Protein AF-0000000068151904 (afdb_homodimer)

Nearest PDB structures (foldseek):
  4ymw-assembly1_C  TM=9.106E-01  e=4.013E-12  Caldanaerobacter subterraneus subsp. tengcongensis MB4
  3tui-assembly2_E  TM=8.557E-01  e=8.790E-06  Escherichia coli K-12
  3tuz-assembly2_F  TM=8.215E-01  e=3.469E-05  Escherichia coli K-12
  7mc0-assembly1_B  TM=7.447E-01  e=1.802E-04  Neisseria meningitidis MC58
  3dhw-assembly1_B  TM=8.117E-01  e=1.777E-03  Escherichia coli K-12

Radius of gyration: 23.11 Å; Cα contacts (8 Å, |Δi|>4): 592; chains: 2; bounding box: 59×69×54 Å

Structure (mmCIF, N/CA/C/O backbone):
data_AF-0000000068151904-model_v1
#
loop_
_entity.id
_entity.type
_entity.pdbx_description
1 polymer 'ABC transporter, permease'
#
loop_
_atom_site.group_PDB
_atom_site.id
_atom_site.type_symbol
_atom_site.label_atom_id
_atom_site.lab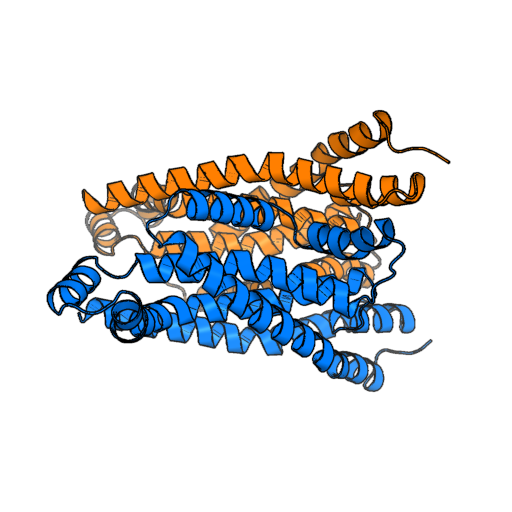el_alt_id
_atom_site.label_comp_id
_atom_site.label_asym_id
_atom_site.label_entity_id
_atom_site.label_seq_id
_atom_site.pdbx_PDB_ins_code
_atom_site.Cartn_x
_atom_site.Cartn_y
_atom_site.Cartn_z
_atom_site.occupancy
_atom_site.B_iso_or_equiv
_atom_site.auth_seq_id
_atom_site.auth_comp_id
_atom_site.auth_asym_id
_atom_site.auth_atom_id
_atom_site.pdbx_PDB_model_num
ATOM 1 N N . MET A 1 1 ? 6.191 -21.047 -32 1 61.62 1 MET A N 1
ATOM 2 C CA . MET A 1 1 ? 6.223 -20.312 -30.75 1 61.62 1 MET A CA 1
ATOM 3 C C . MET A 1 1 ? 5.77 -18.875 -30.953 1 61.62 1 MET A C 1
ATOM 5 O O . MET A 1 1 ? 6.094 -18.25 -31.969 1 61.62 1 MET A O 1
ATOM 9 N N . ARG A 1 2 ? 4.641 -18.438 -30.375 1 81.44 2 ARG A N 1
ATOM 10 C CA . ARG A 1 2 ? 4.086 -17.109 -30.594 1 81.44 2 ARG A CA 1
ATOM 11 C C . ARG A 1 2 ? 5.023 -16.031 -30.062 1 81.44 2 ARG A C 1
ATOM 13 O O . ARG A 1 2 ? 5.684 -16.219 -29.047 1 81.44 2 ARG A O 1
ATOM 20 N N . THR A 1 3 ? 5.391 -15.156 -30.953 1 89.19 3 THR A N 1
ATOM 21 C CA . THR A 1 3 ? 6.277 -14.07 -30.562 1 89.19 3 THR A CA 1
ATOM 22 C C . THR A 1 3 ? 5.473 -12.867 -30.062 1 89.19 3 THR A C 1
ATOM 24 O O . THR A 1 3 ? 4.34 -12.648 -30.5 1 89.19 3 THR A O 1
ATOM 27 N N . PHE A 1 4 ? 6.051 -12.211 -29.125 1 92.44 4 PHE A N 1
ATOM 28 C CA . PHE A 1 4 ? 5.406 -11.016 -28.594 1 92.44 4 PHE A CA 1
ATOM 29 C C . PHE A 1 4 ? 5.328 -9.93 -29.656 1 92.44 4 PHE A C 1
ATOM 31 O O . PHE A 1 4 ? 6.355 -9.492 -30.188 1 92.44 4 PHE A O 1
ATOM 38 N N . GLY A 1 5 ? 4.207 -9.664 -30.109 1 92.06 5 GLY A N 1
ATOM 39 C CA . GLY A 1 5 ? 3.967 -8.641 -31.109 1 92.06 5 GLY A CA 1
ATOM 40 C C . GLY A 1 5 ? 2.781 -7.75 -30.781 1 92.06 5 GLY A C 1
ATOM 41 O O . GLY A 1 5 ? 2.475 -7.52 -29.609 1 92.06 5 GLY A O 1
ATOM 42 N N . SER A 1 6 ? 2.252 -7.25 -31.812 1 93 6 SER A N 1
ATOM 43 C CA . SER A 1 6 ? 1.152 -6.301 -31.672 1 93 6 SER A CA 1
ATOM 44 C C . SER A 1 6 ? -0.084 -6.969 -31.078 1 93 6 SER A C 1
ATOM 46 O O . SER A 1 6 ? -0.736 -6.406 -30.203 1 93 6 SER A O 1
ATOM 48 N N . PRO A 1 7 ? -0.417 -8.18 -31.516 1 94.06 7 PRO A N 1
ATOM 49 C CA . PRO A 1 7 ? -1.604 -8.82 -30.953 1 94.06 7 PRO A CA 1
ATOM 50 C C . PRO A 1 7 ? -1.471 -9.07 -29.453 1 94.06 7 PRO A C 1
ATOM 52 O O . PRO A 1 7 ? -2.441 -8.906 -28.703 1 94.06 7 PRO A O 1
ATOM 55 N N . GLU A 1 8 ? -0.339 -9.5 -29.016 1 95.44 8 GLU A N 1
ATOM 56 C CA . GLU A 1 8 ? -0.094 -9.742 -27.594 1 95.44 8 GLU A CA 1
ATOM 57 C C . GLU A 1 8 ? -0.188 -8.453 -26.781 1 95.44 8 GLU A C 1
ATOM 59 O O . GLU A 1 8 ? -0.773 -8.438 -25.703 1 95.44 8 GLU A O 1
ATOM 64 N N . PHE A 1 9 ? 0.425 -7.445 -27.344 1 96.5 9 PHE A N 1
ATOM 65 C CA . PHE A 1 9 ? 0.354 -6.152 -26.672 1 96.5 9 PHE A CA 1
ATOM 66 C C . PHE A 1 9 ? -1.088 -5.664 -26.578 1 96.5 9 PHE A C 1
ATOM 68 O O . PHE A 1 9 ? -1.512 -5.148 -25.547 1 96.5 9 PHE A O 1
ATOM 75 N N . LEU A 1 10 ? -1.829 -5.848 -27.625 1 96.94 10 LEU A N 1
ATOM 76 C CA . LEU A 1 10 ? -3.223 -5.414 -27.641 1 96.94 10 LEU A CA 1
ATOM 77 C C . LEU A 1 10 ? -4.062 -6.234 -26.672 1 96.94 10 LEU A C 1
ATOM 79 O O . LEU A 1 10 ? -5.008 -5.719 -26.062 1 96.94 10 LEU A O 1
ATOM 83 N N . PHE A 1 11 ? -3.727 -7.504 -26.531 1 97.5 11 PHE A N 1
ATOM 84 C CA . PHE A 1 11 ? -4.398 -8.359 -25.562 1 97.5 11 PHE A CA 1
ATOM 85 C C . PHE A 1 11 ? -4.23 -7.805 -24.156 1 97.5 11 PHE A C 1
ATOM 87 O O . PHE A 1 11 ? -5.195 -7.75 -23.375 1 97.5 11 PHE A O 1
ATOM 94 N N . ILE A 1 12 ? -3.08 -7.312 -23.828 1 98.19 12 ILE A N 1
ATOM 95 C CA . ILE A 1 12 ? -2.791 -6.738 -22.516 1 98.19 12 ILE A CA 1
ATOM 96 C C . ILE A 1 12 ? -3.549 -5.422 -22.344 1 98.19 12 ILE A C 1
ATOM 98 O O . ILE A 1 12 ? -4.141 -5.164 -21.297 1 98.19 12 ILE A O 1
ATOM 102 N N . VAL A 1 13 ? -3.562 -4.598 -23.406 1 98.38 13 VAL A N 1
ATOM 103 C CA . VAL A 1 13 ? -4.254 -3.311 -23.359 1 98.38 13 VAL A CA 1
ATOM 104 C C . VAL A 1 13 ? -5.746 -3.533 -23.141 1 98.38 13 VAL A C 1
ATOM 106 O O . VAL A 1 13 ? -6.383 -2.799 -22.375 1 98.38 13 VAL A O 1
ATOM 109 N N . TYR A 1 14 ? -6.305 -4.59 -23.75 1 98.19 14 TYR A N 1
ATOM 110 C CA . TYR A 1 14 ? -7.727 -4.883 -23.625 1 98.19 14 TYR A CA 1
ATOM 111 C C . TYR A 1 14 ? -8.078 -5.312 -22.203 1 98.19 14 TYR A C 1
ATOM 113 O O . TYR A 1 14 ? -9.195 -5.074 -21.734 1 98.19 14 TYR A O 1
ATOM 121 N N . ALA A 1 15 ? -7.141 -5.918 -21.531 1 98.56 15 ALA A N 1
ATOM 122 C CA . ALA A 1 15 ? -7.352 -6.379 -20.156 1 98.56 15 ALA A CA 1
ATOM 123 C C . ALA A 1 15 ? -7.512 -5.199 -19.203 1 98.56 15 ALA A C 1
ATOM 125 O O . ALA A 1 15 ? -7.973 -5.371 -18.078 1 98.56 15 ALA A O 1
ATOM 126 N N . LEU A 1 16 ? -7.18 -3.986 -19.672 1 98.44 16 LEU A N 1
ATOM 127 C CA . LEU A 1 16 ? -7.312 -2.768 -18.891 1 98.44 16 LEU A CA 1
ATOM 128 C C . LEU A 1 16 ? -8.758 -2.568 -18.438 1 98.44 16 LEU A C 1
ATOM 130 O O . LEU A 1 16 ? -9 -2.062 -17.328 1 98.44 16 LEU A O 1
ATOM 134 N N . ARG A 1 17 ? -9.68 -3.02 -19.234 1 98.31 17 ARG A N 1
ATOM 135 C CA . ARG A 1 17 ? -11.086 -2.844 -18.891 1 98.31 17 ARG A CA 1
ATOM 136 C C . ARG A 1 17 ? -11.422 -3.557 -17.594 1 98.31 17 ARG A C 1
ATOM 138 O O . ARG A 1 17 ? -12.219 -3.057 -16.797 1 98.31 17 ARG A O 1
ATOM 145 N N . TRP A 1 18 ? -10.844 -4.691 -17.359 1 98.44 18 TRP A N 1
ATOM 146 C CA . TRP A 1 18 ? -11.133 -5.473 -16.156 1 98.44 18 TRP A CA 1
ATOM 147 C C . TRP A 1 18 ? -10.422 -4.887 -14.945 1 98.44 18 TRP A C 1
ATOM 149 O O . TRP A 1 18 ? -10.953 -4.93 -13.828 1 98.44 18 TRP A O 1
ATOM 159 N N . THR A 1 19 ? -9.203 -4.32 -15.141 1 98.75 19 THR A N 1
ATOM 160 C CA . THR A 1 19 ? -8.531 -3.568 -14.086 1 98.75 19 THR A CA 1
ATOM 161 C C . THR A 1 19 ? -9.375 -2.373 -13.656 1 98.75 19 THR A C 1
ATOM 163 O O . THR A 1 19 ? -9.57 -2.145 -12.461 1 98.75 19 THR A O 1
ATOM 166 N N . LEU A 1 20 ? -9.914 -1.674 -14.609 1 98.69 20 LEU A N 1
ATOM 167 C CA . LEU A 1 20 ? -10.734 -0.504 -14.312 1 98.69 20 LEU A CA 1
ATOM 168 C C . LEU A 1 20 ? -12.055 -0.914 -13.656 1 98.69 20 LEU A C 1
ATOM 170 O O . LEU A 1 20 ? -12.539 -0.227 -12.758 1 98.69 20 LEU A O 1
ATOM 174 N N . THR A 1 21 ? -12.641 -2.035 -14.109 1 98.69 21 THR A N 1
ATOM 175 C CA . THR A 1 21 ? -13.867 -2.543 -13.508 1 98.69 21 THR A CA 1
ATOM 176 C C . THR A 1 21 ? -13.664 -2.859 -12.031 1 98.69 21 THR A C 1
ATOM 178 O O . THR A 1 21 ? -14.453 -2.438 -11.188 1 98.69 21 THR A O 1
ATOM 181 N N . LEU A 1 22 ? -12.609 -3.549 -11.711 1 98.81 22 LEU A N 1
ATOM 182 C CA . LEU A 1 22 ? -12.297 -3.867 -10.328 1 98.81 22 LEU A CA 1
ATOM 183 C C . LEU A 1 22 ? -12.039 -2.598 -9.523 1 98.81 22 LEU A C 1
ATOM 185 O O . LEU A 1 22 ? -12.438 -2.504 -8.359 1 98.81 22 LEU A O 1
ATOM 189 N N . THR A 1 23 ? -11.352 -1.638 -10.148 1 98.94 23 THR A N 1
ATOM 190 C CA . THR A 1 23 ? -11.047 -0.375 -9.484 1 98.94 23 THR A CA 1
ATOM 191 C C . THR A 1 23 ? -12.328 0.359 -9.102 1 98.94 23 THR A C 1
ATOM 193 O O . THR A 1 23 ? -12.469 0.826 -7.973 1 98.94 23 THR A O 1
ATOM 196 N N . VAL A 1 24 ? -13.242 0.398 -10.062 1 98.88 24 VAL A N 1
ATOM 197 C CA . VAL A 1 24 ? -14.508 1.097 -9.836 1 98.88 24 VAL A CA 1
ATOM 198 C C . VAL A 1 24 ? -15.297 0.388 -8.734 1 98.88 24 VAL A C 1
ATOM 200 O O . VAL A 1 24 ? -15.844 1.035 -7.84 1 98.88 24 VAL A O 1
ATOM 203 N N . LEU A 1 25 ? -15.359 -0.893 -8.773 1 98.88 25 LEU A N 1
ATOM 204 C CA . LEU A 1 25 ? -16.078 -1.661 -7.766 1 98.88 25 LEU A CA 1
ATOM 205 C C . LEU A 1 25 ? -15.477 -1.447 -6.379 1 98.88 25 LEU A C 1
ATOM 207 O O . LEU A 1 25 ? -16.203 -1.212 -5.41 1 98.88 25 LEU A O 1
ATOM 211 N N . ALA A 1 26 ? -14.18 -1.537 -6.324 1 98.94 26 ALA A N 1
ATOM 212 C CA . ALA A 1 26 ? -13.477 -1.383 -5.051 1 98.94 26 ALA A CA 1
ATOM 213 C C . ALA A 1 26 ? -13.625 0.037 -4.512 1 98.94 26 ALA A C 1
ATOM 215 O O . ALA A 1 26 ? -13.828 0.233 -3.312 1 98.94 26 ALA A O 1
ATOM 216 N N . PHE A 1 27 ? -13.5 1.029 -5.434 1 98.88 27 PHE A N 1
ATOM 217 C CA . PHE A 1 27 ? -13.555 2.424 -5.012 1 98.88 27 PHE A CA 1
ATOM 218 C C . PHE A 1 27 ? -14.961 2.807 -4.57 1 98.88 27 PHE A C 1
ATOM 220 O O . PHE A 1 27 ? -15.141 3.439 -3.529 1 98.88 27 PHE A O 1
ATOM 227 N N . VAL A 1 28 ? -15.922 2.434 -5.352 1 98.88 28 VAL A N 1
ATOM 228 C CA . VAL A 1 28 ? -17.312 2.785 -5.051 1 98.88 28 VAL A CA 1
ATOM 229 C C . VAL A 1 28 ? -17.797 1.979 -3.848 1 98.88 28 VAL A C 1
ATOM 231 O O . VAL A 1 28 ? -18.344 2.541 -2.895 1 98.88 28 VAL A O 1
ATOM 234 N N . GLY A 1 29 ? -17.625 0.664 -3.91 1 98.88 29 GLY A N 1
ATOM 235 C CA . GLY A 1 29 ? -18.016 -0.156 -2.773 1 98.88 29 GLY A CA 1
ATOM 236 C C . GLY A 1 29 ? -17.281 0.204 -1.498 1 98.88 29 GLY A C 1
ATOM 237 O O . GLY A 1 29 ? -17.906 0.391 -0.449 1 98.88 29 GLY A O 1
ATOM 238 N N . GLY A 1 30 ? -15.953 0.266 -1.577 1 98.88 30 GLY A N 1
ATOM 239 C CA . GLY A 1 30 ? -15.148 0.674 -0.44 1 98.88 30 GLY A CA 1
ATOM 240 C C . GLY A 1 30 ? -15.453 2.082 0.035 1 98.88 30 GLY A C 1
ATOM 241 O O . GLY A 1 30 ? -15.367 2.373 1.229 1 98.88 30 GLY A O 1
ATOM 242 N N . GLY A 1 31 ? -15.758 2.934 -0.953 1 98.81 31 GLY A N 1
ATOM 243 C CA . GLY A 1 31 ? -16.141 4.293 -0.604 1 98.81 31 GLY A CA 1
ATOM 244 C C . GLY A 1 31 ? -17.438 4.363 0.196 1 98.81 31 GLY A C 1
ATOM 245 O O . GLY A 1 31 ? -17.5 5.059 1.211 1 98.81 31 GLY A O 1
ATOM 246 N N . ILE A 1 32 ? -18.422 3.691 -0.241 1 98.75 32 ILE A N 1
ATOM 247 C CA . ILE A 1 32 ? -19.703 3.666 0.458 1 98.75 32 ILE A CA 1
ATOM 248 C C . ILE A 1 32 ? -19.516 3.133 1.876 1 98.75 32 ILE A C 1
ATOM 250 O O . ILE A 1 32 ? -19.938 3.766 2.848 1 98.75 32 ILE A O 1
ATOM 254 N N . MET A 1 33 ? -18.844 2.039 1.998 1 98.62 33 MET A N 1
ATOM 255 C CA . MET A 1 33 ? -18.578 1.467 3.316 1 98.62 33 MET A CA 1
ATOM 256 C C . MET A 1 33 ? -17.656 2.365 4.125 1 98.62 33 MET A C 1
ATOM 258 O O . MET A 1 33 ? -17.797 2.477 5.344 1 98.62 33 MET A O 1
ATOM 262 N N . GLY A 1 34 ? -16.672 2.986 3.438 1 98.62 34 GLY A N 1
ATOM 263 C CA . GLY A 1 34 ? -15.75 3.9 4.086 1 98.62 34 GLY A CA 1
ATOM 264 C C . GLY A 1 34 ? -16.438 5.109 4.695 1 98.62 34 GLY A C 1
ATOM 265 O O . GLY A 1 34 ? -16.062 5.562 5.781 1 98.62 34 GLY A O 1
ATOM 266 N N . ILE A 1 35 ? -17.453 5.637 4.016 1 97.69 35 ILE A N 1
ATOM 267 C CA . ILE A 1 35 ? -18.219 6.762 4.535 1 97.69 35 ILE A CA 1
ATOM 268 C C . ILE A 1 35 ? -18.922 6.344 5.828 1 97.69 35 ILE A C 1
ATOM 270 O O . ILE A 1 35 ? -18.891 7.078 6.82 1 97.69 35 ILE A O 1
ATOM 274 N N . VAL A 1 36 ? -19.516 5.191 5.805 1 97.06 36 VAL A N 1
ATOM 275 C CA . VAL A 1 36 ? -20.234 4.684 6.973 1 97.06 36 VAL A CA 1
ATOM 276 C C . VAL A 1 36 ? -19.25 4.527 8.141 1 97.06 36 VAL A C 1
ATOM 278 O O . VAL A 1 36 ? -19.547 4.949 9.258 1 97.06 36 VAL A O 1
ATOM 281 N N . LEU A 1 37 ? -18.094 3.979 7.898 1 97.56 37 LEU A N 1
ATOM 282 C CA . LEU A 1 37 ? -17.094 3.771 8.938 1 97.56 37 LEU A CA 1
ATOM 283 C C . LEU A 1 37 ? -16.609 5.105 9.508 1 97.56 37 LEU A C 1
ATOM 285 O O . LEU A 1 37 ? -16.5 5.266 10.719 1 97.56 37 LEU A O 1
ATOM 289 N N . ALA A 1 38 ? -16.344 6.051 8.617 1 96.5 38 ALA A N 1
ATOM 290 C CA . ALA A 1 38 ? -15.859 7.363 9.047 1 96.5 38 ALA A CA 1
ATOM 291 C C . ALA A 1 38 ? -16.891 8.062 9.93 1 96.5 38 ALA A C 1
ATOM 293 O O . ALA A 1 38 ? -16.531 8.648 10.961 1 96.5 38 ALA A O 1
ATOM 294 N N . LEU A 1 39 ? -18.156 7.996 9.562 1 94.25 39 LEU A N 1
ATOM 295 C CA . LEU A 1 39 ? -19.219 8.664 10.305 1 94.25 39 LEU A CA 1
ATOM 296 C C . LEU A 1 39 ? -19.438 7.984 11.656 1 94.25 39 LEU A C 1
ATOM 298 O O . LEU A 1 39 ? -19.703 8.656 12.656 1 94.25 39 LEU A O 1
ATOM 302 N N . LEU A 1 40 ? -19.375 6.676 11.672 1 94.56 40 LEU A N 1
ATOM 303 C CA . LEU A 1 40 ? -19.531 5.957 12.93 1 94.56 40 LEU A CA 1
ATOM 304 C C . LEU A 1 40 ? -18.406 6.281 13.898 1 94.56 40 LEU A C 1
ATOM 306 O O . LEU A 1 40 ? -18.609 6.32 15.109 1 94.56 40 LEU A O 1
ATOM 310 N N . ARG A 1 41 ? -17.25 6.527 13.383 1 92.62 41 ARG A N 1
ATOM 311 C CA . ARG A 1 41 ? -16.078 6.812 14.211 1 92.62 41 ARG A CA 1
ATOM 312 C C . ARG A 1 41 ? -16.188 8.195 14.836 1 92.62 41 ARG A C 1
ATOM 314 O O . ARG A 1 41 ? -15.656 8.43 15.93 1 92.62 41 ARG A O 1
ATOM 321 N N . ILE A 1 42 ? -16.812 9.117 14.133 1 88.69 42 ILE A N 1
ATOM 322 C CA . ILE A 1 42 ? -16.875 10.477 14.664 1 88.69 42 ILE A CA 1
ATOM 323 C C . ILE A 1 42 ? -18.109 10.625 15.539 1 88.69 42 ILE A C 1
ATOM 325 O O . ILE A 1 42 ? -18.234 11.602 16.281 1 88.69 42 ILE A O 1
ATOM 329 N N . ALA A 1 43 ? -18.969 9.68 15.406 1 83.81 43 ALA A N 1
ATOM 330 C CA . ALA A 1 43 ? -20.203 9.742 16.203 1 83.81 43 ALA A CA 1
ATOM 331 C C . ALA A 1 43 ? -19.891 9.547 17.688 1 83.81 43 ALA A C 1
ATOM 333 O O . ALA A 1 43 ? -18.891 8.93 18.047 1 83.81 43 ALA A O 1
ATOM 334 N N . ARG A 1 44 ? -20.609 10.023 18.625 1 78.19 44 ARG A N 1
ATOM 335 C CA . ARG A 1 44 ? -20.406 10.094 20.062 1 78.19 44 ARG A CA 1
ATOM 336 C C . ARG A 1 44 ? -20.797 8.781 20.734 1 78.19 44 ARG A C 1
ATOM 338 O O . ARG A 1 44 ? -20.734 8.672 21.969 1 78.19 44 ARG A O 1
ATOM 345 N N . ILE A 1 45 ? -21.062 7.742 20 1 84.88 45 ILE A N 1
ATOM 346 C CA . ILE A 1 45 ? -21.453 6.473 20.594 1 84.88 45 ILE A CA 1
ATOM 347 C C . ILE A 1 45 ? -20.234 5.555 20.688 1 84.88 45 ILE A C 1
ATOM 349 O O . ILE A 1 45 ? -19.703 5.121 19.672 1 84.88 45 ILE A O 1
ATOM 353 N N . ARG A 1 46 ? -19.859 5.203 21.859 1 84.94 46 ARG A N 1
ATOM 354 C CA . ARG A 1 46 ? -18.641 4.496 22.188 1 84.94 46 ARG A CA 1
ATOM 355 C C . ARG A 1 46 ? -18.609 3.107 21.547 1 84.94 46 ARG A C 1
ATOM 357 O O . ARG A 1 46 ? -17.594 2.668 21.031 1 84.94 46 ARG A O 1
ATOM 364 N N . ALA A 1 47 ? -19.75 2.371 21.656 1 85.69 47 ALA A N 1
ATOM 365 C CA . ALA A 1 47 ? -19.812 1.005 21.141 1 85.69 47 ALA A CA 1
ATOM 366 C C . ALA A 1 47 ? -19.531 0.969 19.641 1 85.69 47 ALA A C 1
ATOM 368 O O . ALA A 1 47 ? -18.828 0.084 19.156 1 85.69 47 ALA A O 1
ATOM 369 N N . PHE A 1 48 ? -20 1.877 18.891 1 86.75 48 PHE A N 1
ATOM 370 C CA . PHE A 1 48 ? -19.797 1.938 17.453 1 86.75 48 PHE A CA 1
ATOM 371 C C . PHE A 1 48 ? -18.344 2.275 17.125 1 86.75 48 PHE A C 1
ATOM 373 O O . PHE A 1 48 ? -17.75 1.708 16.203 1 86.75 48 PHE A O 1
ATOM 380 N N . SER A 1 49 ? -17.844 2.988 18 1 88 49 SER A N 1
ATOM 381 C CA . SER A 1 49 ? -16.453 3.404 17.781 1 88 49 SER A CA 1
ATOM 382 C C . SER A 1 49 ? -15.492 2.244 18 1 88 49 SER A C 1
ATOM 384 O O . SER A 1 49 ? -14.539 2.072 17.234 1 88 49 SER A O 1
ATOM 386 N N . ALA A 1 50 ? -15.781 1.43 18.953 1 91.56 50 ALA A N 1
ATOM 387 C CA . ALA A 1 50 ? -14.898 0.308 19.25 1 91.56 50 ALA A CA 1
ATOM 388 C C . ALA A 1 50 ? -14.938 -0.742 18.156 1 91.56 50 ALA A C 1
ATOM 390 O O . ALA A 1 50 ? -13.898 -1.275 17.75 1 91.56 50 ALA A O 1
ATOM 391 N N . ILE A 1 51 ? -16.078 -1.016 17.625 1 94.81 51 ILE A N 1
ATOM 392 C CA . ILE A 1 51 ? -16.266 -2.025 16.594 1 94.81 51 ILE A CA 1
ATOM 393 C C . ILE A 1 51 ? -15.633 -1.553 15.297 1 94.81 51 ILE A C 1
ATOM 395 O O . ILE A 1 51 ? -14.969 -2.332 14.602 1 94.81 51 ILE A O 1
ATOM 399 N N . THR A 1 52 ? -15.836 -0.321 14.977 1 96.12 52 THR A N 1
ATOM 400 C CA . THR A 1 52 ? -15.273 0.227 13.742 1 96.12 52 THR A CA 1
ATOM 401 C C . THR A 1 52 ? -13.75 0.284 13.82 1 96.12 52 THR A C 1
ATOM 403 O O . THR A 1 52 ? -13.062 -0.023 12.844 1 96.12 52 THR A O 1
ATOM 406 N N . THR A 1 53 ? -13.273 0.606 14.992 1 93.75 53 THR A N 1
ATOM 407 C CA . THR A 1 53 ? -11.828 0.637 15.195 1 93.75 53 THR A CA 1
ATOM 408 C C . THR A 1 53 ? -11.227 -0.759 15.047 1 93.75 53 THR A C 1
ATOM 410 O O . THR A 1 53 ? -10.203 -0.93 14.391 1 93.75 53 THR A O 1
ATOM 413 N N . PHE A 1 54 ? -11.883 -1.674 15.609 1 95 54 PHE A N 1
ATOM 414 C CA . PHE A 1 54 ? -11.422 -3.055 15.523 1 95 54 PHE A CA 1
ATOM 415 C C . PHE A 1 54 ? -11.43 -3.543 14.086 1 95 54 PHE A C 1
ATOM 417 O O . PHE A 1 54 ? -10.445 -4.133 13.617 1 95 54 PHE A O 1
ATOM 424 N N . TYR A 1 55 ? -12.516 -3.283 13.391 1 97.25 55 TYR A N 1
ATOM 425 C CA . TYR A 1 55 ? -12.625 -3.648 11.977 1 97.25 55 TYR A CA 1
ATOM 426 C C . TYR A 1 55 ? -11.484 -3.045 11.164 1 97.25 55 TYR A C 1
ATOM 428 O O . TYR A 1 55 ? -10.805 -3.754 10.422 1 97.25 55 TYR A O 1
ATOM 436 N N . MET A 1 56 ? -11.25 -1.81 11.32 1 97.19 56 MET A N 1
ATOM 437 C CA . MET A 1 56 ? -10.242 -1.096 10.539 1 97.19 56 MET A CA 1
ATOM 438 C C . MET A 1 56 ? -8.836 -1.593 10.867 1 97.19 56 MET A C 1
ATOM 440 O O . MET A 1 56 ? -8.016 -1.781 9.969 1 97.19 56 MET A O 1
ATOM 444 N N . GLN A 1 57 ? -8.586 -1.892 12.148 1 95.56 57 GLN A N 1
ATOM 445 C CA . GLN A 1 57 ? -7.273 -2.371 12.57 1 95.56 57 GLN A CA 1
ATOM 446 C C . GLN A 1 57 ? -6.992 -3.766 12.016 1 95.56 57 GLN A C 1
ATOM 448 O O . GLN A 1 57 ? -5.875 -4.055 11.586 1 95.56 57 GLN A O 1
ATOM 453 N N . VAL A 1 58 ? -7.969 -4.527 12.008 1 97.5 58 VAL A N 1
ATOM 454 C CA . VAL A 1 58 ? -7.809 -5.891 11.516 1 97.5 58 VAL A CA 1
ATOM 455 C C . VAL A 1 58 ? -7.559 -5.867 10.008 1 97.5 58 VAL A C 1
ATOM 457 O O . VAL A 1 58 ? -6.602 -6.473 9.523 1 97.5 58 VAL A O 1
ATOM 460 N N . ILE A 1 59 ? -8.398 -5.172 9.297 1 98.25 59 ILE A N 1
ATOM 461 C CA . ILE A 1 59 ? -8.305 -5.145 7.84 1 98.25 59 ILE A CA 1
ATOM 462 C C . ILE A 1 59 ? -6.992 -4.492 7.414 1 98.25 59 ILE A C 1
ATOM 464 O O . ILE A 1 59 ? -6.312 -4.984 6.512 1 98.25 59 ILE A O 1
ATOM 468 N N . GLN A 1 60 ? -6.605 -3.451 8.086 1 97.38 60 GLN A N 1
ATOM 469 C CA . GLN A 1 60 ? -5.383 -2.742 7.723 1 97.38 60 GLN A CA 1
ATOM 470 C C . GLN A 1 60 ? -4.145 -3.51 8.188 1 97.38 60 GLN A C 1
ATOM 472 O O . GLN A 1 60 ? -3.031 -3.225 7.746 1 97.38 60 GLN A O 1
ATOM 477 N N . GLY A 1 61 ? -4.367 -4.484 9.023 1 96.5 61 GLY A N 1
ATOM 478 C CA . GLY A 1 61 ? -3.25 -5.266 9.531 1 96.5 61 GLY A CA 1
ATOM 479 C C . GLY A 1 61 ? -2.982 -6.523 8.727 1 96.5 61 GLY A C 1
ATOM 480 O O . GLY A 1 61 ? -1.964 -7.188 8.93 1 96.5 61 GLY A O 1
ATOM 481 N N . LEU A 1 62 ? -3.793 -6.762 7.77 1 98.06 62 LEU A N 1
ATOM 482 C CA . LEU A 1 62 ? -3.67 -7.961 6.949 1 98.06 62 LEU A CA 1
ATOM 483 C C . LEU A 1 62 ? -3.096 -7.625 5.578 1 98.06 62 LEU A C 1
ATOM 485 O O . LEU A 1 62 ? -3.434 -6.59 4.992 1 98.06 62 LEU A O 1
ATOM 489 N N . PRO A 1 63 ? -2.164 -8.477 5.074 1 98.5 63 PRO A N 1
ATOM 490 C CA . PRO A 1 63 ? -1.858 -8.336 3.648 1 98.5 63 PRO A CA 1
ATOM 491 C C . PRO A 1 63 ? -3.088 -8.516 2.76 1 98.5 63 PRO A C 1
ATOM 493 O O . PRO A 1 63 ? -3.896 -9.422 2.992 1 98.5 63 PRO A O 1
ATOM 496 N N . LEU A 1 64 ? -3.213 -7.664 1.819 1 98.69 64 LEU A N 1
ATOM 497 C CA . LEU A 1 64 ? -4.363 -7.754 0.929 1 98.69 64 LEU A CA 1
ATOM 498 C C . LEU A 1 64 ? -4.406 -9.109 0.232 1 98.69 64 LEU A C 1
ATOM 500 O O . LEU A 1 64 ? -5.488 -9.656 -0.013 1 98.69 64 LEU A O 1
ATOM 504 N N . LEU A 1 65 ? -3.252 -9.672 -0.103 1 98.75 65 LEU A N 1
ATOM 505 C CA . LEU A 1 65 ? -3.193 -10.992 -0.726 1 98.75 65 LEU A CA 1
ATOM 506 C C . LEU A 1 65 ? -3.861 -12.039 0.156 1 98.75 65 LEU A C 1
ATOM 508 O O . LEU A 1 65 ? -4.602 -12.891 -0.34 1 98.75 65 LEU A O 1
ATOM 512 N N . VAL A 1 66 ? -3.613 -11.969 1.461 1 98.69 66 VAL A N 1
ATOM 513 C CA . VAL A 1 66 ? -4.195 -12.914 2.406 1 98.69 66 VAL A CA 1
ATOM 514 C C . VAL A 1 66 ? -5.703 -12.703 2.492 1 98.69 66 VAL A C 1
ATOM 516 O O . VAL A 1 66 ? -6.473 -13.664 2.521 1 98.69 66 VAL A O 1
ATOM 519 N N . LEU A 1 67 ? -6.082 -11.461 2.543 1 98.69 67 LEU A N 1
ATOM 520 C CA . LEU A 1 67 ? -7.504 -11.133 2.525 1 98.69 67 LEU A CA 1
ATOM 521 C C . LEU A 1 67 ? -8.172 -11.672 1.264 1 98.69 67 LEU A C 1
ATOM 523 O O . LEU A 1 67 ? -9.289 -12.188 1.319 1 98.69 67 LEU A O 1
ATOM 527 N N . LEU A 1 68 ? -7.504 -11.57 0.138 1 98.62 68 LEU A N 1
ATOM 528 C CA . LEU A 1 68 ? -8 -12.086 -1.13 1 98.62 68 LEU A CA 1
ATOM 529 C C . LEU A 1 68 ? -8.195 -13.602 -1.058 1 98.62 68 LEU A C 1
ATOM 531 O O . LEU A 1 68 ? -9.234 -14.117 -1.479 1 98.62 68 LEU A O 1
ATOM 535 N N . PHE A 1 69 ? -7.238 -14.305 -0.517 1 98.12 69 PHE A N 1
ATOM 536 C CA . PHE A 1 69 ? -7.34 -15.75 -0.379 1 98.12 69 PHE A CA 1
ATOM 537 C C . PHE A 1 69 ? -8.5 -16.125 0.538 1 98.12 69 PHE A C 1
ATOM 539 O O . PHE A 1 69 ? -9.242 -17.062 0.25 1 98.12 69 PHE A O 1
ATOM 546 N N . LEU A 1 70 ? -8.617 -15.406 1.62 1 97.75 70 LEU A N 1
ATOM 547 C CA . LEU A 1 70 ? -9.711 -15.68 2.549 1 97.75 70 LEU A CA 1
ATOM 548 C C . LEU A 1 70 ? -11.062 -15.477 1.875 1 97.75 70 LEU A C 1
ATOM 550 O O . LEU A 1 70 ? -11.961 -16.312 2.01 1 97.75 70 LEU A O 1
ATOM 554 N N . CYS A 1 71 ? -11.203 -14.43 1.116 1 97.31 71 CYS A N 1
ATOM 555 C CA . CYS A 1 71 ? -12.461 -14.148 0.432 1 97.31 71 CYS A CA 1
ATOM 556 C C . CYS A 1 71 ? -12.727 -15.172 -0.664 1 97.31 71 CYS A C 1
ATOM 558 O O . CYS A 1 71 ? -13.883 -15.492 -0.952 1 97.31 71 CYS A O 1
ATOM 560 N N . TYR A 1 72 ? -11.664 -15.641 -1.279 1 96.38 72 TYR A N 1
ATOM 561 C CA . TYR A 1 72 ? -11.797 -16.594 -2.375 1 96.38 72 TYR A CA 1
ATOM 562 C C . TYR A 1 72 ? -12.18 -17.969 -1.856 1 96.38 72 TYR A C 1
ATOM 564 O O . TYR A 1 72 ? -12.984 -18.672 -2.473 1 96.38 72 TYR A O 1
ATOM 572 N N . TYR A 1 73 ? -11.703 -18.328 -0.673 1 94.62 73 TYR A N 1
ATOM 573 C CA . TYR A 1 73 ? -11.844 -19.703 -0.212 1 94.62 73 TYR A CA 1
ATOM 574 C C . TYR A 1 73 ? -12.898 -19.812 0.881 1 94.62 73 TYR A C 1
ATOM 576 O O . TYR A 1 73 ? -13.398 -20.906 1.168 1 94.62 73 TYR A O 1
ATOM 584 N N . ALA A 1 74 ? -13.203 -18.781 1.566 1 92.25 74 ALA A N 1
ATOM 585 C CA . ALA A 1 74 ? -14.148 -18.797 2.682 1 92.25 74 ALA A CA 1
ATOM 586 C C . ALA A 1 74 ? -15.508 -19.344 2.24 1 92.25 74 ALA A C 1
ATOM 588 O O . ALA A 1 74 ? -16.109 -20.156 2.945 1 92.25 74 ALA A O 1
ATOM 589 N N . PRO A 1 75 ? -16.016 -18.938 1.1 1 92.44 75 PRO A N 1
ATOM 590 C CA . PRO A 1 75 ? -17.328 -19.438 0.685 1 92.44 75 PRO A CA 1
ATOM 591 C C . PRO A 1 75 ? -17.344 -20.969 0.513 1 92.44 75 PRO A C 1
ATOM 593 O O . PRO A 1 75 ? -18.422 -21.578 0.542 1 92.44 75 PRO A O 1
ATOM 596 N N . SER A 1 76 ? -16.172 -21.547 0.248 1 86.62 76 SER A N 1
ATOM 597 C CA . SER A 1 76 ? -16.109 -22.984 0.054 1 86.62 76 SER A CA 1
ATOM 598 C C . SER A 1 76 ? -16.578 -23.734 1.297 1 86.62 76 SER A C 1
ATOM 600 O O . SER A 1 76 ? -16.984 -24.891 1.214 1 86.62 76 SER A O 1
ATOM 602 N N . LEU A 1 77 ? -16.516 -23.109 2.531 1 85.5 77 LEU A N 1
ATOM 603 C CA . LEU A 1 77 ? -17.016 -23.688 3.773 1 85.5 77 LEU A CA 1
ATOM 604 C C . LEU A 1 77 ? -18.516 -23.938 3.682 1 85.5 77 LEU A C 1
ATOM 606 O O . LEU A 1 77 ? -19.031 -24.828 4.359 1 85.5 77 LEU A O 1
ATOM 610 N N . PHE A 1 78 ? -19.141 -23.188 2.803 1 89.69 78 PHE A N 1
ATOM 611 C CA . PHE A 1 78 ? -20.578 -23.297 2.656 1 89.69 78 PHE A CA 1
ATOM 612 C C . PHE A 1 78 ? -20.938 -24 1.346 1 89.69 78 PHE A C 1
ATOM 614 O O . PHE A 1 78 ? -22.094 -23.938 0.897 1 89.69 78 PHE A O 1
ATOM 621 N N . GLY A 1 79 ? -19.906 -24.547 0.679 1 88.31 79 GLY A N 1
ATOM 622 C CA . GLY A 1 79 ? -20.125 -25.266 -0.563 1 88.31 79 GLY A CA 1
ATOM 623 C C . GLY A 1 79 ? -20.344 -24.359 -1.757 1 88.31 79 GLY A C 1
ATOM 624 O O . GLY A 1 79 ? -20.875 -24.781 -2.781 1 88.31 79 GLY A O 1
ATOM 625 N N . ILE A 1 80 ? -19.984 -23.109 -1.612 1 90.94 80 ILE A N 1
ATOM 626 C CA . ILE A 1 80 ? -20.203 -22.141 -2.67 1 90.94 80 ILE A CA 1
ATOM 627 C C . ILE A 1 80 ? -18.891 -21.844 -3.387 1 90.94 80 ILE A C 1
ATOM 629 O O . ILE A 1 80 ? -17.859 -21.609 -2.742 1 90.94 80 ILE A O 1
ATOM 633 N N . GLU A 1 81 ? -18.906 -22.031 -4.656 1 88.88 81 GLU A N 1
ATOM 634 C CA . GLU A 1 81 ? -17.766 -21.594 -5.465 1 88.88 81 GLU A CA 1
ATOM 635 C C . GLU A 1 81 ? -18 -20.203 -6.039 1 88.88 81 GLU A C 1
ATOM 637 O O . GLU A 1 81 ? -19.016 -19.953 -6.691 1 88.88 81 GLU A O 1
ATOM 642 N N . ILE A 1 82 ? -17.109 -19.328 -5.738 1 91.88 82 ILE A N 1
ATOM 643 C CA . ILE A 1 82 ? -17.328 -17.969 -6.211 1 91.88 82 ILE A CA 1
ATOM 644 C C . ILE A 1 82 ? -16.359 -17.656 -7.352 1 91.88 82 ILE A C 1
ATOM 646 O O . ILE A 1 82 ? -15.266 -18.219 -7.418 1 91.88 82 ILE A O 1
ATOM 650 N N . ALA A 1 83 ? -16.844 -16.828 -8.234 1 94.81 83 ALA A N 1
ATOM 651 C CA . ALA A 1 83 ? -16.016 -16.391 -9.344 1 94.81 83 ALA A CA 1
ATOM 652 C C . ALA A 1 83 ? -14.859 -15.508 -8.852 1 94.81 83 ALA A C 1
ATOM 654 O O . ALA A 1 83 ? -14.984 -14.844 -7.812 1 94.81 83 ALA A O 1
ATOM 655 N N . ALA A 1 84 ? -13.742 -15.594 -9.578 1 95.44 84 ALA A N 1
ATOM 656 C CA . ALA A 1 84 ? -12.555 -14.812 -9.227 1 95.44 84 ALA A CA 1
ATOM 657 C C . ALA A 1 84 ? -12.875 -13.328 -9.156 1 95.44 84 ALA A C 1
ATOM 659 O O . ALA A 1 84 ? -12.398 -12.625 -8.258 1 95.44 84 ALA A O 1
ATOM 660 N N . LEU A 1 85 ? -13.672 -12.812 -10.07 1 96 85 LEU A N 1
ATOM 661 C CA . LEU A 1 85 ? -14.055 -11.406 -10.086 1 96 85 LEU A CA 1
ATOM 662 C C . LEU A 1 85 ? -14.75 -11.016 -8.781 1 96 85 LEU A C 1
ATOM 664 O O . LEU A 1 85 ? -14.445 -9.977 -8.195 1 96 85 LEU A O 1
ATOM 668 N N . THR A 1 86 ? -15.703 -11.852 -8.359 1 97.12 86 THR A N 1
ATOM 669 C CA . THR A 1 86 ? -16.484 -11.57 -7.156 1 97.12 86 THR A CA 1
ATOM 670 C C . THR A 1 86 ? -15.578 -11.578 -5.926 1 97.12 86 THR A C 1
ATOM 672 O O . THR A 1 86 ? -15.664 -10.68 -5.082 1 97.12 86 THR A O 1
ATOM 675 N N . ALA A 1 87 ? -14.719 -12.586 -5.801 1 97.81 87 ALA A N 1
ATOM 676 C CA . ALA A 1 87 ? -13.805 -12.68 -4.66 1 97.81 87 ALA A CA 1
ATOM 677 C C . ALA A 1 87 ? -12.875 -11.477 -4.598 1 97.81 87 ALA A C 1
ATOM 679 O O . ALA A 1 87 ? -12.664 -10.898 -3.529 1 97.81 87 ALA A O 1
ATOM 680 N N . ALA A 1 88 ? -12.305 -11.125 -5.777 1 98.62 88 ALA A N 1
ATOM 681 C CA . ALA A 1 88 ? -11.391 -9.984 -5.848 1 98.62 88 ALA A CA 1
ATOM 682 C C . ALA A 1 88 ? -12.117 -8.688 -5.504 1 98.62 88 ALA A C 1
ATOM 684 O O . ALA A 1 88 ? -11.586 -7.852 -4.766 1 98.62 88 ALA A O 1
ATOM 685 N N . ALA A 1 89 ? -13.32 -8.492 -6.051 1 98.69 89 ALA A N 1
ATOM 686 C CA . ALA A 1 89 ? -14.109 -7.289 -5.781 1 98.69 89 ALA A CA 1
ATOM 687 C C . ALA A 1 89 ? -14.422 -7.16 -4.293 1 98.69 89 ALA A C 1
ATOM 689 O O . ALA A 1 89 ? -14.312 -6.07 -3.727 1 98.69 89 ALA A O 1
ATOM 690 N N . ILE A 1 90 ? -14.773 -8.203 -3.674 1 98.62 90 ILE A N 1
ATOM 691 C CA . ILE A 1 90 ? -15.117 -8.195 -2.256 1 98.62 90 ILE A CA 1
ATOM 692 C C . ILE A 1 90 ? -13.875 -7.855 -1.43 1 98.62 90 ILE A C 1
ATOM 694 O O . ILE A 1 90 ? -13.922 -6.977 -0.564 1 98.62 90 ILE A O 1
ATOM 698 N N . ALA A 1 91 ? -12.758 -8.57 -1.677 1 98.81 91 ALA A N 1
ATOM 699 C CA . ALA A 1 91 ? -11.523 -8.352 -0.932 1 98.81 91 ALA A CA 1
ATOM 700 C C . ALA A 1 91 ? -11.055 -6.906 -1.062 1 98.81 91 ALA A C 1
ATOM 702 O O . ALA A 1 91 ? -10.719 -6.262 -0.065 1 98.81 91 ALA A O 1
ATOM 703 N N . LEU A 1 92 ? -11.062 -6.371 -2.303 1 98.88 92 LEU A N 1
ATOM 704 C CA . LEU A 1 92 ? -10.617 -5.004 -2.564 1 98.88 92 LEU A CA 1
ATOM 705 C C . LEU A 1 92 ? -11.578 -3.996 -1.934 1 98.88 92 LEU A C 1
ATOM 707 O O . LEU A 1 92 ? -11.141 -2.953 -1.438 1 98.88 92 LEU A O 1
ATOM 711 N N . THR A 1 93 ? -12.836 -4.297 -1.982 1 98.94 93 THR A N 1
ATOM 712 C CA . THR A 1 93 ? -13.836 -3.424 -1.372 1 98.94 93 THR A CA 1
ATOM 713 C C . THR A 1 93 ? -13.633 -3.346 0.138 1 98.94 93 THR A C 1
ATOM 715 O O . THR A 1 93 ? -13.617 -2.254 0.712 1 98.94 93 THR A O 1
ATOM 718 N N . ILE A 1 94 ? -13.477 -4.473 0.768 1 98.88 94 ILE A N 1
ATOM 719 C CA . ILE A 1 94 ? -13.25 -4.539 2.207 1 98.88 94 ILE A CA 1
ATOM 720 C C . ILE A 1 94 ? -11.984 -3.77 2.566 1 98.88 94 ILE A C 1
ATOM 722 O O . ILE A 1 94 ? -11.992 -2.928 3.467 1 98.88 94 ILE A O 1
ATOM 726 N N . ASN A 1 95 ? -10.938 -4.043 1.834 1 98.88 95 ASN A N 1
ATOM 727 C CA . ASN A 1 95 ? -9.68 -3.342 2.059 1 98.88 95 ASN A CA 1
ATOM 728 C C . ASN A 1 95 ? -9.828 -1.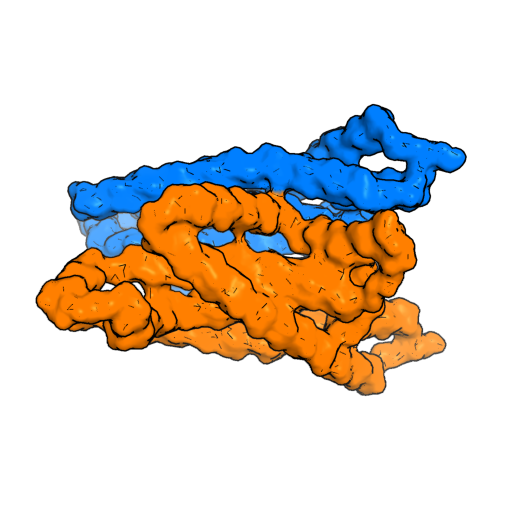837 1.864 1 98.88 95 ASN A C 1
ATOM 730 O O . ASN A 1 95 ? -9.422 -1.052 2.721 1 98.88 95 ASN A O 1
ATOM 734 N N . SER A 1 96 ? -10.422 -1.431 0.75 1 98.88 96 SER A N 1
ATOM 735 C CA . SER A 1 96 ? -10.594 -0.019 0.424 1 98.88 96 SER A CA 1
ATOM 736 C C . SER A 1 96 ? -11.453 0.688 1.467 1 98.88 96 SER A C 1
ATOM 738 O O . SER A 1 96 ? -11.234 1.864 1.766 1 98.88 96 SER A O 1
ATOM 740 N N . SER A 1 97 ? -12.438 -0 2.008 1 98.88 97 SER A N 1
ATOM 741 C CA . SER A 1 97 ? -13.32 0.614 2.996 1 98.88 97 SER A CA 1
ATOM 742 C C . SER A 1 97 ? -12.539 1.05 4.234 1 98.88 97 SER A C 1
ATOM 744 O O . SER A 1 97 ? -12.758 2.148 4.75 1 98.88 97 SER A O 1
ATOM 746 N N . ALA A 1 98 ? -11.672 0.192 4.707 1 98.69 98 ALA A N 1
ATOM 747 C CA . ALA A 1 98 ? -10.898 0.493 5.91 1 98.69 98 ALA A CA 1
ATOM 748 C C . ALA A 1 98 ? -9.961 1.681 5.68 1 98.69 98 ALA A C 1
ATOM 750 O O . ALA A 1 98 ? -9.852 2.562 6.531 1 98.69 98 ALA A O 1
ATOM 751 N N . PHE A 1 99 ? -9.375 1.738 4.516 1 98.44 99 PHE A N 1
ATOM 752 C CA . PHE A 1 99 ? -8.398 2.785 4.234 1 98.44 99 PHE A CA 1
ATOM 753 C C . PHE A 1 99 ? -9.094 4.094 3.885 1 98.44 99 PHE A C 1
ATOM 755 O O . PHE A 1 99 ? -8.719 5.156 4.387 1 98.44 99 PHE A O 1
ATOM 762 N N . LEU A 1 100 ? -10.078 4.051 3.055 1 98.75 100 LEU A N 1
ATOM 763 C CA . LEU A 1 100 ? -10.836 5.254 2.732 1 98.75 100 LEU A CA 1
ATOM 764 C C . LEU A 1 100 ? -11.547 5.797 3.969 1 98.75 100 LEU A C 1
ATOM 766 O O . LEU A 1 100 ? -11.594 7.012 4.18 1 98.75 100 LEU A O 1
ATOM 770 N N . GLY A 1 101 ? -12.133 4.863 4.781 1 98.44 101 GLY A N 1
ATOM 771 C CA . GLY A 1 101 ? -12.734 5.285 6.035 1 98.44 101 GLY A CA 1
ATOM 772 C C . GLY A 1 101 ? -11.781 6.066 6.922 1 98.44 101 GLY A C 1
ATOM 773 O O . GLY A 1 101 ? -12.156 7.098 7.484 1 98.44 101 GLY A O 1
ATOM 774 N N . ALA A 1 102 ? -10.594 5.594 7.031 1 97.56 102 ALA A N 1
ATOM 775 C CA . ALA A 1 102 ? -9.586 6.254 7.852 1 97.56 102 ALA A CA 1
ATOM 776 C C . ALA A 1 102 ? -9.219 7.617 7.273 1 97.56 102 ALA A C 1
ATOM 778 O O . ALA A 1 102 ? -9.055 8.586 8.016 1 97.56 102 ALA A O 1
ATOM 779 N N . ILE A 1 103 ? -9.047 7.707 5.949 1 97.94 103 ILE A N 1
ATOM 780 C CA . ILE A 1 103 ? -8.719 8.953 5.27 1 97.94 103 ILE A CA 1
ATOM 781 C C . ILE A 1 103 ? -9.82 9.984 5.523 1 97.94 103 ILE A C 1
ATOM 783 O O . ILE A 1 103 ? -9.531 11.125 5.895 1 97.94 103 ILE A O 1
ATOM 787 N N . TRP A 1 104 ? -11 9.555 5.426 1 98.31 104 TRP A N 1
ATOM 788 C CA . TRP A 1 104 ? -12.117 10.484 5.531 1 98.31 104 TRP A CA 1
ATOM 789 C C . TRP A 1 104 ? -12.406 10.836 6.988 1 98.31 104 TRP A C 1
ATOM 791 O O . TRP A 1 104 ? -12.797 11.961 7.297 1 98.31 104 TRP A O 1
ATOM 801 N N . GLU A 1 105 ? -12.25 9.875 7.855 1 96.44 105 GLU A N 1
ATOM 802 C CA . GLU A 1 105 ? -12.344 10.203 9.273 1 96.44 105 GLU A CA 1
ATOM 803 C C . GLU A 1 105 ? -11.328 11.281 9.664 1 96.44 105 GLU A C 1
ATOM 805 O O . GLU A 1 105 ? -11.656 12.227 10.375 1 96.44 105 GLU A O 1
ATOM 810 N N . SER A 1 106 ? -10.086 11.055 9.18 1 95.69 106 SER A N 1
ATOM 811 C CA . SER A 1 106 ? -9.031 12.008 9.492 1 95.69 106 SER A CA 1
ATOM 812 C C . SER A 1 106 ? -9.367 13.398 8.961 1 95.69 106 SER A C 1
ATOM 814 O O . SER A 1 106 ? -9.102 14.406 9.625 1 95.69 106 SER A O 1
ATOM 816 N N . ALA A 1 107 ? -9.906 13.492 7.773 1 97 107 ALA A N 1
ATOM 817 C CA . ALA A 1 107 ? -10.297 14.773 7.191 1 97 107 ALA A CA 1
ATOM 818 C C . ALA A 1 107 ? -11.406 15.43 8.016 1 97 107 ALA A C 1
ATOM 820 O O . ALA A 1 107 ? -11.391 16.641 8.234 1 97 107 ALA A O 1
ATOM 821 N N . LEU A 1 108 ? -12.359 14.648 8.484 1 95.75 108 LEU A N 1
ATOM 822 C CA . LEU A 1 108 ? -13.453 15.148 9.305 1 95.75 108 LEU A CA 1
ATOM 823 C C . LEU A 1 108 ? -12.93 15.68 10.641 1 95.75 108 LEU A C 1
ATOM 825 O O . LEU A 1 108 ? -13.375 16.734 11.102 1 95.75 108 LEU A O 1
ATOM 829 N N . ARG A 1 109 ? -11.992 15.016 11.188 1 93.62 109 ARG A N 1
ATOM 830 C CA . ARG A 1 109 ? -11.438 15.398 12.484 1 93.62 109 ARG A CA 1
ATOM 831 C C . ARG A 1 109 ? -10.539 16.625 12.359 1 93.62 109 ARG A C 1
ATOM 833 O O . ARG A 1 109 ? -10.281 17.312 13.352 1 93.62 109 ARG A O 1
ATOM 840 N N . ALA A 1 110 ? -10.094 16.828 11.156 1 93.69 110 ALA A N 1
ATOM 841 C CA . ALA A 1 110 ? -9.203 17.969 10.93 1 93.69 110 ALA A CA 1
ATOM 842 C C . ALA A 1 110 ? -9.984 19.281 10.922 1 93.69 110 ALA A C 1
ATOM 844 O O . ALA A 1 110 ? -9.391 20.359 11.016 1 93.69 110 ALA A O 1
ATOM 845 N N . ILE A 1 111 ? -11.281 19.25 10.82 1 94.38 111 ILE A N 1
ATOM 846 C CA . ILE A 1 111 ? -12.117 20.453 10.836 1 94.38 111 ILE A CA 1
ATOM 847 C C . ILE A 1 111 ? -12.164 21.016 12.25 1 94.38 111 ILE A C 1
ATOM 849 O O . ILE A 1 111 ? -12.477 20.312 13.211 1 94.38 111 ILE A O 1
ATOM 853 N N . PRO A 1 112 ? -11.867 22.281 12.398 1 94.06 112 PRO A N 1
ATOM 854 C CA . PRO A 1 112 ? -11.836 22.906 13.727 1 94.06 112 PRO A CA 1
ATOM 855 C C . PRO A 1 112 ? -13.148 22.734 14.484 1 94.06 112 PRO A C 1
ATOM 857 O O . PRO A 1 112 ? -14.227 22.828 13.891 1 94.06 112 PRO A O 1
ATOM 860 N N . LYS A 1 113 ? -13 22.609 15.727 1 91.62 113 LYS A N 1
ATOM 861 C CA . LYS A 1 113 ? -14.156 22.406 16.609 1 91.62 113 LYS A CA 1
ATOM 862 C C . LYS A 1 113 ? -15.102 23.609 16.531 1 91.62 113 LYS A C 1
ATOM 864 O O . LYS A 1 113 ? -16.312 23.469 16.688 1 91.62 113 LYS A O 1
ATOM 869 N N . ALA A 1 114 ? -14.508 24.734 16.297 1 91.56 114 ALA A N 1
ATOM 870 C CA . ALA A 1 114 ? -15.289 25.953 16.219 1 91.56 114 ALA A CA 1
ATOM 871 C C . ALA A 1 114 ? -16.359 25.875 15.141 1 91.56 114 ALA A C 1
ATOM 873 O O . ALA A 1 114 ? -17.453 26.406 15.297 1 91.56 114 ALA A O 1
ATOM 874 N N . GLN A 1 115 ? -16.016 25.234 14.062 1 91.81 115 GLN A N 1
ATOM 875 C CA . GLN A 1 115 ? -16.969 25.062 12.969 1 91.81 115 GLN A CA 1
ATOM 876 C C . GLN A 1 115 ? -18.156 24.188 13.398 1 91.81 115 GLN A C 1
ATOM 878 O O . GLN A 1 115 ? -19.297 24.469 13.047 1 91.81 115 GLN A O 1
ATOM 883 N N . TRP A 1 116 ? -17.875 23.188 14.164 1 90.62 116 TRP A N 1
ATOM 884 C CA . TRP A 1 116 ? -18.906 22.312 14.695 1 90.62 116 TRP A CA 1
ATOM 885 C C . TRP A 1 116 ? -19.797 23.062 15.688 1 90.62 116 TRP A C 1
ATOM 887 O O . TRP A 1 116 ? -21.016 22.938 15.648 1 90.62 116 TRP A O 1
ATOM 897 N N . GLU A 1 117 ? -19.188 23.875 16.5 1 91.5 117 GLU A N 1
ATOM 898 C CA . GLU A 1 117 ? -19.875 24.641 17.547 1 91.5 117 GLU A CA 1
ATOM 899 C C . GLU A 1 117 ? -20.766 25.719 16.938 1 91.5 117 GLU A C 1
ATOM 901 O O . GLU A 1 117 ? -21.859 26 17.422 1 91.5 117 GLU A O 1
ATOM 906 N N . SER A 1 118 ? -20.188 26.328 15.945 1 91.62 118 SER A N 1
ATOM 907 C CA . SER A 1 118 ? -20.953 27.391 15.281 1 91.62 118 SER A CA 1
ATOM 908 C C . SER A 1 118 ? -22.234 26.828 14.664 1 91.62 118 SER A C 1
ATOM 910 O O . SER A 1 118 ? -23.281 27.469 14.711 1 91.62 118 SER A O 1
ATOM 912 N N . ALA A 1 119 ? -22.141 25.688 14.086 1 89.81 119 ALA A N 1
ATOM 913 C CA . ALA A 1 119 ? -23.312 25.047 13.508 1 89.81 119 ALA A CA 1
ATOM 914 C C . ALA A 1 119 ? -24.328 24.688 14.594 1 89.81 119 ALA A C 1
ATOM 916 O O . ALA A 1 119 ? -25.547 24.812 14.391 1 89.81 119 ALA A O 1
ATOM 917 N N . ASP A 1 120 ? -23.875 24.312 15.711 1 86.94 120 ASP A N 1
ATOM 918 C CA . ASP A 1 120 ? -24.734 23.984 16.844 1 86.94 120 ASP A CA 1
ATOM 919 C C . ASP A 1 120 ? -25.438 25.219 17.375 1 86.94 120 ASP A C 1
ATOM 921 O O . ASP A 1 120 ? -26.609 25.156 17.766 1 86.94 120 ASP A O 1
ATOM 925 N N . ALA A 1 121 ? -24.656 26.25 17.422 1 91.12 121 ALA A N 1
ATOM 926 C CA . ALA A 1 121 ? -25.219 27.516 17.891 1 91.12 121 ALA A CA 1
ATOM 927 C C . ALA A 1 121 ? -26.375 27.969 17 1 91.12 121 ALA A C 1
ATOM 929 O O . ALA A 1 121 ? -27.297 28.641 17.469 1 91.12 121 ALA A O 1
ATOM 930 N N . LEU A 1 122 ? -26.344 27.609 15.742 1 92.62 122 LEU A N 1
ATOM 931 C CA . LEU A 1 122 ? -27.406 27.938 14.797 1 92.62 122 LEU A CA 1
ATOM 932 C C . LEU A 1 122 ? -28.531 26.922 14.859 1 92.62 122 LEU A C 1
ATOM 934 O O . LEU A 1 122 ? -29.453 26.953 14.039 1 92.62 122 LEU A O 1
ATOM 938 N N . ALA A 1 123 ? -28.469 25.953 15.82 1 91.88 123 ALA A N 1
ATOM 939 C CA . ALA A 1 123 ? -29.484 24.922 16.078 1 91.88 123 ALA A CA 1
ATOM 940 C C . ALA A 1 123 ? -29.641 24 14.883 1 91.88 123 ALA A C 1
ATOM 942 O O . ALA A 1 123 ? -30.766 23.547 14.594 1 91.88 123 ALA A O 1
ATOM 943 N N . LEU A 1 124 ? -28.625 23.828 14.148 1 90.12 124 LEU A N 1
ATOM 944 C CA . LEU A 1 124 ? -28.672 22.828 13.078 1 90.12 124 LEU A CA 1
ATOM 945 C C . LEU A 1 124 ? -28.656 21.422 13.648 1 90.12 124 LEU A C 1
ATOM 947 O O . LEU A 1 124 ? -27.984 21.156 14.648 1 90.12 124 LEU A O 1
ATOM 951 N N . THR A 1 125 ? -29.391 20.562 12.93 1 91.94 125 THR A N 1
ATOM 952 C CA . THR A 1 125 ? -29.312 19.156 13.289 1 91.94 125 THR A CA 1
ATOM 953 C C . THR A 1 125 ? -27.953 18.562 12.898 1 91.94 125 THR A C 1
ATOM 955 O O . THR A 1 125 ? -27.266 19.109 12.047 1 91.94 125 THR A O 1
ATOM 958 N N . PRO A 1 126 ? -27.609 17.469 13.539 1 88.25 126 PRO A N 1
ATOM 959 C CA . PRO A 1 126 ? -26.328 16.844 13.18 1 88.25 126 PRO A CA 1
ATOM 960 C C . PRO A 1 126 ? -26.234 16.516 11.688 1 88.25 126 PRO A C 1
ATOM 962 O O . PRO A 1 126 ? -25.156 16.656 11.094 1 88.25 126 PRO A O 1
ATOM 965 N N . TYR A 1 127 ? -27.328 16.156 11.156 1 91.19 127 TYR A N 1
ATOM 966 C CA . TYR A 1 127 ? -27.344 15.828 9.734 1 91.19 127 TYR A CA 1
ATOM 967 C C . TYR A 1 127 ? -27.094 17.078 8.891 1 91.19 127 TYR A C 1
ATOM 969 O O . TYR A 1 127 ? -26.328 17.047 7.926 1 91.19 127 TYR A O 1
ATOM 977 N N . LYS A 1 128 ? -27.703 18.172 9.227 1 93.25 128 LYS A N 1
ATOM 978 C CA . LYS A 1 128 ? -27.531 19.422 8.492 1 93.25 128 LYS A CA 1
ATOM 979 C C . LYS A 1 128 ? -26.125 19.984 8.688 1 93.25 128 LYS A C 1
ATOM 981 O O . LYS A 1 128 ? -25.531 20.516 7.742 1 93.25 128 LYS A O 1
ATOM 986 N N . THR A 1 129 ? -25.656 19.891 9.922 1 92.94 129 THR A N 1
ATOM 987 C CA . THR A 1 129 ? -24.312 20.328 10.227 1 92.94 129 THR A CA 1
ATOM 988 C C . THR A 1 129 ? -23.297 19.578 9.367 1 92.94 129 THR A C 1
ATOM 990 O O . THR A 1 129 ? -22.406 20.188 8.758 1 92.94 129 THR A O 1
ATOM 993 N N . LEU A 1 130 ? -23.484 18.297 9.266 1 92.75 130 LEU A N 1
ATOM 994 C CA . LEU A 1 130 ? -22.578 17.469 8.5 1 92.75 130 LEU A CA 1
ATOM 995 C C . LEU A 1 130 ? -22.688 17.766 7.008 1 92.75 130 LEU A C 1
ATOM 997 O O . LEU A 1 130 ? -21.688 17.969 6.332 1 92.75 130 LEU A O 1
ATOM 1001 N N . ARG A 1 131 ? -23.875 17.781 6.543 1 93.19 131 ARG A N 1
ATOM 1002 C CA . ARG A 1 131 ? -24.125 17.859 5.109 1 93.19 131 ARG A CA 1
ATOM 1003 C C . ARG A 1 131 ? -23.75 19.234 4.57 1 93.19 131 ARG A C 1
ATOM 1005 O O . ARG A 1 131 ? -23.141 19.359 3.498 1 93.19 131 ARG A O 1
ATOM 1012 N N . PHE A 1 132 ? -23.984 20.344 5.348 1 93.69 132 PHE A N 1
ATOM 1013 C CA . PHE A 1 132 ? -23.906 21.672 4.766 1 93.69 132 PHE A CA 1
ATOM 1014 C C . PHE A 1 132 ? -22.672 22.422 5.277 1 93.69 132 PHE A C 1
ATOM 1016 O O . PHE A 1 132 ? -22.203 23.359 4.645 1 93.69 132 PHE A O 1
ATOM 1023 N N . VAL A 1 133 ? -22.141 22.016 6.371 1 93.25 133 VAL A N 1
ATOM 1024 C CA . VAL A 1 133 ? -21.062 22.812 6.961 1 93.25 133 VAL A CA 1
ATOM 1025 C C . VAL A 1 133 ? -19.766 22.016 6.934 1 93.25 133 VAL A C 1
ATOM 1027 O O . VAL A 1 133 ? -18.766 22.453 6.363 1 93.25 133 VAL A O 1
ATOM 1030 N N . ILE A 1 134 ? -19.797 20.828 7.422 1 95.06 134 ILE A N 1
ATOM 1031 C CA . ILE A 1 134 ? -18.578 20.062 7.695 1 95.06 134 ILE A CA 1
ATOM 1032 C C . ILE A 1 134 ? -18.156 19.297 6.449 1 95.06 134 ILE A C 1
ATOM 1034 O O . ILE A 1 134 ? -17.016 19.375 6.02 1 95.06 134 ILE A O 1
ATOM 1038 N N . ALA A 1 135 ? -19.094 18.641 5.777 1 95.62 135 ALA A N 1
ATOM 1039 C CA . ALA A 1 135 ? -18.797 17.703 4.691 1 95.62 135 ALA A CA 1
ATOM 1040 C C . ALA A 1 135 ? -18.109 18.406 3.529 1 95.62 135 ALA A C 1
ATOM 1042 O O . ALA A 1 135 ? -17.125 17.906 2.992 1 95.62 135 ALA A O 1
ATOM 1043 N N . PRO A 1 136 ? -18.656 19.578 3.127 1 95.94 136 PRO A N 1
ATOM 1044 C CA . PRO A 1 136 ? -18 20.25 2 1 95.94 136 PRO A CA 1
ATOM 1045 C C . PRO A 1 136 ? -16.531 20.578 2.273 1 95.94 136 PRO A C 1
ATOM 1047 O O . PRO A 1 136 ? -15.688 20.438 1.383 1 95.94 136 PRO A O 1
ATOM 1050 N N . GLN A 1 137 ? -16.188 20.938 3.467 1 95.81 137 GLN A N 1
ATOM 1051 C CA . GLN A 1 137 ? -14.82 21.25 3.846 1 95.81 137 GLN A CA 1
ATOM 1052 C C . GLN A 1 137 ? -13.969 19.984 3.959 1 95.81 137 GLN A C 1
ATOM 1054 O O . GLN A 1 137 ? -12.828 19.953 3.484 1 95.81 137 GLN A O 1
ATOM 1059 N N . ALA A 1 138 ? -14.547 19 4.496 1 96.94 138 ALA A N 1
ATOM 1060 C CA . ALA A 1 138 ? -13.82 17.75 4.715 1 96.94 138 ALA A CA 1
ATOM 1061 C C . ALA A 1 138 ? -13.492 17.078 3.389 1 96.94 138 ALA A C 1
ATOM 1063 O O . ALA A 1 138 ? -12.438 16.469 3.244 1 96.94 138 ALA A O 1
ATOM 1064 N N . ILE A 1 139 ? -14.445 17.141 2.449 1 97 139 ILE A N 1
ATOM 1065 C CA . ILE A 1 139 ? -14.25 16.516 1.141 1 97 139 ILE A CA 1
ATOM 1066 C C . ILE A 1 139 ? -13.07 17.188 0.429 1 97 139 ILE A C 1
ATOM 1068 O O . ILE A 1 139 ? -12.234 16.5 -0.168 1 97 139 ILE A O 1
ATOM 1072 N N . ARG A 1 140 ? -13.008 18.469 0.516 1 95.75 140 ARG A N 1
ATOM 1073 C CA . ARG A 1 140 ? -11.898 19.188 -0.098 1 95.75 140 ARG A CA 1
ATOM 1074 C C . ARG A 1 140 ? -10.57 18.812 0.539 1 95.75 140 ARG A C 1
ATOM 1076 O O . ARG A 1 140 ? -9.57 18.641 -0.159 1 95.75 140 ARG A O 1
ATOM 1083 N N . LEU A 1 141 ? -10.609 18.672 1.83 1 96.25 141 LEU A N 1
ATOM 1084 C CA . LEU A 1 141 ? -9.398 18.312 2.568 1 96.25 141 LEU A CA 1
ATOM 1085 C C . LEU A 1 141 ? -8.961 16.891 2.252 1 96.25 141 LEU A C 1
ATOM 1087 O O . LEU A 1 141 ? -7.766 16.594 2.23 1 96.25 141 LEU A O 1
ATOM 1091 N N . ALA A 1 142 ? -9.859 15.992 1.969 1 98.12 142 ALA A N 1
ATOM 1092 C CA . ALA A 1 142 ? -9.578 14.57 1.799 1 98.12 142 ALA A CA 1
ATOM 1093 C C . ALA A 1 142 ? -9.266 14.242 0.343 1 98.12 142 ALA A C 1
ATOM 1095 O O . ALA A 1 142 ? -8.758 13.156 0.04 1 98.12 142 ALA A O 1
ATOM 1096 N N . LEU A 1 143 ? -9.57 15.133 -0.541 1 98.19 143 LEU A N 1
ATOM 1097 C CA . LEU A 1 143 ? -9.586 14.844 -1.971 1 98.19 143 LEU A CA 1
ATOM 1098 C C . LEU A 1 143 ? -8.211 14.391 -2.447 1 98.19 143 LEU A C 1
ATOM 1100 O O . LEU A 1 143 ? -8.094 13.375 -3.143 1 98.19 143 LEU A O 1
ATOM 1104 N N . PRO A 1 144 ? -7.07 15.094 -2.086 1 98.06 144 PRO A N 1
ATOM 1105 C CA . PRO A 1 144 ? -5.758 14.641 -2.547 1 98.06 144 PRO A CA 1
ATOM 1106 C C . PRO A 1 144 ? -5.438 13.211 -2.1 1 98.06 144 PRO A C 1
ATOM 1108 O O . PRO A 1 144 ? -5.02 12.383 -2.912 1 98.06 144 PRO A O 1
ATOM 1111 N N . SER A 1 145 ? -5.695 12.906 -0.797 1 98.06 145 SER A N 1
ATOM 1112 C CA . SER A 1 145 ? -5.414 11.586 -0.252 1 98.06 145 SER A CA 1
ATOM 1113 C C . SER A 1 145 ? -6.34 10.531 -0.846 1 98.06 145 SER A C 1
ATOM 1115 O O . SER A 1 145 ? -5.945 9.375 -1.024 1 98.06 145 SER A O 1
ATOM 1117 N N . THR A 1 146 ? -7.586 10.961 -1.169 1 98.75 146 THR A N 1
ATOM 1118 C CA . THR A 1 146 ? -8.539 10.047 -1.787 1 98.75 146 THR A CA 1
ATOM 1119 C C . THR A 1 146 ? -8.078 9.648 -3.186 1 98.75 146 THR A C 1
ATOM 1121 O O . THR A 1 146 ? -8.109 8.469 -3.545 1 98.75 146 THR A O 1
ATOM 1124 N N . VAL A 1 147 ? -7.621 10.617 -3.93 1 98.62 147 VAL A N 1
ATOM 1125 C CA . VAL A 1 147 ? -7.105 10.359 -5.27 1 98.62 147 VAL A CA 1
ATOM 1126 C C . VAL A 1 147 ? -5.844 9.5 -5.18 1 98.62 147 VAL A C 1
ATOM 1128 O O . VAL A 1 147 ? -5.641 8.594 -5.984 1 98.62 147 VAL A O 1
ATOM 1131 N N . GLY A 1 148 ? -5 9.797 -4.203 1 98.19 148 GLY A N 1
ATOM 1132 C CA . GLY A 1 148 ? -3.828 8.961 -3.979 1 98.19 148 GLY A CA 1
ATOM 1133 C C . GLY A 1 148 ? -4.168 7.516 -3.688 1 98.19 148 GLY A C 1
ATOM 1134 O O . GLY A 1 148 ? -3.51 6.605 -4.191 1 98.19 148 GLY A O 1
ATOM 1135 N N . PHE A 1 149 ? -5.18 7.387 -2.918 1 98.62 149 PHE A N 1
ATOM 1136 C CA . PHE A 1 149 ? -5.555 6.02 -2.576 1 98.62 149 PHE A CA 1
ATOM 1137 C C . PHE A 1 149 ? -6.164 5.309 -3.779 1 98.62 149 PHE A C 1
ATOM 1139 O O . PHE A 1 149 ? -6.047 4.09 -3.912 1 98.62 149 PHE A O 1
ATOM 1146 N N . LEU A 1 150 ? -6.836 6.055 -4.633 1 98.88 150 LEU A N 1
ATOM 1147 C CA . LEU A 1 150 ? -7.34 5.477 -5.875 1 98.88 150 LEU A CA 1
ATOM 1148 C C . LEU A 1 150 ? -6.207 4.855 -6.684 1 98.88 150 LEU A C 1
ATOM 1150 O O . LEU A 1 150 ? -6.383 3.791 -7.285 1 98.88 150 LEU A O 1
ATOM 1154 N N . VAL A 1 151 ? -5.062 5.516 -6.734 1 98.75 151 VAL A N 1
ATOM 1155 C CA . VAL A 1 151 ? -3.879 4.977 -7.398 1 98.75 151 VAL A CA 1
ATOM 1156 C C . VAL A 1 151 ? -3.479 3.652 -6.75 1 98.75 151 VAL A C 1
ATOM 1158 O O . VAL A 1 151 ? -3.143 2.691 -7.449 1 98.75 151 VAL A O 1
ATOM 1161 N N . GLN A 1 152 ? -3.557 3.584 -5.461 1 98.56 152 GLN A N 1
ATOM 1162 C CA . GLN A 1 152 ? -3.227 2.363 -4.734 1 98.56 152 GLN A CA 1
ATOM 1163 C C . GLN A 1 152 ? -4.195 1.236 -5.082 1 98.56 152 GLN A C 1
ATOM 1165 O O . GLN A 1 152 ? -3.783 0.086 -5.25 1 98.56 152 GLN A O 1
ATOM 1170 N N . ILE A 1 153 ? -5.469 1.582 -5.203 1 98.88 153 ILE A N 1
ATOM 1171 C CA . ILE A 1 153 ? -6.465 0.575 -5.555 1 98.88 153 ILE A CA 1
ATOM 1172 C C . ILE A 1 153 ? -6.137 -0.02 -6.922 1 98.88 153 ILE A C 1
ATOM 1174 O O . ILE A 1 153 ? -6.148 -1.241 -7.094 1 98.88 153 ILE A O 1
ATOM 1178 N N . ILE A 1 154 ? -5.832 0.84 -7.863 1 98.88 154 ILE A N 1
ATOM 1179 C CA . ILE A 1 154 ? -5.504 0.392 -9.211 1 98.88 154 ILE A CA 1
ATOM 1180 C C . ILE A 1 154 ? -4.344 -0.598 -9.156 1 98.88 154 ILE A C 1
ATOM 1182 O O . ILE A 1 154 ? -4.402 -1.668 -9.766 1 98.88 154 ILE A O 1
ATOM 1186 N N . LYS A 1 155 ? -3.326 -0.295 -8.469 1 98.62 155 LYS A N 1
ATOM 1187 C CA . LYS A 1 155 ? -2.156 -1.162 -8.359 1 98.62 155 LYS A CA 1
ATOM 1188 C C . LYS A 1 155 ? -2.506 -2.471 -7.656 1 98.62 155 LYS A C 1
ATOM 1190 O O . LYS A 1 155 ? -1.994 -3.531 -8.016 1 98.62 155 LYS A O 1
ATOM 1195 N N . GLN A 1 156 ? -3.396 -2.385 -6.668 1 98.69 156 GLN A N 1
ATOM 1196 C CA . GLN A 1 156 ? -3.752 -3.551 -5.867 1 98.69 156 GLN A CA 1
ATOM 1197 C C . GLN A 1 156 ? -4.625 -4.52 -6.66 1 98.69 156 GLN A C 1
ATOM 1199 O O . GLN A 1 156 ? -4.719 -5.699 -6.316 1 98.69 156 GLN A O 1
ATOM 1204 N N . THR A 1 157 ? -5.242 -4.047 -7.73 1 98.81 157 THR A N 1
ATOM 1205 C CA . THR A 1 157 ? -6.031 -4.938 -8.57 1 98.81 157 THR A CA 1
ATOM 1206 C C . THR A 1 157 ? -5.156 -6.039 -9.164 1 98.81 157 THR A C 1
ATOM 1208 O O . THR A 1 157 ? -5.66 -7.094 -9.562 1 98.81 157 THR A O 1
ATOM 1211 N N . SER A 1 158 ? -3.854 -5.797 -9.273 1 98.81 158 SER A N 1
ATOM 1212 C CA . SER A 1 158 ? -2.947 -6.789 -9.844 1 98.81 158 SER A CA 1
ATOM 1213 C C . SER A 1 158 ? -3 -8.102 -9.062 1 98.81 158 SER A C 1
ATOM 1215 O O . SER A 1 158 ? -2.746 -9.172 -9.625 1 98.81 158 SER A O 1
ATOM 1217 N N . LEU A 1 159 ? -3.383 -8.07 -7.805 1 98.62 159 LEU A N 1
ATOM 1218 C CA . LEU A 1 159 ? -3.396 -9.25 -6.953 1 98.62 159 LEU A CA 1
ATOM 1219 C C . LEU A 1 159 ? -4.48 -10.227 -7.395 1 98.62 159 LEU A C 1
ATOM 1221 O O . LEU A 1 159 ? -4.406 -11.422 -7.094 1 98.62 159 LEU A O 1
ATOM 1225 N N . ALA A 1 160 ? -5.504 -9.703 -8.109 1 98.62 160 ALA A N 1
ATOM 1226 C CA . ALA A 1 160 ? -6.559 -10.562 -8.641 1 98.62 160 ALA A CA 1
ATOM 1227 C C . ALA A 1 160 ? -5.996 -11.586 -9.625 1 98.62 160 ALA A C 1
ATOM 1229 O O . ALA A 1 160 ? -6.598 -12.641 -9.852 1 98.62 160 ALA A O 1
ATOM 1230 N N . SER A 1 161 ? -4.852 -11.305 -10.227 1 98.44 161 SER A N 1
ATOM 1231 C CA . SER A 1 161 ? -4.215 -12.211 -11.172 1 98.44 161 SER A CA 1
ATOM 1232 C C . SER A 1 161 ? -3.869 -13.547 -10.516 1 98.44 161 SER A C 1
ATOM 1234 O O . SER A 1 161 ? -3.826 -14.578 -11.188 1 98.44 161 SER A O 1
ATOM 1236 N N . ILE A 1 162 ? -3.656 -13.508 -9.211 1 97.5 162 ILE A N 1
ATOM 1237 C CA . ILE A 1 162 ? -3.174 -14.68 -8.477 1 97.5 162 ILE A CA 1
ATOM 1238 C C . ILE A 1 162 ? -4.281 -15.719 -8.391 1 97.5 162 ILE A C 1
ATOM 1240 O O . ILE A 1 162 ? -4.008 -16.922 -8.359 1 97.5 162 ILE A O 1
ATOM 1244 N N . ILE A 1 163 ? -5.512 -15.227 -8.398 1 96.5 163 ILE A N 1
ATOM 1245 C CA . ILE A 1 163 ? -6.609 -16.188 -8.328 1 96.5 163 ILE A CA 1
ATOM 1246 C C . ILE A 1 163 ? -7.211 -16.375 -9.719 1 96.5 163 ILE A C 1
ATOM 1248 O O . ILE A 1 163 ? -8.344 -16.859 -9.852 1 96.5 163 ILE A O 1
ATOM 1252 N N . GLY A 1 164 ? -6.559 -15.914 -10.758 1 96.31 164 GLY A N 1
ATOM 1253 C CA . GLY A 1 164 ? -6.875 -16.312 -12.117 1 96.31 164 GLY A CA 1
ATOM 1254 C C . GLY A 1 164 ? -7.723 -15.281 -12.852 1 96.31 164 GLY A C 1
ATOM 1255 O O . GLY A 1 164 ? -8.172 -15.531 -13.977 1 96.31 164 GLY A O 1
ATOM 1256 N N . PHE A 1 165 ? -8.023 -14.109 -12.273 1 97.69 165 PHE A N 1
ATOM 1257 C CA . PHE A 1 165 ? -8.805 -13.078 -12.945 1 97.69 165 PHE A CA 1
ATOM 1258 C C . PHE A 1 165 ? -7.965 -12.359 -13.992 1 97.69 165 PHE A C 1
ATOM 1260 O O . PHE A 1 165 ? -6.895 -11.828 -13.68 1 97.69 165 PHE A O 1
ATOM 1267 N N . ILE A 1 166 ? -8.453 -12.242 -15.203 1 98 166 ILE A N 1
ATOM 1268 C CA . ILE A 1 166 ? -7.637 -11.75 -16.312 1 98 166 ILE A CA 1
ATOM 1269 C C . ILE A 1 166 ? -7.75 -10.227 -16.406 1 98 166 ILE A C 1
ATOM 1271 O O . ILE A 1 166 ? -8.469 -9.703 -17.25 1 98 166 ILE A O 1
ATOM 1275 N N . GLU A 1 167 ? -7.082 -9.617 -15.531 1 98.44 167 GLU A N 1
ATOM 1276 C CA . GLU A 1 167 ? -6.777 -8.195 -15.617 1 98.44 167 GLU A CA 1
ATOM 1277 C C . GLU A 1 167 ? -5.371 -7.961 -16.156 1 98.44 167 GLU A C 1
ATOM 1279 O O . GLU A 1 167 ? -4.754 -8.875 -16.719 1 98.44 167 GLU A O 1
ATOM 1284 N N . ILE A 1 168 ? -4.836 -6.73 -16.172 1 98.62 168 ILE A N 1
ATOM 1285 C CA . ILE A 1 168 ? -3.627 -6.336 -16.875 1 98.62 168 ILE A CA 1
ATOM 1286 C C . ILE A 1 168 ? -2.486 -7.285 -16.531 1 98.62 168 ILE A C 1
ATOM 1288 O O . ILE A 1 168 ? -1.803 -7.801 -17.422 1 98.62 168 ILE A O 1
ATOM 1292 N N . THR A 1 169 ? -2.24 -7.543 -15.297 1 98.62 169 THR A N 1
ATOM 1293 C CA . THR A 1 169 ? -1.118 -8.359 -14.859 1 98.62 169 THR A CA 1
ATOM 1294 C C . THR A 1 169 ? -1.306 -9.812 -15.289 1 98.62 169 THR A C 1
ATOM 1296 O O . THR A 1 169 ? -0.361 -10.461 -15.75 1 98.62 169 THR A O 1
ATOM 1299 N N . ARG A 1 170 ? -2.5 -10.375 -15.125 1 98.56 170 ARG A N 1
ATOM 1300 C CA . ARG A 1 170 ? -2.77 -11.742 -15.57 1 98.56 170 ARG A CA 1
ATOM 1301 C C . ARG A 1 170 ? -2.6 -11.867 -17.078 1 98.56 170 ARG A C 1
ATOM 1303 O O . ARG A 1 170 ? -2.08 -12.875 -17.562 1 98.56 170 ARG A O 1
ATOM 1310 N N . ALA A 1 171 ? -3.127 -10.898 -17.781 1 98.62 171 ALA A N 1
ATOM 1311 C CA . ALA A 1 171 ? -2.92 -10.891 -19.234 1 98.62 171 ALA A CA 1
ATOM 1312 C C . ALA A 1 171 ? -1.434 -10.953 -19.562 1 98.62 171 ALA A C 1
ATOM 1314 O O . ALA A 1 171 ? -1.027 -11.68 -20.484 1 98.62 171 ALA A O 1
ATOM 1315 N N . GLY A 1 172 ? -0.634 -10.141 -18.859 1 98.31 172 GLY A N 1
ATOM 1316 C CA . GLY A 1 172 ? 0.807 -10.195 -19.047 1 98.31 172 GLY A CA 1
ATOM 1317 C C . GLY A 1 172 ? 1.389 -11.57 -18.781 1 98.31 172 GLY A C 1
ATOM 1318 O O . GLY A 1 172 ? 2.277 -12.031 -19.5 1 98.31 172 GLY A O 1
ATOM 1319 N N . GLN A 1 173 ? 0.896 -12.234 -17.719 1 97.75 173 GLN A N 1
ATOM 1320 C CA . GLN A 1 173 ? 1.354 -13.578 -17.406 1 97.75 173 GLN A CA 1
ATOM 1321 C C . GLN A 1 173 ? 1.005 -14.562 -18.516 1 97.75 173 GLN A C 1
ATOM 1323 O O . GLN A 1 173 ? 1.815 -15.422 -18.875 1 97.75 173 GLN A O 1
ATOM 1328 N N . LEU A 1 174 ? -0.201 -14.469 -19.016 1 97.75 174 LEU A N 1
ATOM 1329 C CA . LEU A 1 174 ? -0.64 -15.352 -20.094 1 97.75 174 LEU A CA 1
ATOM 1330 C C . LEU A 1 174 ? 0.21 -15.148 -21.344 1 97.75 174 LEU A C 1
ATOM 1332 O O . LEU A 1 174 ? 0.618 -16.125 -21.984 1 97.75 174 LEU A O 1
ATOM 1336 N N . VAL A 1 175 ? 0.445 -13.914 -21.672 1 97.44 175 VAL A N 1
ATOM 1337 C CA . VAL A 1 175 ? 1.276 -13.594 -22.828 1 97.44 175 VAL A CA 1
ATOM 1338 C C . VAL A 1 175 ? 2.697 -14.109 -22.594 1 97.44 175 VAL A C 1
ATOM 1340 O O . VAL A 1 175 ? 3.32 -14.656 -23.5 1 97.44 175 VAL A O 1
ATOM 1343 N N . SER A 1 176 ? 3.242 -13.867 -21.391 1 96.25 176 SER A N 1
ATOM 1344 C CA . SER A 1 176 ? 4.562 -14.375 -21.016 1 96.25 176 SER A CA 1
ATOM 1345 C C . SER A 1 176 ? 4.648 -15.883 -21.219 1 96.25 176 SER A C 1
ATOM 1347 O O . SER A 1 176 ? 5.648 -16.391 -21.719 1 96.25 176 SER A O 1
ATOM 1349 N N . ASN A 1 177 ? 3.641 -16.609 -20.797 1 94.44 177 ASN A N 1
ATOM 1350 C CA . ASN A 1 177 ? 3.611 -18.062 -20.891 1 94.44 177 ASN A CA 1
ATOM 1351 C C . ASN A 1 177 ? 3.486 -18.531 -22.344 1 94.44 177 ASN A C 1
ATOM 1353 O O . ASN A 1 177 ? 4.035 -19.562 -22.719 1 94.44 177 ASN A O 1
ATOM 1357 N N . ALA A 1 178 ? 2.807 -17.797 -23.141 1 94.81 178 ALA A N 1
ATOM 1358 C CA . ALA A 1 178 ? 2.545 -18.156 -24.531 1 94.81 178 ALA A CA 1
ATOM 1359 C C . ALA A 1 178 ? 3.75 -17.859 -25.406 1 94.81 178 ALA A C 1
ATOM 1361 O O . ALA A 1 178 ? 4.023 -18.594 -26.375 1 94.81 178 ALA A O 1
ATOM 1362 N N . THR A 1 179 ? 4.438 -16.781 -25.094 1 94.19 179 THR A N 1
ATOM 1363 C CA . THR A 1 179 ? 5.5 -16.328 -25.969 1 94.19 179 THR A CA 1
ATOM 1364 C C . THR A 1 179 ? 6.871 -16.656 -25.391 1 94.19 179 THR A C 1
ATOM 1366 O O . THR A 1 179 ? 7.883 -16.594 -26.094 1 94.19 179 THR A O 1
ATOM 1369 N N . PHE A 1 180 ? 6.934 -16.938 -24.109 1 92.5 180 PHE A N 1
ATOM 1370 C CA . PHE A 1 180 ? 8.164 -17.203 -23.375 1 92.5 180 PHE A CA 1
ATOM 1371 C C . PHE A 1 180 ? 9.078 -15.992 -23.391 1 92.5 180 PHE A C 1
ATOM 1373 O O . PHE A 1 180 ? 10.305 -16.125 -23.484 1 92.5 180 PHE A O 1
ATOM 1380 N N . GLU A 1 181 ? 8.469 -14.852 -23.453 1 94.06 181 GLU A N 1
ATOM 1381 C CA . GLU A 1 181 ? 9.164 -13.57 -23.375 1 94.06 181 GLU A CA 1
ATOM 1382 C C . GLU A 1 181 ? 8.641 -12.734 -22.219 1 94.06 181 GLU A C 1
ATOM 1384 O O . GLU A 1 181 ? 8.016 -11.695 -22.422 1 94.06 181 GLU A O 1
ATOM 1389 N N . PRO A 1 182 ? 9.008 -13.141 -21.031 1 94.75 182 PRO A N 1
ATOM 1390 C CA . PRO A 1 182 ? 8.438 -12.508 -19.844 1 94.75 182 PRO A CA 1
ATOM 1391 C C . PRO A 1 182 ? 8.805 -11.031 -19.719 1 94.75 182 PRO A C 1
ATOM 1393 O O . PRO A 1 182 ? 7.988 -10.219 -19.281 1 94.75 182 PRO A O 1
ATOM 1396 N N . LEU A 1 183 ? 9.945 -10.633 -20.141 1 93.81 183 LEU A N 1
ATOM 1397 C CA . LEU A 1 183 ? 10.375 -9.25 -19.984 1 93.81 183 LEU A CA 1
ATOM 1398 C C . LEU A 1 183 ? 9.539 -8.312 -20.844 1 93.81 183 LEU A C 1
ATOM 1400 O O . LEU A 1 183 ? 9.102 -7.254 -20.375 1 93.81 183 LEU A O 1
ATOM 1404 N N . LYS A 1 184 ? 9.344 -8.703 -22.062 1 94.69 184 LYS A N 1
ATOM 1405 C CA . LYS A 1 184 ? 8.5 -7.883 -22.938 1 94.69 184 LYS A CA 1
ATOM 1406 C C . LYS A 1 184 ? 7.078 -7.785 -22.391 1 94.69 184 LYS A C 1
ATOM 1408 O O . LYS A 1 184 ? 6.469 -6.715 -22.422 1 94.69 184 LYS A O 1
ATOM 1413 N N . ALA A 1 185 ? 6.57 -8.906 -21.938 1 97.31 185 ALA A N 1
ATOM 1414 C CA . ALA A 1 185 ? 5.211 -8.945 -21.406 1 97.31 185 ALA A CA 1
ATOM 1415 C C . ALA A 1 185 ? 5.078 -8.031 -20.188 1 97.31 185 ALA A C 1
ATOM 1417 O O . ALA A 1 185 ? 4.199 -7.168 -20.141 1 97.31 185 ALA A O 1
ATOM 1418 N N . PHE A 1 186 ? 6.004 -8.133 -19.266 1 97.69 186 PHE A N 1
ATOM 1419 C CA . PHE A 1 186 ? 5.836 -7.418 -18 1 97.69 186 PHE A CA 1
ATOM 1420 C C . PHE A 1 186 ? 6.289 -5.969 -18.125 1 97.69 186 PHE A C 1
ATOM 1422 O O . PHE A 1 186 ? 5.836 -5.102 -17.375 1 97.69 186 PHE A O 1
ATOM 1429 N N . LEU A 1 187 ? 7.176 -5.637 -19.016 1 97.06 187 LEU A N 1
ATOM 1430 C CA . LEU A 1 187 ? 7.457 -4.238 -19.312 1 97.06 187 LEU A CA 1
ATOM 1431 C C . LEU A 1 187 ? 6.23 -3.549 -19.906 1 97.06 187 LEU A C 1
ATOM 1433 O O . LEU A 1 187 ? 5.98 -2.375 -19.625 1 97.06 187 LEU A O 1
ATOM 1437 N N . SER A 1 188 ? 5.516 -4.316 -20.734 1 98.06 188 SER A N 1
ATOM 1438 C CA . SER A 1 188 ? 4.273 -3.785 -21.281 1 98.06 188 SER A CA 1
ATOM 1439 C C . SER A 1 188 ? 3.244 -3.539 -20.188 1 98.06 188 SER A C 1
ATOM 1441 O O . SER A 1 188 ? 2.576 -2.504 -20.172 1 98.06 188 SER A O 1
ATOM 1443 N N . VAL A 1 189 ? 3.119 -4.492 -19.281 1 98.69 189 VAL A N 1
ATOM 1444 C CA . VAL A 1 189 ? 2.217 -4.363 -18.141 1 98.69 189 VAL A CA 1
ATOM 1445 C C . VAL A 1 189 ? 2.611 -3.148 -17.297 1 98.69 189 VAL A C 1
ATOM 1447 O O . VAL A 1 189 ? 1.76 -2.338 -16.938 1 98.69 189 VAL A O 1
ATOM 1450 N N . ALA A 1 190 ? 3.896 -3.031 -17.016 1 98.5 190 ALA A N 1
ATOM 1451 C CA . ALA A 1 190 ? 4.422 -1.917 -16.234 1 98.5 190 ALA A CA 1
ATOM 1452 C C . ALA A 1 190 ? 4.113 -0.581 -16.906 1 98.5 190 ALA A C 1
ATOM 1454 O O . ALA A 1 190 ? 3.705 0.374 -16.234 1 98.5 190 ALA A O 1
ATOM 1455 N N . ALA A 1 191 ? 4.316 -0.529 -18.172 1 98.06 191 ALA A N 1
ATOM 1456 C CA . ALA A 1 191 ? 4.066 0.694 -18.938 1 98.06 191 ALA A CA 1
ATOM 1457 C C . ALA A 1 191 ? 2.594 1.092 -18.875 1 98.06 191 ALA A C 1
ATOM 1459 O O . ALA A 1 191 ? 2.268 2.275 -18.75 1 98.06 191 ALA A O 1
ATOM 1460 N N . LEU A 1 192 ? 1.767 0.124 -18.953 1 98.5 192 LEU A N 1
ATOM 1461 C CA . LEU A 1 192 ? 0.334 0.397 -18.922 1 98.5 192 LEU A CA 1
ATOM 1462 C C . LEU A 1 192 ? -0.097 0.892 -17.547 1 98.5 192 LEU A C 1
ATOM 1464 O O . LEU A 1 192 ? -0.878 1.84 -17.438 1 98.5 192 LEU A O 1
ATOM 1468 N N . TYR A 1 193 ? 0.318 0.212 -16.5 1 98.62 193 TYR A N 1
ATOM 1469 C CA . TYR A 1 193 ? 0.015 0.698 -15.164 1 98.62 193 TYR A CA 1
ATOM 1470 C C . TYR A 1 193 ? 0.519 2.123 -14.977 1 98.62 193 TYR A C 1
ATOM 1472 O O . TYR A 1 193 ? -0.17 2.959 -14.383 1 98.62 193 TYR A O 1
ATOM 1480 N N . PHE A 1 194 ? 1.731 2.385 -15.406 1 98.12 194 PHE A N 1
ATOM 1481 C CA . PHE A 1 194 ? 2.293 3.723 -15.258 1 98.12 194 PHE A CA 1
ATOM 1482 C C . PHE A 1 194 ? 1.454 4.746 -16.016 1 98.12 194 PHE A C 1
ATOM 1484 O O . PHE A 1 194 ? 1.221 5.852 -15.516 1 98.12 194 PHE A O 1
ATOM 1491 N N . ALA A 1 195 ? 1.023 4.383 -17.141 1 98.06 195 ALA A N 1
ATOM 1492 C CA . ALA A 1 195 ? 0.207 5.277 -17.969 1 98.06 195 ALA A CA 1
ATOM 1493 C C . ALA A 1 195 ? -1.087 5.648 -17.25 1 98.06 195 ALA A C 1
ATOM 1495 O O . ALA A 1 195 ? -1.579 6.773 -17.375 1 98.06 195 ALA A O 1
ATOM 1496 N N . VAL A 1 196 ? -1.628 4.762 -16.5 1 98.44 196 VAL A N 1
ATOM 1497 C CA . VAL A 1 196 ? -2.898 4.988 -15.812 1 98.44 196 VAL A CA 1
ATOM 1498 C C . VAL A 1 196 ? -2.652 5.691 -14.484 1 98.44 196 VAL A C 1
ATOM 1500 O O . VAL A 1 196 ? -3.365 6.633 -14.125 1 98.44 196 VAL A O 1
ATOM 1503 N N . CY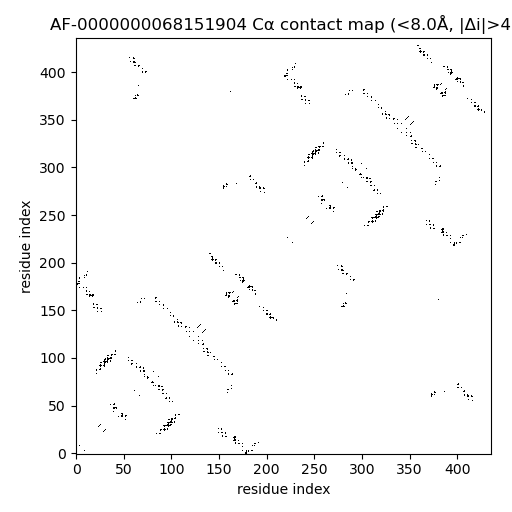S A 1 197 ? -1.62 5.312 -13.773 1 98.38 197 CYS A N 1
ATOM 1504 C CA . CYS A 1 197 ? -1.403 5.762 -12.406 1 98.38 197 CYS A CA 1
ATOM 1505 C C . CYS A 1 197 ? -0.698 7.113 -12.375 1 98.38 197 CYS A C 1
ATOM 1507 O O . CYS A 1 197 ? -0.923 7.918 -11.469 1 98.38 197 CYS A O 1
ATOM 1509 N N . PHE A 1 198 ? 0.136 7.395 -13.359 1 97.75 198 PHE A N 1
ATOM 1510 C CA . PHE A 1 198 ? 0.968 8.594 -13.336 1 97.75 198 PHE A CA 1
ATOM 1511 C C . PHE A 1 198 ? 0.109 9.852 -13.375 1 97.75 198 PHE A C 1
ATOM 1513 O O . PHE A 1 198 ? 0.276 10.75 -12.555 1 97.75 198 PHE A O 1
ATOM 1520 N N . PRO A 1 199 ? -0.82 9.938 -14.32 1 98 199 PRO A N 1
ATOM 1521 C CA . PRO A 1 199 ? -1.67 11.133 -14.344 1 98 199 PRO A CA 1
ATOM 1522 C C . PRO A 1 199 ? -2.457 11.32 -13.047 1 98 199 PRO A C 1
ATOM 1524 O O . PRO A 1 199 ? -2.678 12.453 -12.617 1 98 199 PRO A O 1
ATOM 1527 N N . LEU A 1 200 ? -2.945 10.273 -12.461 1 98.31 200 LEU A N 1
ATOM 1528 C CA . LEU A 1 200 ? -3.695 10.352 -11.211 1 98.31 200 LEU A CA 1
ATOM 1529 C C . LEU A 1 200 ? -2.799 10.82 -10.07 1 98.31 200 LEU A C 1
ATOM 1531 O O . LEU A 1 200 ? -3.236 11.578 -9.203 1 98.31 200 LEU A O 1
ATOM 1535 N N . THR A 1 201 ? -1.604 10.281 -10.086 1 97.56 201 THR A N 1
ATOM 1536 C CA . THR A 1 201 ? -0.647 10.727 -9.078 1 97.56 201 THR A CA 1
ATOM 1537 C C . THR A 1 201 ? -0.377 12.227 -9.219 1 97.56 201 THR A C 1
ATOM 1539 O O . THR A 1 201 ? -0.333 12.953 -8.219 1 97.56 201 THR A O 1
ATOM 1542 N N . GLN A 1 202 ? -0.219 12.742 -10.469 1 96.88 202 GLN A N 1
ATOM 1543 C CA . GLN A 1 202 ? -0.016 14.172 -10.711 1 96.88 202 GLN A CA 1
ATOM 1544 C C . GLN A 1 202 ? -1.221 14.984 -10.25 1 96.88 202 GLN A C 1
ATOM 1546 O O . GLN A 1 202 ? -1.065 16.078 -9.719 1 96.88 202 GLN A O 1
ATOM 1551 N N . LEU A 1 203 ? -2.342 14.359 -10.477 1 97.81 203 LEU A N 1
ATOM 1552 C CA . LEU A 1 203 ? -3.557 15.023 -10.016 1 97.81 203 LEU A CA 1
ATOM 1553 C C . LEU A 1 203 ? -3.584 15.117 -8.5 1 97.81 203 LEU A C 1
ATOM 1555 O O . LEU A 1 203 ? -3.934 16.156 -7.941 1 97.81 203 LEU A O 1
ATOM 1559 N N . SER A 1 204 ? -3.268 14.016 -7.844 1 97.12 204 SER A N 1
ATOM 1560 C CA . SER A 1 204 ? -3.227 14.016 -6.387 1 97.12 204 SER A CA 1
ATOM 1561 C C . SER A 1 204 ? -2.26 15.07 -5.855 1 97.12 204 SER A C 1
ATOM 1563 O O . SER A 1 204 ? -2.584 15.797 -4.918 1 97.12 204 SER A O 1
ATOM 1565 N N . LEU A 1 205 ? -1.129 15.227 -6.445 1 93.56 205 LEU A N 1
ATOM 1566 C CA . LEU A 1 205 ? -0.114 16.188 -6.027 1 93.56 205 LEU A CA 1
ATOM 1567 C C . LEU A 1 205 ? -0.574 17.625 -6.293 1 93.56 205 LEU A C 1
ATOM 1569 O O . LEU A 1 205 ? -0.332 18.516 -5.48 1 93.56 205 LEU A O 1
ATOM 1573 N N . TRP A 1 206 ? -1.162 17.781 -7.465 1 95.69 206 TRP A N 1
ATOM 1574 C CA . TRP A 1 206 ? -1.694 19.094 -7.801 1 95.69 206 TRP A CA 1
ATOM 1575 C C . TRP A 1 206 ? -2.752 19.531 -6.793 1 95.69 206 TRP A C 1
ATOM 1577 O O . TRP A 1 206 ? -2.76 20.688 -6.352 1 95.69 206 TRP A O 1
ATOM 1587 N N . LEU A 1 207 ? -3.58 18.641 -6.391 1 96.06 207 LEU A N 1
ATOM 1588 C CA . LEU A 1 207 ? -4.621 18.922 -5.406 1 96.06 207 LEU A CA 1
ATOM 1589 C C . LEU A 1 207 ? -4.012 19.234 -4.043 1 96.06 207 LEU A C 1
ATOM 1591 O O . LEU A 1 207 ? -4.52 20.094 -3.314 1 96.06 207 LEU A O 1
ATOM 1595 N N . GLU A 1 208 ? -3.006 18.547 -3.742 1 93.06 208 GLU A N 1
ATOM 1596 C CA . GLU A 1 208 ? -2.318 18.781 -2.475 1 93.06 208 GLU A CA 1
ATOM 1597 C C . GLU A 1 208 ? -1.766 20.203 -2.402 1 93.06 208 GLU A C 1
ATOM 1599 O O . GLU A 1 208 ? -1.857 20.859 -1.363 1 93.06 208 GLU A O 1
ATOM 1604 N N . ARG A 1 209 ? -1.195 20.719 -3.447 1 91.06 209 ARG A N 1
ATOM 1605 C CA . ARG A 1 209 ? -0.625 22.062 -3.502 1 91.06 209 ARG A CA 1
ATOM 1606 C C . ARG A 1 209 ? -1.714 23.125 -3.396 1 91.06 209 ARG A C 1
ATOM 1608 O O . ARG A 1 209 ? -1.519 24.156 -2.756 1 91.06 209 ARG A O 1
ATOM 1615 N N . ARG A 1 210 ? -2.723 22.797 -3.939 1 91 210 ARG A N 1
ATOM 1616 C CA . ARG A 1 210 ? -3.822 23.75 -3.93 1 91 210 ARG A CA 1
ATOM 1617 C C . ARG A 1 210 ? -4.457 23.844 -2.547 1 91 210 ARG A C 1
ATOM 1619 O O . ARG A 1 210 ? -4.879 24.922 -2.123 1 91 210 ARG A O 1
ATOM 1626 N N . THR A 1 211 ? -4.578 22.766 -1.897 1 86.5 211 THR A N 1
ATOM 1627 C CA . THR A 1 211 ? -5.18 22.75 -0.568 1 86.5 211 THR A CA 1
ATOM 1628 C C . THR A 1 211 ? -4.242 23.375 0.459 1 86.5 211 THR A C 1
ATOM 1630 O O . THR A 1 211 ? -4.691 24.016 1.407 1 86.5 211 THR A O 1
ATOM 1633 N N . ALA A 1 212 ? -2.979 23.203 0.312 1 76.88 212 ALA A N 1
ATOM 1634 C CA . ALA A 1 212 ? -1.988 23.781 1.212 1 76.88 212 ALA A CA 1
ATOM 1635 C C . ALA A 1 212 ? -1.987 25.312 1.109 1 76.88 212 ALA A C 1
ATOM 1637 O O . ALA A 1 212 ? -1.829 26 2.115 1 76.88 212 ALA A O 1
ATOM 1638 N N . CYS A 1 213 ? -2.193 25.844 0.007 1 71.69 213 CYS A N 1
ATOM 1639 C CA . CYS A 1 213 ? -2.213 27.297 -0.195 1 71.69 213 CYS A CA 1
ATOM 1640 C C . CYS A 1 213 ? -3.49 27.906 0.366 1 71.69 213 CYS A C 1
ATOM 1642 O O . CYS A 1 213 ? -3.477 29.031 0.87 1 71.69 213 CYS A O 1
ATOM 1644 N N . ARG A 1 214 ? -4.488 27.172 0.375 1 64.62 214 ARG A N 1
ATOM 1645 C CA . ARG A 1 214 ? -5.758 27.688 0.866 1 64.62 214 ARG A CA 1
ATOM 1646 C C . ARG A 1 214 ? -5.797 27.688 2.391 1 64.62 214 ARG A C 1
ATOM 1648 O O . ARG A 1 214 ? -6.406 28.578 2.998 1 64.62 214 ARG A O 1
ATOM 1655 N N . GLY A 1 215 ? -5.238 26.734 2.949 1 56.91 215 GLY A N 1
ATOM 1656 C CA . GLY A 1 215 ? -5.16 26.734 4.402 1 56.91 215 GLY A CA 1
ATOM 1657 C C . GLY A 1 215 ? -4.293 27.859 4.945 1 56.91 215 GLY A C 1
ATOM 1658 O O . GLY A 1 215 ? -4.555 28.375 6.035 1 56.91 215 GLY A O 1
ATOM 1659 N N . ALA A 1 216 ? -3.229 28.375 4.316 1 52.75 216 ALA A N 1
ATOM 1660 C CA . ALA A 1 216 ? -2.391 29.5 4.711 1 52.75 216 ALA A CA 1
ATOM 1661 C C . ALA A 1 216 ? -3.148 30.828 4.578 1 52.75 216 ALA A C 1
ATOM 1663 O O . ALA A 1 216 ? -2.842 31.797 5.273 1 52.75 216 ALA A O 1
ATOM 1664 N N . ARG A 1 217 ? -4.176 30.906 3.793 1 47 217 ARG A N 1
ATOM 1665 C CA . ARG A 1 217 ? -4.879 32.156 3.572 1 47 217 ARG A CA 1
ATOM 1666 C C . ARG A 1 217 ? -6.027 32.344 4.562 1 47 217 ARG A C 1
ATOM 1668 O O . ARG A 1 217 ? -6.59 33.438 4.684 1 47 217 ARG A O 1
ATOM 1675 N N . THR A 1 218 ? -6.371 31.203 5.191 1 43.09 218 THR A N 1
ATOM 1676 C CA . THR A 1 218 ? -7.426 31.484 6.16 1 43.09 218 THR A CA 1
ATOM 1677 C C . THR A 1 218 ? -6.848 31.594 7.566 1 43.09 218 THR A C 1
ATOM 1679 O O . THR A 1 218 ? -5.934 30.844 7.93 1 43.09 218 THR A O 1
ATOM 1682 N N . MET B 1 1 ? -4.992 -38.156 4.242 1 60.84 1 MET B N 1
ATOM 1683 C CA . MET B 1 1 ? -5.086 -36.688 4.02 1 60.84 1 MET B CA 1
ATOM 1684 C C . MET B 1 1 ? -4.668 -35.938 5.266 1 60.84 1 MET B C 1
ATOM 1686 O O . MET B 1 1 ? -4.988 -36.344 6.387 1 60.84 1 MET B O 1
ATOM 1690 N N . ARG B 1 2 ? -3.555 -35.188 5.238 1 81.25 2 ARG B N 1
ATOM 1691 C CA . ARG B 1 2 ? -3.021 -34.5 6.406 1 81.25 2 ARG B CA 1
ATOM 1692 C C . ARG B 1 2 ? -3.986 -33.406 6.891 1 81.25 2 ARG B C 1
ATOM 1694 O O . ARG B 1 2 ? -4.637 -32.75 6.086 1 81.25 2 ARG B O 1
ATOM 1701 N N . THR B 1 3 ? -4.383 -33.562 8.125 1 89.06 3 THR B N 1
ATOM 1702 C CA . THR B 1 3 ? -5.293 -32.594 8.711 1 89.06 3 THR B CA 1
ATOM 1703 C C . THR B 1 3 ? -4.516 -31.422 9.32 1 89.06 3 THR B C 1
ATOM 1705 O O . THR B 1 3 ? -3.387 -31.594 9.781 1 89.06 3 THR B O 1
ATOM 1708 N N . PHE B 1 4 ? -5.117 -30.281 9.211 1 92.31 4 PHE B N 1
ATOM 1709 C CA . PHE B 1 4 ? -4.5 -29.094 9.797 1 92.31 4 PHE B CA 1
ATOM 1710 C C . PHE B 1 4 ? -4.434 -29.219 11.312 1 92.31 4 PHE B C 1
ATOM 1712 O O . PHE B 1 4 ? -5.461 -29.359 11.977 1 92.31 4 PHE B O 1
ATOM 1719 N N . GLY B 1 5 ? -3.305 -29.375 11.812 1 91.88 5 GLY B N 1
ATOM 1720 C CA . GLY B 1 5 ? -3.074 -29.484 13.242 1 91.88 5 GLY B CA 1
ATOM 1721 C C . GLY B 1 5 ? -1.912 -28.641 13.727 1 91.88 5 GLY B C 1
ATOM 1722 O O . GLY B 1 5 ? -1.621 -27.594 13.156 1 91.88 5 GLY B O 1
ATOM 1723 N N . SER B 1 6 ? -1.378 -29.078 14.773 1 93 6 SER B N 1
ATOM 1724 C CA . SER B 1 6 ? -0.302 -28.344 15.422 1 93 6 SER B CA 1
ATOM 1725 C C . SER B 1 6 ? 0.941 -28.281 14.539 1 93 6 SER B C 1
ATOM 1727 O O . SER B 1 6 ? 1.574 -27.234 14.414 1 93 6 SER B O 1
ATOM 1729 N N . PRO B 1 7 ? 1.303 -29.391 13.906 1 94 7 PRO B N 1
ATOM 1730 C CA . PRO B 1 7 ? 2.496 -29.344 13.055 1 94 7 PRO B CA 1
ATOM 1731 C C . PRO B 1 7 ? 2.352 -28.359 11.898 1 94 7 PRO B C 1
ATOM 1733 O O . PRO B 1 7 ? 3.309 -27.656 11.555 1 94 7 PRO B O 1
ATOM 1736 N N . GLU B 1 8 ? 1.225 -28.312 11.273 1 95.44 8 GLU B N 1
ATOM 1737 C CA . GLU B 1 8 ? 0.97 -27.391 10.172 1 95.44 8 GLU B CA 1
ATOM 1738 C C . GLU B 1 8 ? 1.026 -25.938 10.641 1 95.44 8 GLU B C 1
ATOM 1740 O O . GLU B 1 8 ? 1.6 -25.078 9.961 1 95.44 8 GLU B O 1
ATOM 1745 N N . PHE B 1 9 ? 0.394 -25.734 11.766 1 96.44 9 PHE B N 1
ATOM 1746 C CA . PHE B 1 9 ? 0.431 -24.391 12.328 1 96.44 9 PHE B CA 1
ATOM 1747 C C . PHE B 1 9 ? 1.861 -23.984 12.664 1 96.44 9 PHE B C 1
ATOM 1749 O O . PHE B 1 9 ? 2.264 -22.859 12.398 1 96.44 9 PHE B O 1
ATOM 1756 N N . LEU B 1 10 ? 2.619 -24.875 13.195 1 96.81 10 LEU B N 1
ATOM 1757 C CA . LEU B 1 10 ? 4.004 -24.594 13.555 1 96.81 10 LEU B CA 1
ATOM 1758 C C . LEU B 1 10 ? 4.848 -24.344 12.312 1 96.81 10 LEU B C 1
ATOM 1760 O O . LEU B 1 10 ? 5.777 -23.531 12.336 1 96.81 10 LEU B O 1
ATOM 1764 N N . PHE B 1 11 ? 4.539 -25.062 11.25 1 97.5 11 PHE B N 1
ATOM 1765 C CA . PHE B 1 11 ? 5.215 -24.844 9.977 1 97.5 11 PHE B CA 1
ATOM 1766 C C . PHE B 1 11 ? 5.023 -23.422 9.492 1 97.5 11 PHE B C 1
ATOM 1768 O O . PHE B 1 11 ? 5.977 -22.766 9.055 1 97.5 11 PHE B O 1
ATOM 1775 N N . ILE B 1 12 ? 3.861 -22.859 9.656 1 98.12 12 ILE B N 1
ATOM 1776 C CA . ILE B 1 12 ? 3.547 -21.5 9.25 1 98.12 12 ILE B CA 1
ATOM 1777 C C . ILE B 1 12 ? 4.273 -20.516 10.164 1 98.12 12 ILE B C 1
ATOM 1779 O O . ILE B 1 12 ? 4.852 -19.531 9.695 1 98.12 12 ILE B O 1
ATOM 1783 N N . VAL B 1 13 ? 4.277 -20.797 11.477 1 98.38 13 VAL B N 1
ATOM 1784 C CA . VAL B 1 13 ? 4.938 -19.938 12.445 1 98.38 13 VAL B CA 1
ATOM 1785 C C . VAL B 1 13 ? 6.434 -19.859 12.141 1 98.38 13 VAL B C 1
ATOM 1787 O O . VAL B 1 13 ? 7.047 -18.797 12.227 1 98.38 13 VAL B O 1
ATOM 1790 N N . TYR B 1 14 ? 7.023 -21 11.727 1 98.19 14 TYR B N 1
ATOM 1791 C CA . TYR B 1 14 ? 8.453 -21.062 11.445 1 98.19 14 TYR B CA 1
ATOM 1792 C C . TYR B 1 14 ? 8.805 -20.25 10.211 1 98.19 14 TYR B C 1
ATOM 1794 O O . TYR B 1 14 ? 9.914 -19.719 10.102 1 98.19 14 TYR B O 1
ATOM 1802 N N . ALA B 1 15 ? 7.875 -20.125 9.297 1 98.56 15 ALA B N 1
ATOM 1803 C CA . ALA B 1 15 ? 8.086 -19.375 8.07 1 98.56 15 ALA B CA 1
ATOM 1804 C C . ALA B 1 15 ? 8.203 -17.875 8.359 1 98.56 15 ALA B C 1
ATOM 1806 O O . ALA B 1 15 ? 8.656 -17.109 7.508 1 98.56 15 ALA B O 1
ATOM 1807 N N . LEU B 1 16 ? 7.852 -17.469 9.586 1 98.38 16 LEU B N 1
ATOM 1808 C CA . LEU B 1 16 ? 7.949 -16.078 10.023 1 98.38 16 LEU B CA 1
ATOM 1809 C C . LEU B 1 16 ? 9.383 -15.57 9.898 1 98.38 16 LEU B C 1
ATOM 1811 O O . LEU B 1 16 ? 9.602 -14.398 9.586 1 98.38 16 LEU B O 1
ATOM 1815 N N . ARG B 1 17 ? 10.32 -16.453 10.078 1 98.31 17 ARG B N 1
ATOM 1816 C CA . ARG B 1 17 ? 11.719 -16.047 10.008 1 98.31 17 ARG B CA 1
ATOM 1817 C C . ARG B 1 17 ? 12.062 -15.492 8.625 1 98.31 17 ARG B C 1
ATOM 1819 O O . ARG B 1 17 ? 12.836 -14.539 8.508 1 98.31 17 ARG B O 1
ATOM 1826 N N . TRP B 1 18 ? 11.508 -16.062 7.605 1 98.44 18 TRP B N 1
ATOM 1827 C CA . TRP B 1 18 ? 11.797 -15.633 6.238 1 98.44 18 TRP B CA 1
ATOM 1828 C C . TRP B 1 18 ? 11.062 -14.344 5.902 1 98.44 18 TRP B C 1
ATOM 1830 O O . TRP B 1 18 ? 11.578 -13.5 5.16 1 98.44 18 TRP B O 1
ATOM 1840 N N . THR B 1 19 ? 9.82 -14.164 6.453 1 98.75 19 THR B N 1
ATOM 1841 C CA . THR B 1 19 ? 9.117 -12.891 6.348 1 98.75 19 THR B CA 1
ATOM 1842 C C . THR B 1 19 ? 9.93 -11.773 6.992 1 98.75 19 THR B C 1
ATOM 1844 O O . THR B 1 19 ? 10.109 -10.703 6.402 1 98.75 19 THR B O 1
ATOM 1847 N N . LEU B 1 20 ? 10.484 -12.039 8.141 1 98.69 20 LEU B N 1
ATOM 1848 C CA . LEU B 1 20 ? 11.273 -11.047 8.852 1 98.69 20 LEU B CA 1
ATOM 1849 C C . LEU B 1 20 ? 12.586 -10.781 8.133 1 98.69 20 LEU B C 1
ATOM 1851 O O . LEU B 1 20 ? 13.055 -9.641 8.094 1 98.69 20 LEU B O 1
ATOM 1855 N N . THR B 1 21 ? 13.203 -11.828 7.574 1 98.75 21 THR B N 1
ATOM 1856 C CA . THR B 1 21 ? 14.438 -11.672 6.812 1 98.75 21 THR B CA 1
ATOM 1857 C C . THR B 1 21 ? 14.219 -10.742 5.621 1 98.75 21 THR B C 1
ATOM 1859 O O . THR B 1 21 ? 14.992 -9.805 5.41 1 98.75 21 THR B O 1
ATOM 1862 N N . LEU B 1 22 ? 13.172 -10.969 4.871 1 98.81 22 LEU B N 1
ATOM 1863 C CA . LEU B 1 22 ? 12.852 -10.109 3.732 1 98.81 22 LEU B CA 1
ATOM 1864 C C . LEU B 1 22 ? 12.562 -8.688 4.188 1 98.81 22 LEU B C 1
ATOM 1866 O O . LEU B 1 22 ? 12.953 -7.727 3.514 1 98.81 22 LEU B O 1
ATOM 1870 N N . THR B 1 23 ? 11.867 -8.562 5.324 1 98.94 23 THR B N 1
ATOM 1871 C CA . THR B 1 23 ? 11.523 -7.254 5.863 1 98.94 23 THR B CA 1
ATOM 1872 C C . THR B 1 23 ? 12.789 -6.461 6.191 1 98.94 23 THR B C 1
ATOM 1874 O O . THR B 1 23 ? 12.906 -5.293 5.828 1 98.94 23 THR B O 1
ATOM 1877 N N . VAL B 1 24 ? 13.719 -7.152 6.844 1 98.88 24 VAL B N 1
ATOM 1878 C CA . VAL B 1 24 ? 14.961 -6.504 7.242 1 98.88 24 VAL B CA 1
ATOM 1879 C C . VAL B 1 24 ? 15.758 -6.098 6 1 98.88 24 VAL B C 1
ATOM 1881 O O . VAL B 1 24 ? 16.281 -4.98 5.926 1 98.88 24 VAL B O 1
ATOM 1884 N N . LEU B 1 25 ? 15.844 -6.941 5.039 1 98.88 25 LEU B N 1
ATOM 1885 C CA . LEU B 1 25 ? 16.578 -6.648 3.812 1 98.88 25 LEU B CA 1
ATOM 1886 C C . LEU B 1 25 ? 15.945 -5.465 3.082 1 98.88 25 LEU B C 1
ATOM 1888 O O . LEU B 1 25 ? 16.656 -4.551 2.646 1 98.88 25 LEU B O 1
ATOM 1892 N N . ALA B 1 26 ? 14.648 -5.504 2.965 1 98.94 26 ALA B N 1
ATOM 1893 C CA . ALA B 1 26 ? 13.93 -4.449 2.262 1 98.94 26 ALA B CA 1
ATOM 1894 C C . ALA B 1 26 ? 14.039 -3.121 3.006 1 98.94 26 ALA B C 1
ATOM 1896 O O . ALA B 1 26 ? 14.227 -2.07 2.389 1 98.94 26 ALA B O 1
ATOM 1897 N N . PHE B 1 27 ? 13.906 -3.195 4.359 1 98.94 27 PHE B N 1
ATOM 1898 C CA . PHE B 1 27 ? 13.922 -1.976 5.156 1 98.94 27 PHE B CA 1
ATOM 1899 C C . PHE B 1 27 ? 15.312 -1.361 5.184 1 98.94 27 PHE B C 1
ATOM 1901 O O . PHE B 1 27 ? 15.469 -0.152 5 1 98.94 27 PHE B O 1
ATOM 1908 N N . VAL B 1 28 ? 16.297 -2.178 5.402 1 98.88 28 VAL B N 1
ATOM 1909 C CA . VAL B 1 28 ? 17.672 -1.689 5.492 1 98.88 28 VAL B CA 1
ATOM 1910 C C . VAL B 1 28 ? 18.156 -1.274 4.105 1 98.88 28 VAL B C 1
ATOM 1912 O O . VAL B 1 28 ? 18.688 -0.172 3.932 1 98.88 28 VAL B O 1
ATOM 1915 N N . GLY B 1 29 ? 18.031 -2.166 3.141 1 98.88 29 GLY B N 1
ATOM 1916 C CA . GLY B 1 29 ? 18.422 -1.812 1.787 1 98.88 29 GLY B CA 1
ATOM 1917 C C . GLY B 1 29 ? 17.656 -0.618 1.238 1 98.88 29 GLY B C 1
ATOM 1918 O O . GLY B 1 29 ? 18.266 0.321 0.715 1 98.88 29 GLY B O 1
ATOM 1919 N N . GLY B 1 30 ? 16.328 -0.669 1.329 1 98.88 30 GLY B N 1
ATOM 1920 C CA . GLY B 1 30 ? 15.508 0.448 0.905 1 98.88 30 GLY B CA 1
ATOM 1921 C C . GLY B 1 30 ? 15.781 1.722 1.683 1 98.88 30 GLY B C 1
ATOM 1922 O O . GLY B 1 30 ? 15.672 2.822 1.139 1 98.88 30 GLY B O 1
ATOM 1923 N N . GLY B 1 31 ? 16.078 1.516 2.969 1 98.81 31 GLY B N 1
ATOM 1924 C CA . GLY B 1 31 ? 16.422 2.664 3.789 1 98.81 31 GLY B CA 1
ATOM 1925 C C . GLY B 1 31 ? 17.703 3.35 3.342 1 98.81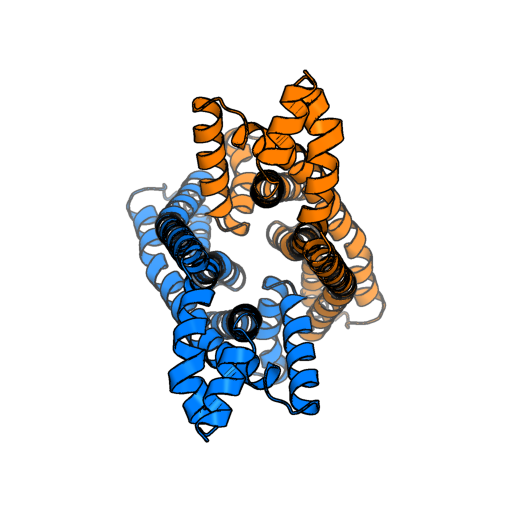 31 GLY B C 1
ATOM 1926 O O . GLY B 1 31 ? 17.75 4.574 3.225 1 98.81 31 GLY B O 1
ATOM 1927 N N . ILE B 1 32 ? 18.719 2.609 3.109 1 98.75 32 ILE B N 1
ATOM 1928 C CA . ILE B 1 32 ? 19.984 3.156 2.652 1 98.75 32 ILE B CA 1
ATOM 1929 C C . ILE B 1 32 ? 19.781 3.896 1.331 1 98.75 32 ILE B C 1
ATOM 1931 O O . ILE B 1 32 ? 20.188 5.055 1.194 1 98.75 32 ILE B O 1
ATOM 1935 N N . MET B 1 33 ? 19.141 3.275 0.415 1 98.62 33 MET B N 1
ATOM 1936 C CA . MET B 1 33 ? 18.875 3.914 -0.871 1 98.62 33 MET B CA 1
ATOM 1937 C C . MET B 1 33 ? 17.922 5.094 -0.707 1 98.62 33 MET B C 1
ATOM 1939 O O . MET B 1 33 ? 18.062 6.105 -1.399 1 98.62 33 MET B O 1
ATOM 1943 N N . GLY B 1 34 ? 16.938 4.941 0.203 1 98.62 34 GLY B N 1
ATOM 1944 C CA . GLY B 1 34 ? 15.992 6.004 0.479 1 98.62 34 GLY B CA 1
ATOM 1945 C C . GLY B 1 34 ? 16.641 7.262 1.021 1 98.62 34 GLY B C 1
ATOM 1946 O O . GLY B 1 34 ? 16.25 8.375 0.673 1 98.62 34 GLY B O 1
ATOM 1947 N N . ILE B 1 35 ? 17.656 7.102 1.868 1 97.69 35 ILE B N 1
ATOM 1948 C CA . ILE B 1 35 ? 18.406 8.234 2.4 1 97.69 35 ILE B CA 1
ATOM 1949 C C . ILE B 1 35 ? 19.094 8.977 1.259 1 97.69 35 ILE B C 1
ATOM 1951 O O . ILE B 1 35 ? 19.031 10.203 1.185 1 97.69 35 ILE B O 1
ATOM 1955 N N . VAL B 1 36 ? 19.719 8.234 0.399 1 97 36 VAL B N 1
ATOM 1956 C CA . VAL B 1 36 ? 20.422 8.82 -0.736 1 97 36 VAL B CA 1
ATOM 1957 C C . VAL B 1 36 ? 19.438 9.594 -1.612 1 97 36 VAL B C 1
ATOM 1959 O O . VAL B 1 36 ? 19.703 10.734 -2.004 1 97 36 VAL B O 1
ATOM 1962 N N . LEU B 1 37 ? 18.281 9.031 -1.89 1 97.5 37 LEU B N 1
ATOM 1963 C CA . LEU B 1 37 ? 17.266 9.68 -2.723 1 97.5 37 LEU B CA 1
ATOM 1964 C C . LEU B 1 37 ? 16.75 10.953 -2.066 1 97.5 37 LEU B C 1
ATOM 1966 O O . LEU B 1 37 ? 16.625 11.992 -2.725 1 97.5 37 LEU B O 1
ATOM 1970 N N . ALA B 1 38 ? 16.484 10.875 -0.774 1 96.44 38 ALA B N 1
ATOM 1971 C CA . ALA B 1 38 ? 15.969 12.031 -0.044 1 96.44 38 ALA B CA 1
ATOM 1972 C C . ALA B 1 38 ? 16.969 13.18 -0.068 1 96.44 38 ALA B C 1
ATOM 1974 O O . ALA B 1 38 ? 16.594 14.336 -0.282 1 96.44 38 ALA B O 1
ATOM 1975 N N . LEU B 1 39 ? 18.25 12.891 0.123 1 94.12 39 LEU B N 1
ATOM 1976 C CA . LEU B 1 39 ? 19.281 13.914 0.166 1 94.12 39 LEU B CA 1
ATOM 1977 C C . LEU B 1 39 ? 19.516 14.516 -1.216 1 94.12 39 LEU B C 1
ATOM 1979 O O . LEU B 1 39 ? 19.75 15.719 -1.342 1 94.12 39 LEU B O 1
ATOM 1983 N N . LEU B 1 40 ? 19.453 13.695 -2.227 1 94.5 40 LEU B N 1
ATOM 1984 C CA . LEU B 1 40 ? 19.625 14.203 -3.586 1 94.5 40 LEU B CA 1
ATOM 1985 C C . LEU B 1 40 ? 18.469 15.125 -3.963 1 94.5 40 LEU B C 1
ATOM 1987 O O . LEU B 1 40 ? 18.656 16.094 -4.711 1 94.5 40 LEU B O 1
ATOM 1991 N N . ARG B 1 41 ? 17.328 14.859 -3.447 1 92.5 41 ARG B N 1
ATOM 1992 C CA . ARG B 1 41 ? 16.156 15.648 -3.766 1 92.5 41 ARG B CA 1
ATOM 1993 C C . ARG B 1 41 ? 16.219 17.016 -3.1 1 92.5 41 ARG B C 1
ATOM 1995 O O . ARG B 1 41 ? 15.672 18 -3.625 1 92.5 41 ARG B O 1
ATOM 2002 N N . ILE B 1 42 ? 16.828 17.078 -1.947 1 88.56 42 ILE B N 1
ATOM 2003 C CA . ILE B 1 42 ? 16.859 18.359 -1.242 1 88.56 42 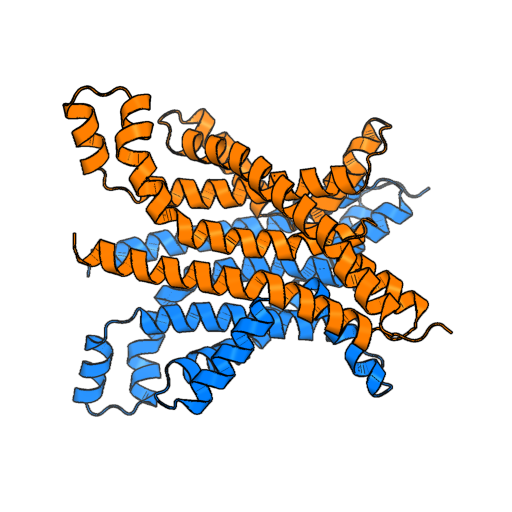ILE B CA 1
ATOM 2004 C C . ILE B 1 42 ? 18.094 19.156 -1.676 1 88.56 42 ILE B C 1
ATOM 2006 O O . ILE B 1 42 ? 18.188 20.359 -1.407 1 88.56 42 ILE B O 1
ATOM 2010 N N . ALA B 1 43 ? 18.969 18.469 -2.309 1 83.62 43 ALA B N 1
ATOM 2011 C CA . ALA B 1 43 ? 20.188 19.141 -2.76 1 83.62 43 ALA B CA 1
ATOM 2012 C C . ALA B 1 43 ? 19.875 20.141 -3.865 1 83.62 43 ALA B C 1
ATOM 2014 O O . ALA B 1 43 ? 18.875 20.016 -4.574 1 83.62 43 ALA B O 1
ATOM 2015 N N . ARG B 1 44 ? 20.578 21.188 -4.098 1 78 44 ARG B N 1
ATOM 2016 C CA . ARG B 1 44 ? 20.359 22.344 -4.965 1 78 44 ARG B CA 1
ATOM 2017 C C . ARG B 1 44 ? 20.75 22.031 -6.406 1 78 44 ARG B C 1
ATOM 2019 O O . ARG B 1 44 ? 20.656 22.875 -7.285 1 78 44 ARG B O 1
ATOM 2026 N N . ILE B 1 45 ? 21.062 20.797 -6.715 1 84.19 45 ILE B N 1
ATOM 2027 C CA . ILE B 1 45 ? 21.469 20.453 -8.078 1 84.19 45 ILE B CA 1
ATOM 2028 C C . ILE B 1 45 ? 20.266 19.922 -8.844 1 84.19 45 ILE B C 1
ATOM 2030 O O . ILE B 1 45 ? 19.75 18.844 -8.523 1 84.19 45 ILE B O 1
ATOM 2034 N N . ARG B 1 46 ? 19.891 20.578 -9.867 1 84.69 46 ARG B N 1
ATOM 2035 C CA . ARG B 1 46 ? 18.656 20.344 -10.625 1 84.69 46 ARG B CA 1
ATOM 2036 C C . ARG B 1 46 ? 18.672 18.984 -11.289 1 84.69 46 ARG B C 1
ATOM 2038 O O . ARG B 1 46 ? 17.656 18.281 -11.305 1 84.69 46 ARG B O 1
ATOM 2045 N N . ALA B 1 47 ? 19.828 18.609 -11.922 1 85.44 47 ALA B N 1
ATOM 2046 C CA . ALA B 1 47 ? 19.922 17.344 -12.648 1 85.44 47 ALA B CA 1
ATOM 2047 C C . ALA B 1 47 ? 19.656 16.156 -11.719 1 85.44 47 ALA B C 1
ATOM 2049 O O . ALA B 1 47 ? 18.969 15.211 -12.094 1 85.44 47 ALA B O 1
ATOM 2050 N N . PHE B 1 48 ? 20.125 16.156 -10.531 1 86.56 48 PHE B N 1
ATOM 2051 C CA . PHE B 1 48 ? 19.922 15.086 -9.562 1 86.56 48 PHE B CA 1
ATOM 2052 C C . PHE B 1 48 ? 18.469 15.023 -9.109 1 86.56 48 PHE B C 1
ATOM 2054 O O . PHE B 1 48 ? 17.906 13.938 -8.953 1 86.56 48 PHE B O 1
ATOM 2061 N N . SER B 1 49 ? 17.953 16.141 -9.141 1 87.69 49 SER B N 1
ATOM 2062 C CA . SER B 1 49 ? 16.562 16.219 -8.695 1 87.69 49 SER B CA 1
ATOM 2063 C C . SER B 1 49 ? 15.617 15.617 -9.734 1 87.69 49 SER B C 1
ATOM 2065 O O . SER B 1 49 ? 14.68 14.898 -9.383 1 87.69 49 SER B O 1
ATOM 2067 N N . ALA B 1 50 ? 15.914 15.82 -10.961 1 91.5 50 ALA B N 1
ATOM 2068 C CA . ALA B 1 50 ? 15.055 15.32 -12.023 1 91.5 50 ALA B CA 1
ATOM 2069 C C . ALA B 1 50 ? 15.125 13.797 -12.117 1 91.5 50 ALA B C 1
ATOM 2071 O O . ALA B 1 50 ? 14.102 13.125 -12.273 1 91.5 50 ALA B O 1
ATOM 2072 N N . ILE B 1 51 ? 16.281 13.25 -11.984 1 94.69 51 ILE B N 1
ATOM 2073 C CA . ILE B 1 51 ? 16.5 11.812 -12.086 1 94.69 51 ILE B CA 1
ATOM 2074 C C . ILE B 1 51 ? 15.867 11.102 -10.891 1 94.69 51 ILE B C 1
ATOM 2076 O O . ILE B 1 51 ? 15.227 10.062 -11.047 1 94.69 51 ILE B O 1
ATOM 2080 N N . THR B 1 52 ? 16.047 11.656 -9.75 1 96.06 52 THR B N 1
ATOM 2081 C CA . THR B 1 52 ? 15.484 11.062 -8.547 1 96.06 52 THR B CA 1
ATOM 2082 C C . THR B 1 52 ? 13.961 11.117 -8.562 1 96.06 52 THR B C 1
ATOM 2084 O O . THR B 1 52 ? 13.289 10.156 -8.18 1 96.06 52 THR B O 1
ATOM 2087 N N . THR B 1 53 ? 13.469 12.211 -9.07 1 93.75 53 THR B N 1
ATOM 2088 C CA . THR B 1 53 ? 12.023 12.352 -9.195 1 93.75 53 THR B CA 1
ATOM 2089 C C . THR B 1 53 ? 11.453 11.328 -10.172 1 93.75 53 THR B C 1
ATOM 2091 O O . THR B 1 53 ? 10.438 10.695 -9.883 1 93.75 53 THR B O 1
ATOM 2094 N N . PHE B 1 54 ? 12.109 11.18 -11.234 1 94.94 54 PHE B N 1
ATOM 2095 C CA . PHE B 1 54 ? 11.68 10.219 -12.242 1 94.94 54 PHE B CA 1
ATOM 2096 C C . PHE B 1 54 ? 11.711 8.805 -11.688 1 94.94 54 PHE B C 1
ATOM 2098 O O . PHE B 1 54 ? 10.75 8.047 -11.844 1 94.94 54 PHE B O 1
ATOM 2105 N N . TYR B 1 55 ? 12.805 8.461 -11.031 1 97.25 55 TYR B N 1
ATOM 2106 C CA . TYR B 1 55 ? 12.938 7.152 -10.406 1 97.25 55 TYR B CA 1
ATOM 2107 C C . TYR B 1 55 ? 11.797 6.891 -9.43 1 97.25 55 TYR B C 1
ATOM 2109 O O . TYR B 1 55 ? 11.141 5.852 -9.5 1 97.25 55 TYR B O 1
ATOM 2117 N N . MET B 1 56 ? 11.531 7.797 -8.586 1 97.12 56 MET B N 1
ATOM 2118 C CA . MET B 1 56 ? 10.516 7.633 -7.547 1 97.12 56 MET B CA 1
ATOM 2119 C C . MET B 1 56 ? 9.125 7.535 -8.156 1 97.12 56 MET B C 1
ATOM 2121 O O . MET B 1 56 ? 8.312 6.707 -7.734 1 97.12 56 MET B O 1
ATOM 2125 N N . GLN B 1 57 ? 8.859 8.32 -9.211 1 95.5 57 GLN B N 1
ATOM 2126 C CA . GLN B 1 57 ? 7.555 8.305 -9.859 1 95.5 57 GLN B CA 1
ATOM 2127 C C . GLN B 1 57 ? 7.312 6.977 -10.57 1 95.5 57 GLN B C 1
ATOM 2129 O O . GLN B 1 57 ? 6.203 6.441 -10.531 1 95.5 57 GLN B O 1
ATOM 2134 N N . VAL B 1 58 ? 8.305 6.512 -11.141 1 97.5 58 VAL B N 1
ATOM 2135 C CA . VAL B 1 58 ? 8.18 5.254 -11.875 1 97.5 58 VAL B CA 1
ATOM 2136 C C . VAL B 1 58 ? 7.945 4.105 -10.891 1 97.5 58 VAL B C 1
ATOM 2138 O O . VAL B 1 58 ? 7.008 3.322 -11.055 1 97.5 58 VAL B O 1
ATOM 2141 N N . ILE B 1 59 ? 8.766 4.023 -9.883 1 98.25 59 ILE B N 1
ATOM 2142 C CA . ILE B 1 59 ? 8.695 2.924 -8.93 1 98.25 59 ILE B CA 1
ATOM 2143 C C . ILE B 1 59 ? 7.371 2.988 -8.172 1 98.25 59 ILE B C 1
ATOM 2145 O O . ILE B 1 59 ? 6.711 1.965 -7.973 1 98.25 59 ILE B O 1
ATOM 2149 N N . GLN B 1 60 ? 6.957 4.16 -7.809 1 97.38 60 GLN B N 1
ATOM 2150 C CA . GLN B 1 60 ? 5.723 4.312 -7.047 1 97.38 60 GLN B CA 1
ATOM 2151 C C . GLN B 1 60 ? 4.496 4.145 -7.941 1 97.38 60 GLN B C 1
ATOM 2153 O O . GLN B 1 60 ? 3.381 3.971 -7.449 1 97.38 60 GLN B O 1
ATOM 2158 N N . GLY B 1 61 ? 4.727 4.172 -9.219 1 96.44 61 GLY B N 1
ATOM 2159 C CA . GLY B 1 61 ? 3.623 4.035 -10.156 1 96.44 61 GLY B CA 1
ATOM 2160 C C . GLY B 1 61 ? 3.391 2.605 -10.609 1 96.44 61 GLY B C 1
ATOM 2161 O O . GLY B 1 61 ? 2.379 2.305 -11.242 1 96.44 61 GLY B O 1
ATOM 2162 N N . LEU B 1 62 ? 4.219 1.731 -10.164 1 98.12 62 LEU B N 1
ATOM 2163 C CA . LEU B 1 62 ? 4.133 0.33 -10.562 1 98.12 62 LEU B CA 1
ATOM 2164 C C . LEU B 1 62 ? 3.564 -0.521 -9.43 1 98.12 62 LEU B C 1
ATOM 2166 O O . LEU B 1 62 ? 3.885 -0.299 -8.258 1 98.12 62 LEU B O 1
ATOM 2170 N N . PRO B 1 63 ? 2.66 -1.474 -9.773 1 98.5 63 PRO B N 1
ATOM 2171 C CA . PRO B 1 63 ? 2.369 -2.486 -8.758 1 98.5 63 PRO B CA 1
ATOM 2172 C C . PRO B 1 63 ? 3.615 -3.25 -8.312 1 98.5 63 PRO B C 1
ATOM 2174 O O . PRO B 1 63 ? 4.445 -3.627 -9.148 1 98.5 63 PRO B O 1
ATOM 2177 N N . LEU B 1 64 ? 3.727 -3.426 -7.055 1 98.69 64 LEU B N 1
ATOM 2178 C CA . LEU B 1 64 ? 4.891 -4.137 -6.543 1 98.69 64 LEU B CA 1
ATOM 2179 C C . LEU B 1 64 ? 4.977 -5.539 -7.133 1 98.69 64 LEU B C 1
ATOM 2181 O O . LEU B 1 64 ? 6.07 -6.047 -7.387 1 98.69 64 LEU B O 1
ATOM 2185 N N . LEU B 1 65 ? 3.842 -6.184 -7.375 1 98.75 65 LEU B N 1
ATOM 2186 C CA . LEU B 1 65 ? 3.82 -7.508 -7.984 1 98.75 65 LEU B CA 1
ATOM 2187 C C . LEU B 1 65 ? 4.504 -7.488 -9.352 1 98.75 65 LEU B C 1
ATOM 2189 O O . LEU B 1 65 ? 5.266 -8.398 -9.68 1 98.75 65 LEU B O 1
ATOM 2193 N N . VAL B 1 66 ? 4.242 -6.441 -10.133 1 98.69 66 VAL B N 1
ATOM 2194 C CA . VAL B 1 66 ? 4.832 -6.309 -11.453 1 98.69 66 VAL B CA 1
ATOM 2195 C C . VAL B 1 66 ? 6.336 -6.074 -11.336 1 98.69 66 VAL B C 1
ATOM 2197 O O . VAL B 1 66 ? 7.125 -6.656 -12.086 1 98.69 66 VAL B O 1
ATOM 2200 N N . LEU B 1 67 ? 6.684 -5.238 -10.406 1 98.69 67 LEU B N 1
ATOM 2201 C CA . LEU B 1 67 ? 8.102 -5.016 -10.125 1 98.69 67 LEU B CA 1
ATOM 2202 C C . LEU B 1 67 ? 8.789 -6.312 -9.727 1 98.69 67 LEU B C 1
ATOM 2204 O O . LEU B 1 67 ? 9.914 -6.578 -10.141 1 98.69 67 LEU B O 1
ATOM 2208 N N . LEU B 1 68 ? 8.125 -7.121 -8.93 1 98.62 68 LEU B N 1
ATOM 2209 C CA . LEU B 1 68 ? 8.648 -8.422 -8.516 1 98.62 68 LEU B CA 1
ATOM 2210 C C . LEU B 1 68 ? 8.875 -9.328 -9.719 1 98.62 68 LEU B C 1
ATOM 2212 O O . LEU B 1 68 ? 9.93 -9.961 -9.828 1 98.62 68 LEU B O 1
ATOM 2216 N N . PHE B 1 69 ? 7.938 -9.383 -10.617 1 98.12 69 PHE B N 1
ATOM 2217 C CA . PHE B 1 69 ? 8.07 -10.203 -11.812 1 98.12 69 PHE B CA 1
ATOM 2218 C C . PHE B 1 69 ? 9.227 -9.719 -12.68 1 98.12 69 PHE B C 1
ATOM 2220 O O . PHE B 1 69 ? 9.992 -10.523 -13.211 1 98.12 69 PHE B O 1
ATOM 2227 N N . LEU B 1 70 ? 9.312 -8.422 -12.812 1 97.75 70 LEU B N 1
ATOM 2228 C CA . LEU B 1 70 ? 10.406 -7.863 -13.609 1 97.75 70 LEU B CA 1
ATOM 2229 C C . LEU B 1 70 ? 11.758 -8.227 -13.008 1 97.75 70 LEU B C 1
ATOM 2231 O O . LEU B 1 70 ? 12.672 -8.641 -13.727 1 97.75 70 LEU B O 1
ATOM 2235 N N . CYS B 1 71 ? 11.883 -8.125 -11.719 1 97.38 71 CYS B N 1
ATOM 2236 C CA . CYS B 1 71 ? 13.141 -8.445 -11.055 1 97.38 71 CYS B CA 1
ATOM 2237 C C . CYS B 1 71 ? 13.438 -9.938 -11.133 1 97.38 71 CYS B C 1
ATOM 2239 O O . CYS B 1 71 ? 14.602 -10.344 -11.188 1 97.38 71 CYS B O 1
ATOM 2241 N N . TYR B 1 72 ? 12.398 -10.734 -11.109 1 96.5 72 TYR B N 1
ATOM 2242 C CA . TYR B 1 72 ? 12.562 -12.18 -11.133 1 96.5 72 TYR B CA 1
ATOM 2243 C C . TYR B 1 72 ? 12.961 -12.664 -12.523 1 96.5 72 TYR B C 1
ATOM 2245 O O . TYR B 1 72 ? 13.789 -13.562 -12.664 1 96.5 72 TYR B O 1
ATOM 2253 N N . TYR B 1 73 ? 12.492 -11.992 -13.555 1 94.81 73 TYR B N 1
ATOM 2254 C CA . TYR B 1 73 ? 12.648 -12.516 -14.906 1 94.81 73 TYR B CA 1
ATOM 2255 C C . TYR B 1 73 ? 13.703 -11.727 -15.68 1 94.81 73 TYR B C 1
ATOM 2257 O O . TYR B 1 73 ? 14.227 -12.203 -16.688 1 94.81 73 TYR B O 1
ATOM 2265 N N . ALA B 1 74 ? 13.969 -10.531 -15.32 1 92.44 74 ALA B N 1
ATOM 2266 C CA . ALA B 1 74 ? 14.898 -9.672 -16.047 1 92.44 74 ALA B CA 1
ATOM 2267 C C . ALA B 1 74 ? 16.266 -10.336 -16.172 1 92.44 74 ALA B C 1
ATOM 2269 O O . ALA B 1 74 ? 16.891 -10.289 -17.234 1 92.44 74 ALA B O 1
ATOM 2270 N N . PRO B 1 75 ? 16.781 -10.945 -15.125 1 92.5 75 PRO B N 1
ATOM 2271 C CA . PRO B 1 75 ? 18.109 -11.555 -15.234 1 92.5 75 PRO B CA 1
ATOM 2272 C C . PRO B 1 75 ? 18.156 -12.656 -16.297 1 92.5 75 PRO B C 1
ATOM 2274 O O . PRO B 1 75 ? 19.25 -13 -16.766 1 92.5 75 PRO B O 1
ATOM 2277 N N . SER B 1 76 ? 17 -13.25 -16.578 1 86.88 76 SER B N 1
ATOM 2278 C CA . SER B 1 76 ? 16.969 -14.32 -17.562 1 86.88 76 SER B CA 1
ATOM 2279 C C . SER B 1 76 ? 17.438 -13.836 -18.922 1 86.88 76 SER B C 1
ATOM 2281 O O . SER B 1 76 ? 17.859 -14.633 -19.766 1 86.88 76 SER B O 1
ATOM 2283 N N . LEU B 1 77 ? 17.359 -12.492 -19.234 1 85.62 77 LEU B N 1
ATOM 2284 C CA . LEU B 1 77 ? 17.859 -11.891 -20.469 1 85.62 77 LEU B CA 1
ATOM 2285 C C . LEU B 1 77 ? 19.359 -12.102 -20.594 1 85.62 77 LEU B C 1
ATOM 2287 O O . LEU B 1 77 ? 19.891 -12.141 -21.703 1 85.62 77 LEU B O 1
ATOM 2291 N N . PHE B 1 78 ? 19.984 -12.289 -19.438 1 89.81 78 PHE B N 1
ATOM 2292 C CA . PHE B 1 78 ? 21.422 -12.453 -19.422 1 89.81 78 PHE B CA 1
ATOM 2293 C C . PHE B 1 78 ? 21.797 -13.898 -19.109 1 89.81 78 PHE B C 1
ATOM 2295 O O . PHE B 1 78 ? 22.953 -14.188 -18.766 1 89.81 78 PHE B O 1
ATOM 2302 N N . GLY B 1 79 ? 20.781 -14.789 -19.125 1 88.44 79 GLY B N 1
ATOM 2303 C CA . GLY B 1 79 ? 21.031 -16.203 -18.891 1 88.44 79 GLY B CA 1
ATOM 2304 C C . GLY B 1 79 ? 21.234 -16.531 -17.422 1 88.44 79 GLY B C 1
ATOM 2305 O O . GLY B 1 79 ? 21.781 -17.578 -17.094 1 88.44 79 GLY B O 1
ATOM 2306 N N . ILE B 1 80 ? 20.844 -15.633 -16.562 1 91.12 80 ILE B N 1
ATOM 2307 C CA . ILE B 1 80 ? 21.062 -15.82 -15.133 1 91.12 80 ILE B CA 1
ATOM 2308 C C . ILE B 1 80 ? 19.75 -16.188 -14.453 1 91.12 80 ILE B C 1
ATOM 2310 O O . ILE B 1 80 ? 18.719 -15.57 -14.703 1 91.12 80 ILE B O 1
ATOM 2314 N N . GLU B 1 81 ? 19.766 -17.281 -13.781 1 89 81 GLU B N 1
ATOM 2315 C CA . GLU B 1 81 ? 18.625 -17.641 -12.938 1 89 81 GLU B CA 1
ATOM 2316 C C . GLU B 1 81 ? 18.859 -17.188 -11.5 1 89 81 GLU B C 1
ATOM 2318 O O . GLU B 1 81 ? 19.875 -17.516 -10.891 1 89 81 GLU B O 1
ATOM 2323 N N . ILE B 1 82 ? 17.938 -16.422 -11.031 1 91.94 82 ILE B N 1
ATOM 2324 C CA . ILE B 1 82 ? 18.141 -15.906 -9.68 1 91.94 82 ILE B CA 1
ATOM 2325 C C . ILE B 1 82 ? 17.172 -16.594 -8.719 1 91.94 82 ILE B C 1
ATOM 2327 O O . ILE B 1 82 ? 16.094 -17.031 -9.117 1 91.94 82 ILE B O 1
ATOM 2331 N N . ALA B 1 83 ? 17.656 -16.719 -7.508 1 94.88 83 ALA B N 1
ATOM 2332 C CA . ALA B 1 83 ? 16.812 -17.297 -6.461 1 94.88 83 ALA B CA 1
ATOM 2333 C C . ALA B 1 83 ? 15.648 -16.391 -6.117 1 94.88 83 ALA B C 1
ATOM 2335 O O . ALA B 1 83 ? 15.75 -15.164 -6.27 1 94.88 83 ALA B O 1
ATOM 2336 N N . ALA B 1 84 ? 14.531 -17.016 -5.73 1 95.5 84 ALA B N 1
ATOM 2337 C CA . ALA B 1 84 ? 13.328 -16.281 -5.371 1 95.5 84 ALA B CA 1
ATOM 2338 C C . ALA B 1 84 ? 13.617 -15.258 -4.273 1 95.5 84 ALA B C 1
ATOM 2340 O O . ALA B 1 84 ? 13.117 -14.133 -4.316 1 95.5 84 ALA B O 1
ATOM 2341 N N . LEU B 1 85 ? 14.422 -15.617 -3.293 1 96.19 85 LEU B N 1
ATOM 2342 C CA . LEU B 1 85 ? 14.773 -14.719 -2.199 1 96.19 85 LEU B CA 1
ATOM 2343 C C . LEU B 1 85 ? 15.453 -13.461 -2.727 1 96.19 85 LEU B C 1
ATOM 2345 O O . LEU B 1 85 ? 15.117 -12.344 -2.309 1 96.19 85 LEU B O 1
ATOM 2349 N N . THR B 1 86 ? 16.422 -13.656 -3.627 1 97.12 86 THR B N 1
ATOM 2350 C CA . THR B 1 86 ? 17.172 -12.531 -4.176 1 97.12 86 THR B CA 1
ATOM 2351 C C . THR B 1 86 ? 16.266 -11.609 -4.98 1 97.12 86 THR B C 1
ATOM 2353 O O . THR B 1 86 ? 16.328 -10.383 -4.828 1 97.12 86 THR B O 1
ATOM 2356 N N . ALA B 1 87 ? 15.422 -12.18 -5.832 1 97.88 87 ALA B N 1
ATOM 2357 C CA . ALA B 1 87 ? 14.5 -11.383 -6.645 1 97.88 87 ALA B CA 1
ATOM 2358 C C . ALA B 1 87 ? 13.539 -10.586 -5.77 1 97.88 87 ALA B C 1
ATOM 2360 O O . ALA B 1 87 ? 13.312 -9.398 -6.012 1 97.88 87 ALA B O 1
ATOM 2361 N N . ALA B 1 88 ? 12.977 -11.266 -4.75 1 98.62 88 ALA B N 1
ATOM 2362 C CA . ALA B 1 88 ? 12.047 -10.609 -3.834 1 98.62 88 ALA B CA 1
ATOM 2363 C C . ALA B 1 88 ? 12.742 -9.5 -3.053 1 98.62 88 ALA B C 1
ATOM 2365 O O . ALA B 1 88 ? 12.188 -8.406 -2.895 1 98.62 88 ALA B O 1
ATOM 2366 N N . ALA B 1 89 ? 13.945 -9.766 -2.545 1 98.75 89 ALA B N 1
ATOM 2367 C CA . ALA B 1 89 ? 14.703 -8.773 -1.788 1 98.75 89 ALA B CA 1
ATOM 2368 C C . ALA B 1 89 ? 15 -7.539 -2.639 1 98.75 89 ALA B C 1
ATOM 2370 O O . ALA B 1 89 ? 14.867 -6.406 -2.168 1 98.75 89 ALA B O 1
ATOM 2371 N N . ILE B 1 90 ? 15.359 -7.727 -3.842 1 98.62 90 ILE B N 1
ATOM 2372 C CA . ILE B 1 90 ? 15.688 -6.625 -4.742 1 98.62 90 ILE B CA 1
ATOM 2373 C C . ILE B 1 90 ? 14.43 -5.801 -5.02 1 98.62 90 ILE B C 1
ATOM 2375 O O . ILE B 1 90 ? 14.445 -4.57 -4.902 1 98.62 90 ILE B O 1
ATOM 2379 N N . ALA B 1 91 ? 13.328 -6.477 -5.418 1 98.81 91 ALA B N 1
ATOM 2380 C CA . ALA B 1 91 ? 12.086 -5.793 -5.742 1 98.81 91 ALA B CA 1
ATOM 2381 C C . ALA B 1 91 ? 11.586 -4.977 -4.551 1 98.81 91 ALA B C 1
ATOM 2383 O O . ALA B 1 91 ? 11.227 -3.807 -4.699 1 98.81 91 ALA B O 1
ATOM 2384 N N . LEU B 1 92 ? 11.594 -5.586 -3.348 1 98.88 92 LEU B N 1
ATOM 2385 C CA . LEU B 1 92 ? 11.125 -4.922 -2.137 1 98.88 92 LEU B CA 1
ATOM 2386 C C . LEU B 1 92 ? 12.047 -3.768 -1.758 1 98.88 92 LEU B C 1
ATOM 2388 O O . LEU B 1 92 ? 11.586 -2.729 -1.282 1 98.88 92 LEU B O 1
ATOM 2392 N N . THR B 1 93 ? 13.328 -3.967 -1.948 1 98.94 93 THR B N 1
ATOM 2393 C CA . THR B 1 93 ? 14.297 -2.918 -1.66 1 98.94 93 THR B CA 1
ATOM 2394 C C . THR B 1 93 ? 14.078 -1.713 -2.57 1 98.94 93 THR B C 1
ATOM 2396 O O . THR B 1 93 ? 14.031 -0.573 -2.102 1 98.94 93 THR B O 1
ATOM 2399 N N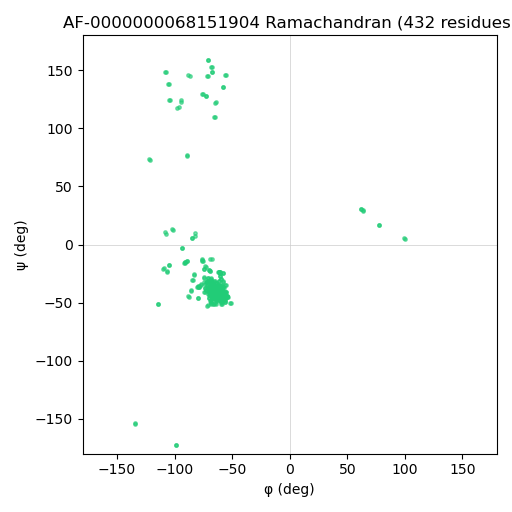 . ILE B 1 94 ? 13.938 -1.955 -3.84 1 98.88 94 ILE B N 1
ATOM 2400 C CA . ILE B 1 94 ? 13.695 -0.896 -4.812 1 98.88 94 ILE B CA 1
ATOM 2401 C C . ILE B 1 94 ? 12.398 -0.159 -4.469 1 98.88 94 ILE B C 1
ATOM 2403 O O . ILE B 1 94 ? 12.383 1.072 -4.398 1 98.88 94 ILE B O 1
ATOM 2407 N N . ASN B 1 95 ? 11.367 -0.922 -4.219 1 98.88 95 ASN B N 1
ATOM 2408 C CA . ASN B 1 95 ? 10.094 -0.332 -3.84 1 98.88 95 ASN B CA 1
ATOM 2409 C C . ASN B 1 95 ? 10.211 0.489 -2.559 1 98.88 95 ASN B C 1
ATOM 2411 O O . ASN B 1 95 ? 9.773 1.641 -2.512 1 98.88 95 ASN B O 1
ATOM 2415 N N . SER B 1 96 ? 10.812 -0.091 -1.53 1 98.88 96 SER B N 1
ATOM 2416 C CA . SER B 1 96 ? 10.953 0.566 -0.235 1 98.88 96 SER B CA 1
ATOM 2417 C C . SER B 1 96 ? 11.789 1.839 -0.351 1 98.88 96 SER B C 1
ATOM 2419 O O . SER B 1 96 ? 11.531 2.816 0.357 1 98.88 96 SER B O 1
ATOM 2421 N N . SER B 1 97 ? 12.781 1.831 -1.216 1 98.88 97 SER B N 1
ATOM 2422 C CA . SER B 1 97 ? 13.633 3.002 -1.365 1 98.88 97 SER B CA 1
ATOM 2423 C C . SER B 1 97 ? 12.836 4.215 -1.832 1 98.88 97 SER B C 1
ATOM 2425 O O . SER B 1 97 ? 13.016 5.32 -1.316 1 98.88 97 SER B O 1
ATOM 2427 N N . ALA B 1 98 ? 11.984 4.012 -2.797 1 98.69 98 ALA B N 1
ATOM 2428 C CA . ALA B 1 98 ? 11.195 5.109 -3.344 1 98.69 98 ALA B CA 1
ATOM 2429 C C . ALA B 1 98 ? 10.234 5.672 -2.295 1 98.69 98 ALA B C 1
ATOM 2431 O O . ALA B 1 98 ? 10.094 6.891 -2.168 1 98.69 98 ALA B O 1
ATOM 2432 N N . PHE B 1 99 ? 9.656 4.812 -1.512 1 98.44 99 PHE B N 1
ATOM 2433 C CA . PHE B 1 99 ? 8.664 5.246 -0.539 1 98.44 99 PHE B CA 1
ATOM 2434 C C . PHE B 1 99 ? 9.336 5.832 0.697 1 98.44 99 PHE B C 1
ATOM 2436 O O . PHE B 1 99 ? 8.93 6.891 1.187 1 98.44 99 PHE B O 1
ATOM 2443 N N . LEU B 1 100 ? 10.328 5.191 1.205 1 98.75 100 LEU B N 1
ATOM 2444 C CA . LEU B 1 100 ? 11.07 5.73 2.34 1 98.75 100 LEU B CA 1
ATOM 2445 C C . LEU B 1 100 ? 11.75 7.043 1.971 1 98.75 100 LEU B C 1
ATOM 2447 O O . LEU B 1 100 ? 11.773 7.984 2.77 1 98.75 100 LEU B O 1
ATOM 2451 N N . GLY B 1 101 ? 12.344 7.078 0.736 1 98.44 101 GLY B N 1
ATOM 2452 C CA . GLY B 1 101 ? 12.93 8.328 0.263 1 98.44 101 GLY B CA 1
ATOM 2453 C C . GLY B 1 101 ? 11.953 9.484 0.287 1 98.44 101 GLY B C 1
ATOM 2454 O O . GLY B 1 101 ? 12.297 10.586 0.723 1 98.44 101 GLY B O 1
ATOM 2455 N N . ALA B 1 102 ? 10.766 9.242 -0.152 1 97.56 102 ALA B N 1
ATOM 2456 C CA . ALA B 1 102 ? 9.734 10.273 -0.176 1 97.56 102 ALA B CA 1
ATOM 2457 C C . ALA B 1 102 ? 9.344 10.695 1.239 1 97.56 102 ALA B C 1
ATOM 2459 O O . ALA B 1 102 ? 9.148 11.883 1.507 1 97.56 102 ALA B O 1
ATOM 2460 N N . ILE B 1 103 ? 9.188 9.727 2.15 1 97.94 103 ILE B N 1
ATOM 2461 C CA . ILE B 1 103 ? 8.844 9.992 3.543 1 97.94 103 ILE B CA 1
ATOM 2462 C C . ILE B 1 103 ? 9.922 10.875 4.18 1 97.94 103 ILE B C 1
ATOM 2464 O O . ILE B 1 103 ? 9.609 11.883 4.816 1 97.94 103 ILE B O 1
ATOM 2468 N N . TRP B 1 104 ? 11.109 10.555 3.924 1 98.31 104 TRP B N 1
ATOM 2469 C CA . TRP B 1 104 ? 12.211 11.25 4.574 1 98.31 104 TRP B CA 1
ATOM 2470 C C . TRP B 1 104 ? 12.477 12.602 3.912 1 98.31 104 TRP B C 1
ATOM 2472 O O . TRP B 1 104 ? 12.836 13.57 4.582 1 98.31 104 TRP B O 1
ATOM 2482 N N . GLU B 1 105 ? 12.336 12.656 2.617 1 96.31 105 GLU B N 1
ATOM 2483 C CA . GLU B 1 105 ? 12.398 13.953 1.958 1 96.31 105 GLU B CA 1
ATOM 2484 C C . GLU B 1 105 ? 11.359 14.914 2.527 1 96.31 105 GLU B C 1
ATOM 2486 O O . GLU B 1 105 ? 11.656 16.078 2.795 1 96.31 105 GLU B O 1
ATOM 2491 N N . SER B 1 106 ? 10.125 14.375 2.664 1 95.62 106 SER B N 1
ATOM 2492 C CA . SER B 1 106 ? 9.047 15.203 3.191 1 95.62 106 SER B CA 1
ATOM 2493 C C . SER B 1 106 ? 9.359 15.695 4.602 1 95.62 106 SER B C 1
ATOM 2495 O O . SER B 1 106 ? 9.07 16.844 4.945 1 95.62 106 SER B O 1
ATOM 2497 N N . ALA B 1 107 ? 9.906 14.859 5.434 1 96.94 107 ALA B N 1
ATOM 2498 C CA . ALA B 1 107 ? 10.281 15.242 6.793 1 96.94 107 ALA B CA 1
ATOM 2499 C C . ALA B 1 107 ? 11.367 16.312 6.781 1 96.94 107 ALA B C 1
ATOM 2501 O O . ALA B 1 107 ? 11.32 17.266 7.57 1 96.94 107 ALA B O 1
ATOM 2502 N N . LEU B 1 108 ? 12.336 16.188 5.887 1 95.56 108 LEU B N 1
ATOM 2503 C CA . LEU B 1 108 ? 13.406 17.172 5.754 1 95.56 108 LEU B CA 1
ATOM 2504 C C . LEU B 1 108 ? 12.867 18.531 5.309 1 95.56 108 LEU B C 1
ATOM 2506 O O . LEU B 1 108 ? 13.281 19.562 5.82 1 95.56 108 LEU B O 1
ATOM 2510 N N . ARG B 1 109 ? 11.93 18.5 4.438 1 93.56 109 ARG B N 1
ATOM 2511 C CA . ARG B 1 109 ? 11.359 19.719 3.893 1 93.56 109 ARG B CA 1
ATOM 2512 C C . ARG B 1 109 ? 10.438 20.391 4.906 1 93.56 109 ARG B C 1
ATOM 2514 O O . ARG B 1 109 ? 10.164 21.594 4.805 1 93.56 109 ARG B O 1
ATOM 2521 N N . ALA B 1 110 ? 10 19.594 5.832 1 93.62 110 ALA B N 1
ATOM 2522 C CA . ALA B 1 110 ? 9.086 20.141 6.84 1 93.62 110 ALA B CA 1
ATOM 2523 C C . ALA B 1 110 ? 9.836 20.984 7.863 1 93.62 110 ALA B C 1
ATOM 2525 O O . ALA B 1 110 ? 9.227 21.734 8.625 1 93.62 110 ALA B O 1
ATOM 2526 N N . ILE B 1 111 ? 11.133 20.906 7.914 1 94.25 111 ILE B N 1
ATOM 2527 C CA . ILE B 1 111 ? 11.938 21.703 8.836 1 94.25 111 ILE B CA 1
ATOM 2528 C C . ILE B 1 111 ? 11.961 23.156 8.375 1 94.25 111 ILE B C 1
ATOM 2530 O O . ILE B 1 111 ? 12.281 23.453 7.215 1 94.25 111 ILE B O 1
ATOM 2534 N N . PRO B 1 112 ? 11.641 24.062 9.25 1 93.88 112 PRO B N 1
ATOM 2535 C CA . PRO B 1 112 ? 11.578 25.484 8.875 1 93.88 112 PRO B CA 1
ATOM 2536 C C . PRO B 1 112 ? 12.883 26 8.273 1 93.88 112 PRO B C 1
ATOM 2538 O O . PRO B 1 112 ? 13.969 25.625 8.734 1 93.88 112 PRO B O 1
ATOM 2541 N N . LYS B 1 113 ? 12.719 26.859 7.379 1 91.44 113 LYS B N 1
ATOM 2542 C CA . LYS B 1 113 ? 13.867 27.438 6.684 1 91.44 113 LYS B CA 1
ATOM 2543 C C . LYS B 1 113 ? 14.781 28.172 7.656 1 91.44 113 LYS B C 1
ATOM 2545 O O . LYS B 1 113 ? 16 28.219 7.457 1 91.44 113 LYS B O 1
ATOM 2550 N N . ALA B 1 114 ? 14.172 28.703 8.664 1 91.19 114 ALA B N 1
ATOM 2551 C CA . ALA B 1 114 ? 14.93 29.438 9.672 1 91.19 114 ALA B CA 1
ATOM 2552 C C . ALA B 1 114 ? 16.016 28.578 10.297 1 91.19 114 ALA B C 1
ATOM 25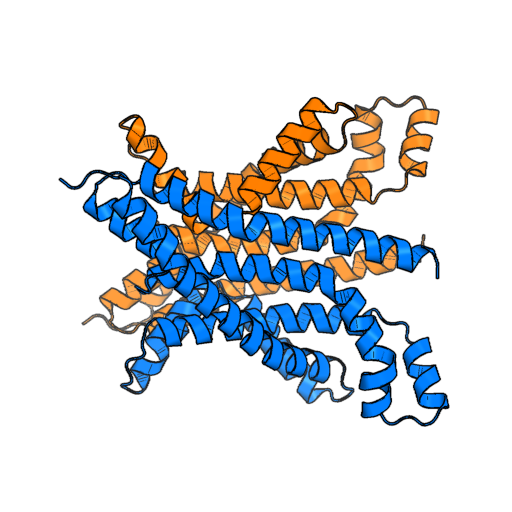54 O O . ALA B 1 114 ? 17.094 29.062 10.625 1 91.19 114 ALA B O 1
ATOM 2555 N N . GLN B 1 115 ? 15.703 27.328 10.492 1 91.62 115 GLN B N 1
ATOM 2556 C CA . GLN B 1 115 ? 16.672 26.391 11.062 1 91.62 115 GLN B CA 1
ATOM 2557 C C . GLN B 1 115 ? 17.859 26.188 10.125 1 91.62 115 GLN B C 1
ATOM 2559 O O . GLN B 1 115 ? 19 26.109 10.578 1 91.62 115 GLN B O 1
ATOM 2564 N N . TRP B 1 116 ? 17.594 26.141 8.867 1 90.38 116 TRP B N 1
ATOM 2565 C CA . TRP B 1 116 ? 18.641 26.016 7.863 1 90.38 116 TRP B CA 1
ATOM 2566 C C . TRP B 1 116 ? 19.5 27.266 7.805 1 90.38 116 TRP B C 1
ATOM 2568 O O . TRP B 1 116 ? 20.719 27.188 7.758 1 90.38 116 TRP B O 1
ATOM 2578 N N . GLU B 1 117 ? 18.875 28.391 7.906 1 91.19 117 GLU B N 1
ATOM 2579 C CA . GLU B 1 117 ? 19.531 29.688 7.832 1 91.19 117 GLU B CA 1
ATOM 2580 C C . GLU B 1 117 ? 20.391 29.938 9.07 1 91.19 117 GLU B C 1
ATOM 2582 O O . GLU B 1 117 ? 21.484 30.516 8.969 1 91.19 117 GLU B O 1
ATOM 2587 N N . SER B 1 118 ? 19.812 29.547 10.164 1 91.25 118 SER B N 1
ATOM 2588 C CA . SER B 1 118 ? 20.562 29.734 11.406 1 91.25 118 SER B CA 1
ATOM 2589 C C . SER B 1 118 ? 21.859 28.922 11.383 1 91.25 118 SER B C 1
ATOM 2591 O O . SER B 1 118 ? 22.906 29.406 11.859 1 91.25 118 SER B O 1
ATOM 2593 N N . ALA B 1 119 ? 21.812 27.75 10.859 1 89.56 119 ALA B N 1
ATOM 2594 C CA . ALA B 1 119 ? 23.016 26.938 10.75 1 89.56 119 ALA B CA 1
ATOM 2595 C C . ALA B 1 119 ? 24.016 27.562 9.789 1 89.56 119 ALA B C 1
ATOM 2597 O O . ALA B 1 119 ? 25.219 27.516 10.031 1 89.56 119 ALA B O 1
ATOM 2598 N N . ASP B 1 120 ? 23.547 28.172 8.797 1 86.44 120 ASP B N 1
ATOM 2599 C CA . ASP B 1 120 ? 24.406 28.844 7.82 1 86.44 120 ASP B CA 1
ATOM 2600 C C . ASP B 1 120 ? 25.078 30.062 8.445 1 86.44 120 ASP B C 1
ATOM 2602 O O . ASP B 1 120 ? 26.234 30.359 8.156 1 86.44 120 ASP B O 1
ATOM 2606 N N . ALA B 1 121 ? 24.281 30.734 9.188 1 91 121 ALA B N 1
ATOM 2607 C CA . ALA B 1 121 ? 24.797 31.922 9.875 1 91 121 ALA B CA 1
ATOM 2608 C C . ALA B 1 121 ? 25.953 31.562 10.805 1 91 121 ALA B C 1
ATOM 2610 O O . ALA B 1 121 ? 26.859 32.375 11.023 1 91 121 ALA B O 1
ATOM 2611 N N . LEU B 1 122 ? 25.938 30.344 11.336 1 92.44 122 LEU B N 1
ATOM 2612 C CA . LEU B 1 122 ? 27 29.859 12.211 1 92.44 122 LEU B CA 1
ATOM 2613 C C . LEU B 1 122 ? 28.156 29.281 11.406 1 92.44 122 LEU B C 1
ATOM 2615 O O . LEU B 1 122 ? 29.078 28.688 11.969 1 92.44 122 LEU B O 1
ATOM 2619 N N . ALA B 1 123 ? 28.109 29.391 10.039 1 91.69 123 ALA B N 1
ATOM 2620 C CA . ALA B 1 123 ? 29.141 28.953 9.102 1 91.69 123 ALA B CA 1
ATOM 2621 C C . ALA B 1 123 ? 29.344 27.453 9.156 1 91.69 123 ALA B C 1
ATOM 2623 O O . ALA B 1 123 ? 30.469 26.969 9.016 1 91.69 123 ALA B O 1
ATOM 2624 N N . LEU B 1 124 ? 28.328 26.75 9.477 1 89.75 124 LEU B N 1
ATOM 2625 C CA . LEU B 1 124 ? 28.406 25.297 9.406 1 89.75 124 LEU B CA 1
ATOM 2626 C C . LEU B 1 124 ? 28.422 24.828 7.957 1 89.75 124 LEU B C 1
ATOM 2628 O O . LEU B 1 124 ? 27.75 25.422 7.105 1 89.75 124 LEU B O 1
ATOM 2632 N N . THR B 1 125 ? 29.188 23.734 7.777 1 91.69 125 THR B N 1
ATOM 2633 C CA . THR B 1 125 ? 29.141 23.109 6.457 1 91.69 125 THR B CA 1
ATOM 2634 C C . THR B 1 125 ? 27.797 22.406 6.234 1 91.69 125 THR B C 1
ATOM 2636 O O . THR B 1 125 ? 27.094 22.094 7.195 1 91.69 125 THR B O 1
ATOM 2639 N N . PRO B 1 126 ? 27.469 22.203 4.973 1 87.88 126 PRO B N 1
ATOM 2640 C CA . PRO B 1 126 ? 26.203 21.5 4.703 1 87.88 126 PRO B CA 1
ATOM 2641 C C . PRO B 1 126 ? 26.125 20.141 5.406 1 87.88 126 PRO B C 1
ATOM 2643 O O . PRO B 1 126 ? 25.062 19.75 5.875 1 87.88 126 PRO B O 1
ATOM 2646 N N . TYR B 1 127 ? 27.234 19.531 5.477 1 91 127 TYR B N 1
ATOM 2647 C CA . TYR B 1 127 ? 27.266 18.234 6.141 1 91 127 TYR B CA 1
ATOM 2648 C C . TYR B 1 127 ? 27 18.375 7.637 1 91 127 TYR B C 1
ATOM 2650 O O . TYR B 1 127 ? 26.25 17.594 8.219 1 91 127 TYR B O 1
ATOM 2658 N N . LYS B 1 128 ? 27.578 19.344 8.273 1 92.94 128 LYS B N 1
ATOM 2659 C CA . LYS B 1 128 ? 27.391 19.578 9.703 1 92.94 128 LYS B CA 1
ATOM 2660 C C . LYS B 1 128 ? 25.969 20.047 9.992 1 92.94 128 LYS B C 1
ATOM 2662 O O . LYS B 1 128 ? 25.375 19.656 10.992 1 92.94 128 LYS B O 1
ATOM 2667 N N . THR B 1 129 ? 25.5 20.922 9.125 1 92.62 129 THR B N 1
ATOM 2668 C CA . THR B 1 129 ? 24.141 21.406 9.258 1 92.62 129 THR B CA 1
ATOM 2669 C C . THR B 1 129 ? 23.141 20.25 9.211 1 92.62 129 THR B C 1
ATOM 2671 O O . THR B 1 129 ? 22.25 20.156 10.062 1 92.62 129 THR B O 1
ATOM 2674 N N . LEU B 1 130 ? 23.375 19.359 8.297 1 92.5 130 LEU B N 1
ATOM 2675 C CA . LEU B 1 130 ? 22.484 18.219 8.133 1 92.5 130 LEU B CA 1
ATOM 2676 C C . LEU B 1 130 ? 22.609 17.266 9.32 1 92.5 130 LEU B C 1
ATOM 2678 O O . LEU B 1 130 ? 21.594 16.859 9.906 1 92.5 130 LEU B O 1
ATOM 2682 N N . ARG B 1 131 ? 23.797 16.953 9.648 1 92.94 131 ARG B N 1
ATOM 2683 C CA . ARG B 1 131 ? 24.062 15.906 10.633 1 92.94 131 ARG B CA 1
ATOM 2684 C C . ARG B 1 131 ? 23.656 16.359 12.031 1 92.94 131 ARG B C 1
ATOM 2686 O O . ARG B 1 131 ? 23.062 15.594 12.797 1 92.94 131 ARG B O 1
ATOM 2693 N N . PHE B 1 132 ? 23.844 17.672 12.375 1 93.5 132 PHE B N 1
ATOM 2694 C CA . PHE B 1 132 ? 23.75 18.078 13.773 1 93.5 132 PHE B CA 1
ATOM 2695 C C . PHE B 1 132 ? 22.5 18.922 14.008 1 93.5 132 PHE B C 1
ATOM 2697 O O . PHE B 1 132 ? 22.016 19.031 15.133 1 93.5 132 PHE B O 1
ATOM 2704 N N . VAL B 1 133 ? 21.969 19.5 13 1 93 133 VAL B N 1
ATOM 2705 C CA . VAL B 1 133 ? 20.859 20.438 13.219 1 93 133 VAL B CA 1
ATOM 2706 C C . VAL B 1 133 ? 19.578 19.875 12.602 1 93 133 VAL B C 1
ATOM 2708 O O . VAL B 1 133 ? 18.578 19.703 13.297 1 93 133 VAL B O 1
ATOM 2711 N N . ILE B 1 134 ? 19.656 19.484 11.375 1 94.88 134 ILE B N 1
ATOM 2712 C CA . ILE B 1 134 ? 18.438 19.188 10.609 1 94.88 134 ILE B CA 1
ATOM 2713 C C . ILE B 1 134 ? 18.047 17.719 10.812 1 94.88 134 ILE B C 1
ATOM 2715 O O . ILE B 1 134 ? 16.906 17.422 11.133 1 94.88 134 ILE B O 1
ATOM 2719 N N . ALA B 1 135 ? 19 16.812 10.75 1 95.5 135 ALA B N 1
ATOM 2720 C CA . ALA B 1 135 ? 18.734 15.375 10.719 1 95.5 135 ALA B CA 1
ATOM 2721 C C . ALA B 1 135 ? 18.047 14.914 12 1 95.5 135 ALA B C 1
ATOM 2723 O O . ALA B 1 135 ? 17.078 14.164 11.953 1 95.5 135 ALA B O 1
ATOM 2724 N N . PRO B 1 136 ? 18.578 15.359 13.156 1 95.75 136 PRO B N 1
ATOM 2725 C CA . PRO B 1 136 ? 17.922 14.906 14.391 1 95.75 136 PRO B CA 1
ATOM 2726 C C . PRO B 1 136 ? 16.438 15.297 14.453 1 95.75 136 PRO B C 1
ATOM 2728 O O . PRO B 1 136 ? 15.609 14.508 14.914 1 95.75 136 PRO B O 1
ATOM 2731 N N . GLN B 1 137 ? 16.078 16.438 13.961 1 95.69 137 GLN B N 1
ATOM 2732 C CA . GLN B 1 137 ? 14.703 16.906 13.953 1 95.69 137 GLN B CA 1
ATOM 2733 C C . GLN B 1 137 ? 13.875 16.172 12.906 1 95.69 137 GLN B C 1
ATOM 2735 O O . GLN B 1 137 ? 12.742 15.758 13.172 1 95.69 137 GLN B O 1
ATOM 2740 N N . ALA B 1 138 ? 14.461 15.969 11.812 1 96.81 138 ALA B N 1
ATOM 2741 C CA . ALA B 1 138 ? 13.766 15.32 10.703 1 96.81 138 ALA B CA 1
ATOM 2742 C C . ALA B 1 138 ? 13.469 13.852 11.023 1 96.81 138 ALA B C 1
ATOM 2744 O O . ALA B 1 138 ? 12.422 13.328 10.633 1 96.81 138 ALA B O 1
ATOM 2745 N N . ILE B 1 139 ? 14.43 13.195 11.688 1 96.94 139 ILE B N 1
ATOM 2746 C CA . ILE B 1 139 ? 14.258 11.789 12.047 1 96.94 139 ILE B CA 1
ATOM 2747 C C . ILE B 1 139 ? 13.07 11.648 13 1 96.94 139 ILE B C 1
ATOM 2749 O O . ILE B 1 139 ? 12.258 10.734 12.852 1 96.94 139 ILE B O 1
ATOM 2753 N N . ARG B 1 140 ? 12.984 12.531 13.922 1 95.69 140 ARG B N 1
ATOM 2754 C CA . ARG B 1 140 ? 11.867 12.5 14.867 1 95.69 140 ARG B CA 1
ATOM 2755 C C . ARG B 1 140 ? 10.539 12.719 14.148 1 95.69 140 ARG B C 1
ATOM 2757 O O . ARG B 1 140 ? 9.547 12.047 14.453 1 95.69 140 ARG B O 1
ATOM 2764 N N . LEU B 1 141 ? 10.57 13.617 13.219 1 96.12 141 LEU B N 1
ATOM 2765 C CA . LEU B 1 141 ? 9.359 13.938 12.469 1 96.12 141 LEU B CA 1
ATOM 2766 C C . LEU B 1 141 ? 8.953 12.773 11.57 1 96.12 141 LEU B C 1
ATOM 2768 O O . LEU B 1 141 ? 7.766 12.539 11.344 1 96.12 141 LEU B O 1
ATOM 2772 N N . ALA B 1 142 ? 9.867 11.992 11.07 1 98.12 142 ALA B N 1
ATOM 2773 C CA . ALA B 1 142 ? 9.625 10.945 10.078 1 98.12 142 ALA B CA 1
ATOM 2774 C C . ALA B 1 142 ? 9.328 9.609 10.758 1 98.12 142 ALA B C 1
ATOM 2776 O O . ALA B 1 142 ? 8.844 8.68 10.109 1 98.12 142 ALA B O 1
ATOM 2777 N N . LEU B 1 143 ? 9.625 9.508 12.008 1 98.19 143 LEU B N 1
ATOM 2778 C CA . LEU B 1 143 ? 9.656 8.227 12.703 1 98.19 143 LEU B CA 1
ATOM 2779 C C . LEU B 1 143 ? 8.297 7.547 12.641 1 98.19 143 LEU B C 1
ATOM 2781 O O . LEU B 1 143 ? 8.203 6.359 12.312 1 98.19 143 LEU B O 1
ATOM 2785 N N . PRO B 1 144 ? 7.145 8.258 12.938 1 98 144 PRO B N 1
ATOM 2786 C CA . PRO B 1 144 ? 5.844 7.586 12.875 1 98 144 PRO B CA 1
ATOM 2787 C C . PRO B 1 144 ? 5.547 7.012 11.492 1 98 144 PRO B C 1
ATOM 2789 O O . PRO B 1 144 ? 5.156 5.848 11.367 1 98 144 PRO B O 1
ATOM 2792 N N . SER B 1 145 ? 5.797 7.812 10.422 1 98.06 145 SER B N 1
ATOM 2793 C CA . SER B 1 145 ? 5.535 7.375 9.055 1 98.06 145 SER B CA 1
ATOM 2794 C C . SER B 1 145 ? 6.488 6.262 8.633 1 98.06 145 SER B C 1
ATOM 2796 O O . SER B 1 145 ? 6.121 5.379 7.859 1 98.06 145 SER B O 1
ATOM 2798 N N . THR B 1 146 ? 7.73 6.32 9.18 1 98.75 146 THR B N 1
ATOM 2799 C CA . THR B 1 146 ? 8.703 5.277 8.883 1 98.75 146 THR B CA 1
ATOM 2800 C C . THR B 1 146 ? 8.266 3.941 9.477 1 98.75 146 THR B C 1
ATOM 2802 O O . THR B 1 146 ? 8.32 2.91 8.797 1 98.75 146 THR B O 1
ATOM 2805 N N . VAL B 1 147 ? 7.793 3.986 10.695 1 98.62 147 VAL B N 1
ATOM 2806 C CA . VAL B 1 147 ? 7.297 2.779 11.344 1 98.62 147 VAL B CA 1
ATOM 2807 C C . VAL B 1 147 ? 6.055 2.273 10.617 1 98.62 147 VAL B C 1
ATOM 2809 O O . VAL B 1 147 ? 5.879 1.066 10.438 1 98.62 147 VAL B O 1
ATOM 2812 N N . GLY B 1 148 ? 5.195 3.186 10.211 1 98.19 148 GLY B N 1
ATOM 2813 C CA . GLY B 1 148 ? 4.039 2.799 9.422 1 98.19 148 GLY B CA 1
ATOM 2814 C C . GLY B 1 148 ? 4.41 2.102 8.125 1 98.19 148 GLY B C 1
ATOM 2815 O O . GLY B 1 148 ? 3.777 1.115 7.742 1 98.19 148 GLY B O 1
ATOM 2816 N N . PHE B 1 149 ? 5.414 2.623 7.535 1 98.62 149 PHE B N 1
ATOM 2817 C CA . PHE B 1 149 ? 5.816 2.018 6.27 1 98.62 149 PHE B CA 1
ATOM 2818 C C . PHE B 1 149 ? 6.457 0.653 6.5 1 98.62 149 PHE B C 1
ATOM 2820 O O . PHE B 1 149 ? 6.367 -0.232 5.645 1 98.62 149 PHE B O 1
ATOM 2827 N N . LEU B 1 150 ? 7.125 0.503 7.637 1 98.88 150 LEU B N 1
ATOM 2828 C CA . LEU B 1 150 ? 7.652 -0.808 7.996 1 98.88 150 LEU B CA 1
ATOM 2829 C C . LEU B 1 150 ? 6.543 -1.854 8.023 1 98.88 150 LEU B C 1
ATOM 2831 O O . LEU B 1 150 ? 6.746 -2.992 7.594 1 98.88 150 LEU B O 1
ATOM 2835 N N . VAL B 1 151 ? 5.387 -1.501 8.547 1 98.75 151 VAL B N 1
ATOM 2836 C CA . VAL B 1 151 ? 4.223 -2.383 8.547 1 98.75 151 VAL B CA 1
ATOM 2837 C C . VAL B 1 151 ? 3.844 -2.744 7.113 1 98.75 151 VAL B C 1
ATOM 2839 O O . VAL B 1 151 ? 3.537 -3.902 6.82 1 98.75 151 VAL B O 1
ATOM 2842 N N . GLN B 1 152 ? 3.906 -1.799 6.23 1 98.62 152 GLN B N 1
ATOM 2843 C CA . GLN B 1 152 ? 3.596 -2.033 4.824 1 98.62 152 GLN B CA 1
ATOM 2844 C C . GLN B 1 152 ? 4.594 -3.002 4.195 1 98.62 152 GLN B C 1
ATOM 2846 O O . GLN B 1 152 ? 4.211 -3.877 3.414 1 98.62 152 GLN B O 1
ATOM 2851 N N . ILE B 1 153 ? 5.859 -2.84 4.555 1 98.88 153 ILE B N 1
ATOM 2852 C CA . ILE B 1 153 ? 6.879 -3.734 4.02 1 98.88 153 ILE B CA 1
ATOM 2853 C C . ILE B 1 153 ? 6.578 -5.172 4.438 1 98.88 153 ILE B C 1
ATOM 2855 O O . ILE B 1 153 ? 6.621 -6.086 3.611 1 98.88 153 ILE B O 1
ATOM 2859 N N . ILE B 1 154 ? 6.266 -5.344 5.695 1 98.88 154 ILE B N 1
ATOM 2860 C CA . ILE B 1 154 ? 5.961 -6.672 6.211 1 98.88 154 ILE B CA 1
ATOM 2861 C C . ILE B 1 154 ? 4.82 -7.289 5.406 1 98.88 154 ILE B C 1
ATOM 2863 O O . ILE B 1 154 ? 4.906 -8.438 4.977 1 98.88 154 ILE B O 1
ATOM 2867 N N . LYS B 1 155 ? 3.787 -6.598 5.188 1 98.62 155 LYS B N 1
ATOM 2868 C CA . LYS B 1 155 ? 2.635 -7.09 4.441 1 98.62 155 LYS B CA 1
ATOM 2869 C C . LYS B 1 155 ? 3.008 -7.391 2.99 1 98.62 155 LYS B C 1
ATOM 2871 O O . LYS B 1 155 ? 2.52 -8.359 2.406 1 98.62 155 LYS B O 1
ATOM 2876 N N . GLN B 1 156 ? 3.889 -6.555 2.43 1 98.69 156 GLN B N 1
ATOM 2877 C CA . GLN B 1 156 ? 4.258 -6.68 1.024 1 98.69 156 GLN B CA 1
ATOM 2878 C C . GLN B 1 156 ? 5.168 -7.887 0.802 1 98.69 156 GLN B C 1
ATOM 2880 O O . GLN B 1 156 ? 5.289 -8.383 -0.321 1 98.69 156 GLN B O 1
ATOM 2885 N N . THR B 1 157 ? 5.789 -8.391 1.861 1 98.81 157 THR B N 1
ATOM 2886 C CA . THR B 1 157 ? 6.605 -9.594 1.729 1 98.81 157 THR B CA 1
ATOM 2887 C C . THR B 1 157 ? 5.758 -10.773 1.251 1 98.81 157 THR B C 1
ATOM 2889 O O . THR B 1 157 ? 6.289 -11.742 0.707 1 98.81 157 THR B O 1
ATOM 2892 N N . SER B 1 158 ? 4.445 -10.727 1.495 1 98.81 158 SER B N 1
ATOM 2893 C CA . SER B 1 158 ? 3.566 -11.82 1.091 1 98.81 158 SER B CA 1
ATOM 2894 C C . SER B 1 158 ? 3.643 -12.062 -0.413 1 98.81 158 SER B C 1
ATOM 2896 O O . SER B 1 158 ? 3.42 -13.18 -0.878 1 98.81 158 SER B O 1
ATOM 2898 N N . LEU B 1 159 ? 4.016 -11.07 -1.197 1 98.62 159 LEU B N 1
ATOM 2899 C CA . LEU B 1 159 ? 4.047 -11.172 -2.652 1 98.62 159 LEU B CA 1
ATOM 2900 C C . LEU B 1 159 ? 5.156 -12.117 -3.105 1 98.62 159 LEU B C 1
ATOM 2902 O O . LEU B 1 159 ? 5.105 -12.656 -4.215 1 98.62 159 LEU B O 1
ATOM 2906 N N . ALA B 1 160 ? 6.18 -12.312 -2.232 1 98.62 160 ALA B N 1
ATOM 2907 C CA . ALA B 1 160 ? 7.258 -13.242 -2.543 1 98.62 160 ALA B CA 1
ATOM 2908 C C . ALA B 1 160 ? 6.723 -14.664 -2.697 1 98.62 160 ALA B C 1
ATOM 2910 O O . ALA B 1 160 ? 7.348 -15.5 -3.354 1 98.62 160 ALA B O 1
ATOM 2911 N N . SER B 1 161 ? 5.582 -14.969 -2.107 1 98.44 161 SER B N 1
ATOM 2912 C CA . SER B 1 161 ? 4.973 -16.297 -2.201 1 98.44 161 SER B CA 1
ATOM 2913 C C . SER B 1 161 ? 4.648 -16.656 -3.648 1 98.44 161 SER B C 1
ATOM 2915 O O . SER B 1 161 ? 4.633 -17.828 -4.012 1 98.44 161 SER B O 1
ATOM 2917 N N . ILE B 1 162 ? 4.418 -15.633 -4.461 1 97.44 162 ILE B N 1
ATOM 2918 C CA . ILE B 1 162 ? 3.955 -15.828 -5.832 1 97.44 162 ILE B CA 1
ATOM 2919 C C . ILE B 1 162 ? 5.086 -16.406 -6.68 1 97.44 162 ILE B C 1
ATOM 2921 O O . ILE B 1 162 ? 4.84 -17.156 -7.629 1 97.44 162 ILE B O 1
ATOM 2925 N N . ILE B 1 163 ? 6.305 -16.062 -6.281 1 96.5 163 ILE B N 1
ATOM 2926 C CA . ILE B 1 163 ? 7.426 -16.594 -7.047 1 96.5 163 ILE B CA 1
ATOM 2927 C C . ILE B 1 163 ? 8.047 -17.781 -6.301 1 96.5 163 ILE B C 1
ATOM 2929 O O . ILE B 1 163 ? 9.188 -18.156 -6.574 1 96.5 163 ILE B O 1
ATOM 2933 N N . GLY B 1 164 ? 7.402 -18.297 -5.301 1 96.31 164 GLY B N 1
ATOM 2934 C CA . GLY B 1 164 ? 7.746 -19.578 -4.723 1 96.31 164 GLY B CA 1
ATOM 2935 C C . GLY B 1 164 ? 8.578 -19.469 -3.461 1 96.31 164 GLY B C 1
ATOM 2936 O O . GLY B 1 164 ? 9.039 -20.484 -2.924 1 96.31 164 GLY B O 1
ATOM 2937 N N . PHE B 1 165 ? 8.844 -18.266 -2.916 1 97.69 165 PHE B N 1
ATOM 2938 C CA . PHE B 1 165 ? 9.609 -18.109 -1.684 1 97.69 165 PHE B CA 1
ATOM 2939 C C . PHE B 1 165 ? 8.758 -18.469 -0.47 1 97.69 165 PHE B C 1
ATOM 2941 O O . PHE B 1 165 ? 7.676 -17.906 -0.282 1 97.69 165 PHE B O 1
ATOM 2948 N N . ILE B 1 166 ? 9.258 -19.312 0.406 1 98.06 166 ILE B N 1
ATOM 2949 C CA . ILE B 1 166 ? 8.445 -19.859 1.484 1 98.06 166 ILE B CA 1
ATOM 2950 C C . ILE B 1 166 ? 8.523 -18.938 2.707 1 98.06 166 ILE B C 1
ATOM 2952 O O . ILE B 1 166 ? 9.234 -19.25 3.668 1 98.06 166 ILE B O 1
ATOM 2956 N N . GLU B 1 167 ? 7.84 -17.906 2.615 1 98.44 167 GLU B N 1
ATOM 2957 C CA . GLU B 1 167 ? 7.5 -17.047 3.756 1 98.44 167 GLU B CA 1
ATOM 2958 C C . GLU B 1 167 ? 6.094 -17.359 4.266 1 98.44 167 GLU B C 1
ATOM 2960 O O . GLU B 1 167 ? 5.5 -18.375 3.9 1 98.44 167 GLU B O 1
ATOM 2965 N N . ILE B 1 168 ? 5.535 -16.594 5.207 1 98.56 168 ILE B N 1
ATOM 2966 C CA . ILE B 1 168 ? 4.324 -16.906 5.957 1 98.56 168 ILE B CA 1
ATOM 2967 C C . ILE B 1 168 ? 3.201 -17.266 4.988 1 98.56 168 ILE B C 1
ATOM 2969 O O . ILE B 1 168 ? 2.533 -18.297 5.156 1 98.56 168 ILE B O 1
ATOM 2973 N N . THR B 1 169 ? 2.943 -16.5 4 1 98.62 169 THR B N 1
ATOM 2974 C CA . THR B 1 169 ? 1.834 -16.703 3.076 1 98.62 169 THR B CA 1
ATOM 2975 C C . THR B 1 169 ? 2.057 -17.969 2.242 1 98.62 169 THR B C 1
ATOM 2977 O O . THR B 1 169 ? 1.13 -18.75 2.037 1 98.62 169 THR B O 1
ATOM 2980 N N . ARG B 1 170 ? 3.262 -18.172 1.727 1 98.62 170 ARG B N 1
ATOM 2981 C CA . ARG B 1 170 ? 3.566 -19.375 0.968 1 98.62 170 ARG B CA 1
ATOM 2982 C C . ARG B 1 170 ? 3.412 -20.625 1.835 1 98.62 170 ARG B C 1
ATOM 2984 O O . ARG B 1 170 ? 2.916 -21.656 1.37 1 98.62 170 ARG B O 1
ATOM 2991 N N . ALA B 1 171 ? 3.928 -20.531 3.037 1 98.62 171 ALA B N 1
ATOM 2992 C CA . ALA B 1 171 ? 3.732 -21.641 3.965 1 98.62 171 ALA B CA 1
ATOM 2993 C C . ALA B 1 171 ? 2.25 -21.969 4.125 1 98.62 171 ALA B C 1
ATOM 2995 O O . ALA B 1 171 ? 1.867 -23.141 4.148 1 98.62 171 ALA B O 1
ATOM 2996 N N . GLY B 1 172 ? 1.43 -20.938 4.277 1 98.31 172 GLY B N 1
ATOM 2997 C CA . GLY B 1 172 ? -0.009 -21.141 4.336 1 98.31 172 GLY B CA 1
ATOM 2998 C C . GLY B 1 172 ? -0.562 -21.828 3.102 1 98.31 172 GLY B C 1
ATOM 2999 O O . GLY B 1 172 ? -1.434 -22.688 3.203 1 98.31 172 GLY B O 1
ATOM 3000 N N . GLN B 1 173 ? -0.068 -21.422 1.93 1 97.69 173 GLN B N 1
ATOM 3001 C CA . GLN B 1 173 ? -0.5 -22.047 0.683 1 97.69 173 GLN B CA 1
ATOM 3002 C C . GLN B 1 173 ? -0.12 -23.531 0.648 1 97.69 173 GLN B C 1
ATOM 3004 O O . GLN B 1 173 ? -0.909 -24.375 0.21 1 97.69 173 GLN B O 1
ATOM 3009 N N . LEU B 1 174 ? 1.086 -23.828 1.058 1 97.75 174 LEU B N 1
ATOM 3010 C CA . LEU B 1 174 ? 1.554 -25.219 1.075 1 97.75 174 LEU B CA 1
ATOM 3011 C C . LEU B 1 174 ? 0.711 -26.062 2.021 1 97.75 174 LEU B C 1
ATOM 3013 O O . LEU B 1 174 ? 0.33 -27.188 1.684 1 97.75 174 LEU B O 1
ATOM 3017 N N . VAL B 1 175 ? 0.458 -25.516 3.178 1 97.44 175 VAL B N 1
ATOM 3018 C CA . VAL B 1 175 ? -0.371 -26.219 4.156 1 97.44 175 VAL B CA 1
ATOM 3019 C C . VAL B 1 175 ? -1.782 -26.406 3.602 1 97.44 175 VAL B C 1
ATOM 3021 O O . VAL B 1 175 ? -2.385 -27.469 3.756 1 97.44 175 VAL B O 1
ATOM 3024 N N . SER B 1 176 ? -2.34 -25.344 3.002 1 96.19 176 SER B N 1
ATOM 3025 C CA . SER B 1 176 ? -3.652 -25.406 2.369 1 96.19 176 SER B CA 1
ATOM 3026 C C . SER B 1 176 ? -3.707 -26.531 1.332 1 96.19 176 SER B C 1
ATOM 3028 O O . SER B 1 176 ? -4.691 -27.266 1.26 1 96.19 176 SER B O 1
ATOM 3030 N N . ASN B 1 177 ? -2.686 -26.641 0.507 1 94.38 177 ASN B N 1
ATOM 3031 C CA . ASN B 1 177 ? -2.625 -27.656 -0.543 1 94.38 177 ASN B CA 1
ATOM 3032 C C . ASN B 1 177 ? -2.475 -29.062 0.037 1 94.38 177 ASN B C 1
ATOM 3034 O O . ASN B 1 177 ? -2.996 -30.031 -0.522 1 94.38 177 ASN B O 1
ATOM 3038 N N . ALA B 1 178 ? -1.81 -29.188 1.123 1 94.75 178 ALA B N 1
ATOM 3039 C CA . ALA B 1 178 ? -1.524 -30.469 1.733 1 94.75 178 ALA B CA 1
ATOM 3040 C C . ALA B 1 178 ? -2.727 -30.984 2.521 1 94.75 178 ALA B C 1
ATOM 3042 O O . ALA B 1 178 ? -2.969 -32.188 2.578 1 94.75 178 ALA B O 1
ATOM 3043 N N . THR B 1 179 ? -3.438 -30.062 3.137 1 94.12 179 THR B N 1
ATOM 3044 C CA . THR B 1 179 ? -4.5 -30.484 4.047 1 94.12 179 THR B CA 1
ATOM 3045 C C . THR B 1 179 ? -5.871 -30.281 3.402 1 94.12 179 THR B C 1
ATOM 3047 O O . THR B 1 179 ? -6.875 -30.797 3.9 1 94.12 179 THR B O 1
ATOM 3050 N N . PHE B 1 180 ? -5.938 -29.469 2.357 1 92.38 180 PHE B N 1
ATOM 3051 C CA . PHE B 1 180 ? -7.172 -29.094 1.669 1 92.38 180 PHE B CA 1
ATOM 3052 C C . PHE B 1 180 ? -8.109 -28.359 2.607 1 92.38 180 PHE B C 1
ATOM 3054 O O . PHE B 1 180 ? -9.328 -28.547 2.561 1 92.38 180 PHE B O 1
ATOM 3061 N N . GLU B 1 181 ? -7.527 -27.672 3.52 1 94 181 GLU B N 1
ATOM 3062 C CA . GLU B 1 181 ? -8.25 -26.797 4.449 1 94 181 GLU B CA 1
ATOM 3063 C C . GLU B 1 181 ? -7.758 -25.359 4.352 1 94 181 GLU B C 1
ATOM 3065 O O . GLU B 1 181 ? -7.152 -24.844 5.293 1 94 181 GLU B O 1
ATOM 3070 N N . PRO B 1 182 ? -8.133 -24.719 3.266 1 94.69 182 PRO B N 1
ATOM 3071 C CA . PRO B 1 182 ? -7.586 -23.375 2.994 1 94.69 182 PRO B CA 1
ATOM 3072 C C . PRO B 1 182 ? -7.992 -22.344 4.047 1 94.69 182 PRO B C 1
ATOM 3074 O O . PRO B 1 182 ? -7.195 -21.484 4.398 1 94.69 182 PRO B O 1
ATOM 3077 N N . LEU B 1 183 ? -9.133 -22.453 4.609 1 93.75 183 LEU B N 1
ATOM 3078 C CA . LEU B 1 183 ? -9.602 -21.453 5.562 1 93.75 183 LEU B CA 1
ATOM 3079 C C . LEU B 1 183 ? -8.773 -21.484 6.844 1 93.75 183 LEU B C 1
ATOM 3081 O O . LEU B 1 183 ? -8.367 -20.453 7.359 1 93.75 183 LEU B O 1
ATOM 3085 N N . LYS B 1 184 ? -8.555 -22.672 7.324 1 94.62 184 LYS B N 1
ATOM 3086 C CA . LYS B 1 184 ? -7.723 -22.797 8.516 1 94.62 184 LYS B CA 1
ATOM 3087 C C . LYS B 1 184 ? -6.305 -22.281 8.258 1 94.62 184 LYS B C 1
ATOM 3089 O O . LYS B 1 184 ? -5.719 -21.609 9.109 1 94.62 184 LYS B O 1
ATOM 3094 N N . ALA B 1 185 ? -5.77 -22.656 7.125 1 97.31 185 ALA B N 1
ATOM 3095 C CA . ALA B 1 185 ? -4.418 -22.234 6.766 1 97.31 185 ALA B CA 1
ATOM 3096 C C . ALA B 1 185 ? -4.312 -20.719 6.688 1 97.31 185 ALA B C 1
ATOM 3098 O O . ALA B 1 185 ? -3.455 -20.109 7.332 1 97.31 185 ALA B O 1
ATOM 3099 N N . PHE B 1 186 ? -5.246 -20.078 6.004 1 97.69 186 PHE B N 1
ATOM 3100 C CA . PHE B 1 186 ? -5.105 -18.656 5.738 1 97.69 186 PHE B CA 1
ATOM 3101 C C . PHE B 1 186 ? -5.59 -17.844 6.93 1 97.69 186 PHE B C 1
ATOM 3103 O O . PHE B 1 186 ? -5.156 -16.703 7.125 1 97.69 186 PHE B O 1
ATOM 3110 N N . LEU B 1 187 ? -6.477 -18.328 7.746 1 97 187 LEU B N 1
ATOM 3111 C CA . LEU B 1 187 ? -6.785 -17.672 9.008 1 97 187 LEU B CA 1
ATOM 3112 C C . LEU B 1 187 ? -5.566 -17.656 9.93 1 97 187 LEU B C 1
ATOM 3114 O O . LEU B 1 187 ? -5.344 -16.688 10.656 1 97 187 LEU B O 1
ATOM 3118 N N . SER B 1 188 ? -4.828 -18.766 9.883 1 98 188 SER B N 1
ATOM 3119 C CA . SER B 1 188 ? -3.592 -18.812 10.656 1 98 188 SER B CA 1
ATOM 3120 C C . SER B 1 188 ? -2.58 -17.797 10.148 1 98 188 SER B C 1
ATOM 3122 O O . SER B 1 188 ? -1.933 -17.109 10.945 1 98 188 SER B O 1
ATOM 3124 N N . VAL B 1 189 ? -2.439 -17.703 8.828 1 98.69 189 VAL B N 1
ATOM 3125 C CA . VAL B 1 189 ? -1.551 -16.734 8.211 1 98.69 189 VAL B CA 1
ATOM 3126 C C . VAL B 1 189 ? -1.98 -15.32 8.602 1 98.69 189 VAL B C 1
ATOM 3128 O O . VAL B 1 189 ? -1.15 -14.492 8.992 1 98.69 189 VAL B O 1
ATOM 3131 N N . ALA B 1 190 ? -3.273 -15.055 8.492 1 98.5 190 ALA B N 1
ATOM 3132 C CA . ALA B 1 190 ? -3.832 -13.75 8.844 1 98.5 190 ALA B CA 1
ATOM 3133 C C . ALA B 1 190 ? -3.549 -13.398 10.297 1 98.5 190 ALA B C 1
ATOM 3135 O O . ALA B 1 190 ? -3.168 -12.266 10.609 1 98.5 190 ALA B O 1
ATOM 3136 N N . ALA B 1 191 ? -3.738 -14.352 11.156 1 98.12 191 ALA B N 1
ATOM 3137 C CA . ALA B 1 191 ? -3.51 -14.148 12.578 1 98.12 191 ALA B CA 1
ATOM 3138 C C . ALA B 1 191 ? -2.047 -13.805 12.859 1 98.12 191 ALA B C 1
ATOM 3140 O O . ALA B 1 191 ? -1.748 -12.953 13.695 1 98.12 191 ALA B O 1
ATOM 3141 N N . LEU B 1 192 ? -1.19 -14.469 12.188 1 98.5 192 LEU B N 1
ATOM 3142 C CA . LEU B 1 192 ? 0.235 -14.242 12.391 1 98.5 192 LEU B CA 1
ATOM 3143 C C . LEU B 1 192 ? 0.642 -12.859 11.891 1 98.5 192 LEU B C 1
ATOM 3145 O O . LEU B 1 192 ? 1.402 -12.156 12.555 1 98.5 192 LEU B O 1
ATOM 3149 N N . TYR B 1 193 ? 0.23 -12.516 10.695 1 98.69 193 TYR B N 1
ATOM 3150 C CA . TYR B 1 193 ? 0.51 -11.164 10.203 1 98.69 193 TYR B CA 1
ATOM 3151 C C . TYR B 1 193 ? -0.027 -10.117 11.172 1 98.69 193 TYR B C 1
ATOM 3153 O O . TYR B 1 193 ? 0.639 -9.117 11.445 1 98.69 193 TYR B O 1
ATOM 3161 N N . PHE B 1 194 ? -1.249 -10.305 11.641 1 98.19 194 PHE B N 1
ATOM 3162 C CA . PHE B 1 194 ? -1.842 -9.344 12.57 1 98.19 194 PHE B CA 1
ATOM 3163 C C . PHE B 1 194 ? -1.019 -9.25 13.844 1 98.19 194 PHE B C 1
ATOM 3165 O O . PHE B 1 194 ? -0.813 -8.156 14.375 1 98.19 194 PHE B O 1
ATOM 3172 N N . ALA B 1 195 ? -0.577 -10.336 14.289 1 98.06 195 ALA B N 1
ATOM 3173 C CA . ALA B 1 195 ? 0.225 -10.375 15.508 1 98.06 195 ALA B CA 1
ATOM 3174 C C . ALA B 1 195 ? 1.505 -9.555 15.352 1 98.06 195 ALA B C 1
ATOM 3176 O O . ALA B 1 195 ? 1.969 -8.922 16.297 1 98.06 195 ALA B O 1
ATOM 3177 N N . VAL B 1 196 ? 2.064 -9.539 14.195 1 98.44 196 VAL B N 1
ATOM 3178 C CA . VAL B 1 196 ? 3.324 -8.852 13.953 1 98.44 196 VAL B CA 1
ATOM 3179 C C . VAL B 1 196 ? 3.053 -7.379 13.633 1 98.44 196 VAL B C 1
ATOM 3181 O O . VAL B 1 196 ? 3.742 -6.492 14.133 1 98.44 196 VAL B O 1
ATOM 3184 N N . CYS B 1 197 ? 2.023 -7.098 12.883 1 98.38 197 CYS B N 1
ATOM 3185 C CA . CYS B 1 197 ? 1.786 -5.762 12.344 1 98.38 197 CYS B CA 1
ATOM 3186 C C . CYS B 1 197 ? 1.051 -4.891 13.352 1 98.38 197 CYS B C 1
ATOM 3188 O O . CYS B 1 197 ? 1.247 -3.672 13.391 1 98.38 197 CYS B O 1
ATOM 3190 N N . PHE B 1 198 ? 0.223 -5.48 14.188 1 97.75 198 PHE B N 1
ATOM 3191 C CA . PHE B 1 198 ? -0.636 -4.711 15.078 1 97.75 198 PHE B CA 1
ATOM 3192 C C . PHE B 1 198 ? 0.195 -3.922 16.078 1 97.75 198 PHE B C 1
ATOM 3194 O O . PHE B 1 198 ? 0 -2.715 16.25 1 97.75 198 PHE B O 1
ATOM 3201 N N . PRO B 1 199 ? 1.13 -4.57 16.766 1 98 199 PRO B N 1
ATOM 3202 C CA . PRO B 1 199 ? 1.953 -3.803 17.703 1 98 199 PRO B CA 1
ATOM 3203 C C . PRO B 1 199 ? 2.723 -2.672 17.031 1 98 199 PRO B C 1
ATOM 3205 O O . PRO B 1 199 ? 2.912 -1.606 17.625 1 98 199 PRO B O 1
ATOM 3208 N N . LEU B 1 200 ? 3.223 -2.883 15.852 1 98.25 200 LEU B N 1
ATOM 3209 C CA . LEU B 1 200 ? 3.959 -1.855 15.125 1 98.25 200 LEU B CA 1
ATOM 3210 C C . LEU B 1 200 ? 3.043 -0.701 14.734 1 98.25 200 LEU B C 1
ATOM 3212 O O . LEU B 1 200 ? 3.455 0.461 14.766 1 98.25 200 LEU B O 1
ATOM 3216 N N . THR B 1 201 ? 1.859 -1.088 14.32 1 97.56 201 THR B N 1
ATOM 3217 C CA . THR B 1 201 ? 0.883 -0.049 14.008 1 97.56 201 THR B CA 1
ATOM 3218 C C . THR B 1 201 ? 0.582 0.797 15.242 1 97.56 201 THR B C 1
ATOM 3220 O O . THR B 1 201 ? 0.514 2.025 15.156 1 97.56 201 THR B O 1
ATOM 3223 N N . GLN B 1 202 ? 0.424 0.175 16.438 1 96.81 202 GLN B N 1
ATOM 3224 C CA . GLN B 1 202 ? 0.191 0.9 17.688 1 96.81 202 GLN B CA 1
ATOM 3225 C C . GLN B 1 202 ? 1.374 1.803 18.031 1 96.81 202 GLN B C 1
ATOM 3227 O O . GLN B 1 202 ? 1.19 2.912 18.531 1 96.81 202 GLN B O 1
ATOM 3232 N N . LEU B 1 203 ? 2.506 1.248 17.703 1 97.81 203 LEU B N 1
ATOM 3233 C CA . LEU B 1 203 ? 3.703 2.051 17.938 1 97.81 203 LEU B CA 1
ATOM 3234 C C . LEU B 1 203 ? 3.715 3.279 17.031 1 97.81 203 LEU B C 1
ATOM 3236 O O . LEU B 1 203 ? 4.035 4.383 17.484 1 97.81 203 LEU B O 1
ATOM 3240 N N . SER B 1 204 ? 3.412 3.07 15.766 1 97.12 204 SER B N 1
ATOM 3241 C CA . SER B 1 204 ? 3.355 4.184 14.828 1 97.12 204 SER B CA 1
ATOM 3242 C C . SER B 1 204 ? 2.361 5.246 15.289 1 97.12 204 SER B C 1
ATOM 3244 O O . SER B 1 204 ? 2.66 6.441 15.25 1 97.12 204 SER B O 1
ATOM 3246 N N . LEU B 1 205 ? 1.235 4.863 15.773 1 93.56 205 LEU B N 1
ATOM 3247 C CA . LEU B 1 205 ? 0.196 5.781 16.234 1 93.56 205 LEU B CA 1
ATOM 3248 C C . LEU B 1 205 ? 0.627 6.504 17.5 1 93.56 205 LEU B C 1
ATOM 3250 O O . LEU B 1 205 ? 0.356 7.695 17.672 1 93.56 205 LEU B O 1
ATOM 3254 N N . TRP B 1 206 ? 1.232 5.73 18.391 1 95.62 206 TRP B N 1
ATOM 3255 C CA . TRP B 1 206 ? 1.739 6.324 19.625 1 95.62 206 TRP B CA 1
ATOM 3256 C C . TRP B 1 206 ? 2.775 7.402 19.312 1 95.62 206 TRP B C 1
ATOM 3258 O O . TRP B 1 206 ? 2.752 8.484 19.906 1 95.62 206 TRP B O 1
ATOM 3268 N N . LEU B 1 207 ? 3.615 7.16 18.391 1 96.06 207 LEU B N 1
ATOM 3269 C CA . LEU B 1 207 ? 4.637 8.117 17.969 1 96.06 207 LEU B CA 1
ATOM 3270 C C . LEU B 1 207 ? 4.008 9.352 17.344 1 96.06 207 LEU B C 1
ATOM 3272 O O . LEU B 1 207 ? 4.484 10.469 17.531 1 96.06 207 LEU B O 1
ATOM 3276 N N . GLU B 1 208 ? 3.016 9.117 16.609 1 93.12 208 GLU B N 1
ATOM 3277 C CA . GLU B 1 208 ? 2.311 10.227 15.969 1 93.12 208 GLU B CA 1
ATOM 3278 C C . GLU B 1 208 ? 1.724 11.18 17 1 93.12 208 GLU B C 1
ATOM 3280 O O . GLU B 1 208 ? 1.788 12.398 16.844 1 93.12 208 GLU B O 1
ATOM 3285 N N . ARG B 1 209 ? 1.163 10.695 18.062 1 91.06 209 ARG B N 1
ATOM 3286 C CA . ARG B 1 209 ? 0.563 11.5 19.109 1 91.06 209 ARG B CA 1
ATOM 3287 C C . ARG B 1 209 ? 1.627 12.289 19.875 1 91.06 209 ARG B C 1
ATOM 3289 O O . ARG B 1 209 ? 1.403 13.438 20.25 1 91.06 209 ARG B O 1
ATOM 3296 N N . ARG B 1 210 ? 2.65 11.68 19.984 1 90.94 210 ARG B N 1
ATOM 3297 C CA . ARG B 1 210 ? 3.73 12.328 20.719 1 90.94 210 ARG B CA 1
ATOM 3298 C C . ARG B 1 210 ? 4.348 13.461 19.922 1 90.94 210 ARG B C 1
ATOM 3300 O O . ARG B 1 210 ? 4.738 14.492 20.469 1 90.94 210 ARG B O 1
ATOM 3307 N N . THR B 1 211 ? 4.484 13.273 18.672 1 86.5 211 THR B N 1
ATOM 3308 C CA . THR B 1 211 ? 5.07 14.289 17.812 1 86.5 211 THR B CA 1
ATOM 3309 C C . THR B 1 211 ? 4.109 15.461 17.625 1 86.5 211 THR B C 1
ATOM 3311 O O . THR B 1 211 ? 4.539 16.609 17.516 1 86.5 211 THR B O 1
ATOM 3314 N N . ALA B 1 212 ? 2.855 15.203 17.562 1 77.06 212 ALA B N 1
ATOM 3315 C CA . ALA B 1 212 ? 1.847 16.25 17.422 1 77.06 212 ALA B CA 1
ATOM 3316 C C . ALA B 1 212 ? 1.816 17.141 18.656 1 77.06 212 ALA B C 1
ATOM 3318 O O . ALA B 1 212 ? 1.632 18.359 18.547 1 77.06 212 ALA B O 1
ATOM 3319 N N . CYS B 1 213 ? 2.016 16.641 19.781 1 71.62 213 CYS B N 1
ATOM 3320 C CA . CYS B 1 213 ? 2.006 17.422 21.031 1 71.62 213 CYS B CA 1
ATOM 3321 C C . CYS B 1 213 ? 3.266 18.266 21.156 1 71.62 213 CYS B C 1
ATOM 3323 O O . CYS B 1 213 ? 3.221 19.375 21.688 1 71.62 213 CYS B O 1
ATOM 3325 N N . ARG B 1 214 ? 4.281 17.828 20.578 1 64.56 214 ARG B N 1
ATOM 3326 C CA . ARG B 1 214 ? 5.539 18.562 20.688 1 64.56 214 ARG B CA 1
ATOM 3327 C C . ARG B 1 214 ? 5.566 19.734 19.719 1 64.56 214 ARG B C 1
ATOM 3329 O O . ARG B 1 214 ? 6.156 20.781 20 1 64.56 214 ARG B O 1
ATOM 3336 N N . GLY B 1 215 ? 5.027 19.547 18.609 1 56.72 215 GLY B N 1
ATOM 3337 C CA . GLY B 1 215 ? 4.941 20.656 17.672 1 56.72 215 GLY B CA 1
ATOM 3338 C C . GLY B 1 215 ? 4.047 21.781 18.188 1 56.72 215 GLY B C 1
ATOM 3339 O O . GLY B 1 215 ? 4.289 22.953 17.891 1 56.72 215 GLY B O 1
ATOM 3340 N N . ALA B 1 216 ? 2.996 21.609 18.969 1 52.31 216 ALA B N 1
ATOM 3341 C CA . ALA B 1 216 ? 2.135 22.609 19.578 1 52.31 216 ALA B CA 1
ATOM 3342 C C . ALA B 1 216 ? 2.867 23.359 20.688 1 52.31 216 ALA B C 1
ATOM 3344 O O . ALA B 1 216 ? 2.529 24.516 21 1 52.31 216 ALA B O 1
ATOM 3345 N N . ARG B 1 217 ? 3.885 22.844 21.266 1 46.88 217 ARG B N 1
ATOM 3346 C CA . ARG B 1 217 ? 4.566 23.484 22.391 1 46.88 217 ARG B CA 1
ATOM 3347 C C . ARG B 1 217 ? 5.707 24.375 21.891 1 46.88 217 ARG B C 1
ATOM 3349 O O . ARG B 1 217 ? 6.246 25.172 22.641 1 46.88 217 ARG B O 1
ATOM 3356 N N . THR B 1 218 ? 6.082 24.141 20.609 1 43.12 218 THR B N 1
ATOM 3357 C CA . THR B 1 218 ? 7.121 25.078 20.219 1 43.12 218 THR B CA 1
ATOM 3358 C C . THR B 1 218 ? 6.531 26.219 19.391 1 43.12 218 THR B C 1
ATOM 3360 O O . THR B 1 218 ? 5.617 26 18.594 1 43.12 218 THR B O 1
#

pLDDT: mean 94.28, std 8.1, range [43.09, 98.94]

Sequence (436 aa):
MRTFGSPEFLFIVYALRWTLTLTVLAFVGGGIMGIVLALLRIARIRAFSAITTFYMQVIQGLPLLVLLFLCYYAPSLFGIEIAALTAAAIALTINSSAFLGAIWESALRAIPKAQWESADALALTPYKTLRFVIAPQAIRLALPSTVGFLVQIIKQTSLASIIGFIEITRAGQLVSNATFEPLKAFLSVAALYFAVCFPLTQLSLWLERRTACRGARTMRTFGSPEFLFIVYALRWTLTLTVLAFVGGGIMGIVLALLRIARIRAFSAITTFYMQVIQGLPLLVLLFLCYYAPSLFGIEIAALTAAAIALTINSSAFLGAIWESALRAIPKAQWESADALALTPYKTLRFVIAPQAIRLALPSTVGFLVQIIKQTSLASIIGFIEITRAGQLVSNATFEPLKAFLSVAALYFAVCFPLTQLSLWLERRTACRGART

InterPro domains:
  IPR000515 ABC transporter type 1, transmembrane domain MetI-like [PF00528] (30-211)
  IPR000515 ABC transporter type 1, transmembrane domain MetI-like [PS50928] (16-204)
  IPR000515 ABC transporter type 1, transmembrane domain MetI-like [cd06261] (16-198)
  IPR010065 Amino acid ABC transporter, permease protein, 3-TM domain [TIGR01726] (11-104)
  IPR035906 MetI-like superfamily [G3DSA:1.10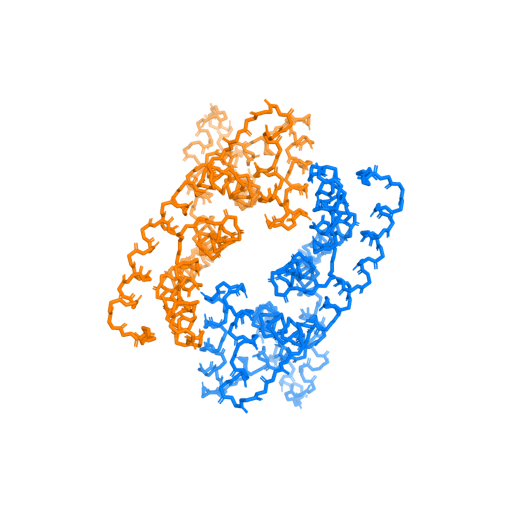.3720.10] (9-213)
  IPR035906 MetI-like superfamily [SSF161098] (12-197)
  IPR043429 ABC transporter membrane protein permease protein ArtM/GltK/GlnP/TcyL/YhdX-like [PTHR30614] (13-212)

Organism: Rhizobium meliloti (strain 1021) (NCBI:txid266834)

Solvent-accessible surface area (backbone atoms only — not comparable to full-atom values): 21530 Å² total; per-residue (Å²): 128,52,70,86,44,69,68,53,52,48,51,28,58,59,16,40,58,47,37,51,49,44,32,50,46,14,50,52,50,3,41,57,50,6,50,54,45,20,51,38,56,71,43,91,49,65,72,51,28,52,53,47,49,50,52,33,51,53,53,73,26,36,34,65,70,56,45,29,50,44,47,50,43,47,45,48,81,76,73,41,84,68,52,48,63,57,19,38,34,50,31,43,14,56,48,35,14,40,53,46,10,50,48,46,31,50,24,52,67,66,52,59,66,64,61,58,50,55,36,47,73,68,67,45,48,71,66,52,33,38,65,71,58,47,42,62,55,22,51,63,66,26,42,26,60,51,41,44,46,50,45,51,44,50,39,54,49,46,59,35,28,79,68,68,29,66,18,31,53,29,34,19,48,52,47,14,68,57,36,70,41,51,54,65,28,44,52,51,36,44,51,50,41,30,65,59,29,44,60,43,47,52,48,17,53,53,43,44,55,55,51,56,57,51,57,73,74,101,128,52,70,86,44,66,70,53,53,48,52,29,60,59,17,41,58,48,37,50,50,45,33,50,46,12,50,51,50,3,42,57,50,6,53,54,46,18,51,39,56,71,43,90,48,64,73,50,29,53,53,47,50,49,51,33,52,52,53,71,26,37,33,65,67,57,45,30,51,45,48,50,43,48,45,47,82,75,74,40,86,70,54,47,64,58,21,38,34,50,29,42,14,56,47,35,14,40,53,46,11,51,49,47,31,52,24,53,66,64,52,58,64,64,62,59,51,52,36,48,74,70,67,46,50,72,66,52,33,38,65,72,58,46,42,63,54,20,49,63,65,26,42,25,61,49,41,42,47,50,45,50,45,50,38,55,49,45,60,35,29,79,67,67,29,65,19,31,53,28,34,20,50,53,45,15,69,56,36,71,41,50,52,66,27,44,51,49,38,42,50,50,42,30,64,61,29,45,60,43,47,52,47,17,52,52,44,44,55,53,51,56,56,51,58,73,74,100

Foldseek 3Di:
DDADDDVLLVLLVVLQVLLVVLLCLQLVLLVVLLVVLLVLCVDPDPVSNVVSVVLLCVLVVDDLLVLLVCLQCVCVVVVDHDDLSVSSSVSSNSNSNSVSNVLLSVLLVVDDVVQVVVCVVVVDDPVCSCPPGRVVRSCLVSVLVSLVVSLVSSVVSLSSLVVPRRHNNVSLVVSCVVNVPNVVSVVSSVVVSCVVNVVSNVVSVVSVVVVVVVVVVD/DDADDDVLLVLLVVLQVLLVVLLCLQLVLLLVLLVVLLVLCVDPDVVSNVVSVVLLCVLVVDDLLVLLVCLQCVCVVVVDHDDLSVSSSVSSNSNSNSVSNVLLSVLLVPDDVVQVVVCVVVVDDPVCSCPPGRVVRSCLVSVLVSLVVSLVSSVVSLSSLVVPRRHNNVSLVVSCVVNVPNVVSVVSSVVVSCVVNVVSNVVSVVSVVVVVVVVVVD

Secondary structure (DSSP, 8-state):
-----HHHHHHHHHTHHHHHHHHHHHHHHHHHHHHHHHHHHHSS-HHHHHHHHHHHHHHHHS-HHHHHHHHHHGGGGGT----HHHHHHHHHHHHHHHHHHHHHHHHHHTS-HHHHHHHHHTT--HHHIIIIIIHHHHHHHHHHHHHHHHHHHHHHGGGGGGGT--SHHHHHHHHHHHHS-HHHHHHHHHHHHHHHHHHHHHHHHHHHHHHHHHHHH-/-----HHHHHHHHHTHHHHHHHHHHHHHHHHHHHHHHHHHHHSS-HHHHHHHHHHHHHHHHS-HHHHHHHHHHGGGGGT----HHHHHHHHHHHHHHHHHHHHHHHHHHTS-HHHHHHHHHTT--HHHIIIIIIHHHHHHHHHHHHHHHHHHHHHHGGGGGGGT--SHHHHHHHHHHHHS-HHHHHHHHHHHHHHHHHHHHHHHHHHHHHHHHHHHH-